Protein AF-A0A3M6QY33-F1 (afdb_monomer_lite)

Secondary structure (DSSP, 8-state):
----PPPPPHHHHHHHHHHTT--HHHHHHHHHHHHHHHHHS-SS-GGG-HHHHHHHHHHHHHHHHTT-S-HHHHHHH-HHHHHHHHHHHHHTT-HHHHHHHHHHHTT-PPPPPEEEE--TTSPPEEEEPPPPGGGEETTEE-HHHHHHHHHHHHHHHHHHHHHHHHSTTT-------------PPPPHHHHHHHHHHHS-EEEEEEE--SS----PPPEEEEEEEEEPPPPPHHHHHHHHHHSGGGGHHHHHHHTT-S-EEEEEBTTB-SEEEPPTTHHHHTGGG---S-TT-TTGGGTTT-EEEEEESSSS-EEEE--SSTTTT-EEETTTTGGGT--SBSSHHHHHHHHHH-THHHHTSSS--EEEETTEEEEEEPPPP-

Structure (mmCIF, N/CA/C/O backbone):
data_AF-A0A3M6QY33-F1
#
_entry.id   AF-A0A3M6QY33-F1
#
loop_
_atom_site.group_PDB
_atom_site.id
_atom_site.type_symbol
_atom_site.label_atom_id
_atom_site.label_alt_id
_atom_site.label_comp_id
_atom_site.label_asym_id
_atom_site.label_entity_id
_atom_site.label_seq_id
_atom_site.pdbx_PDB_ins_code
_atom_site.Cartn_x
_atom_site.Cartn_y
_atom_site.Cartn_z
_atom_site.occupancy
_atom_site.B_iso_or_equiv
_atom_site.auth_seq_id
_atom_site.auth_comp_id
_atom_site.auth_asym_id
_atom_site.auth_atom_id
_atom_site.pdbx_PDB_model_num
ATOM 1 N N . MET A 1 1 ? -10.219 -31.940 -37.589 1.00 41.22 1 MET A N 1
ATOM 2 C CA . MET A 1 1 ? -9.216 -31.179 -36.821 1.00 41.22 1 MET A CA 1
ATOM 3 C C . MET A 1 1 ? -9.987 -30.189 -35.976 1.00 41.22 1 MET A C 1
ATOM 5 O O . MET A 1 1 ? -10.830 -29.520 -36.560 1.00 41.22 1 MET A O 1
ATOM 9 N N . PRO A 1 2 ? -9.842 -30.168 -34.644 1.00 37.25 2 PRO A N 1
ATOM 10 C CA . PRO A 1 2 ? -10.525 -29.161 -33.852 1.00 37.25 2 PRO A CA 1
ATOM 11 C C . PRO A 1 2 ? -9.848 -27.812 -34.112 1.00 37.25 2 PRO A C 1
ATOM 13 O O . PRO A 1 2 ? -8.628 -27.710 -33.986 1.00 37.25 2 PRO A O 1
ATOM 16 N N . ASP A 1 3 ? -10.639 -26.818 -34.517 1.00 40.34 3 ASP A N 1
ATOM 17 C CA . ASP A 1 3 ? -10.241 -25.413 -34.583 1.00 40.34 3 ASP A CA 1
ATOM 18 C C . ASP A 1 3 ? -9.750 -24.980 -33.198 1.00 40.34 3 ASP A C 1
ATOM 20 O O . ASP A 1 3 ? -10.542 -24.713 -32.289 1.00 40.34 3 ASP A O 1
ATOM 24 N N . ALA A 1 4 ? -8.432 -24.947 -33.013 1.00 40.72 4 ALA A N 1
ATOM 25 C CA . ALA A 1 4 ? -7.827 -24.309 -31.860 1.00 40.72 4 ALA A CA 1
ATOM 26 C C . ALA A 1 4 ? -8.057 -22.804 -32.019 1.00 40.72 4 ALA A C 1
ATOM 28 O O . ALA A 1 4 ? -7.342 -22.132 -32.762 1.00 40.72 4 ALA A O 1
ATOM 29 N N . ARG A 1 5 ? -9.102 -22.279 -31.364 1.00 43.44 5 ARG A N 1
ATOM 30 C CA . ARG A 1 5 ? -9.253 -20.831 -31.195 1.00 43.44 5 ARG A CA 1
ATOM 31 C C . ARG A 1 5 ? -7.934 -20.290 -30.631 1.00 43.44 5 ARG A C 1
ATOM 33 O O . ARG A 1 5 ? -7.414 -20.906 -29.695 1.00 43.44 5 ARG A O 1
ATOM 40 N N . PRO A 1 6 ? -7.393 -19.188 -31.178 1.00 51.72 6 PRO A N 1
ATOM 41 C CA . PRO A 1 6 ? -6.215 -18.567 -30.597 1.00 51.72 6 PRO A CA 1
ATOM 42 C C . PRO A 1 6 ? -6.487 -18.275 -29.113 1.00 51.72 6 PRO A C 1
ATOM 44 O O . PRO A 1 6 ? -7.628 -17.938 -28.767 1.00 51.72 6 PRO A O 1
ATOM 47 N N . PRO A 1 7 ? -5.489 -18.461 -28.231 1.00 57.75 7 PRO A N 1
ATOM 48 C CA . PRO A 1 7 ? -5.646 -18.155 -26.817 1.00 57.75 7 PRO A CA 1
ATOM 49 C C . PRO A 1 7 ? -6.123 -16.707 -26.674 1.00 57.75 7 PRO A C 1
ATOM 51 O O . PRO A 1 7 ? -5.618 -15.809 -27.348 1.00 57.75 7 PRO A O 1
ATOM 54 N N . ALA A 1 8 ? -7.148 -16.493 -25.849 1.00 69.00 8 ALA A N 1
ATOM 55 C CA . ALA A 1 8 ? -7.699 -15.163 -25.630 1.00 69.00 8 ALA A CA 1
ATOM 56 C C . ALA A 1 8 ? -6.610 -14.250 -25.046 1.00 69.00 8 ALA A C 1
ATOM 58 O O . ALA A 1 8 ? -5.949 -14.628 -24.078 1.00 69.00 8 ALA A O 1
ATOM 59 N N . ASN A 1 9 ? -6.421 -13.068 -25.639 1.00 83.69 9 ASN A N 1
ATOM 60 C CA . ASN A 1 9 ? -5.497 -12.069 -25.120 1.00 83.69 9 ASN A CA 1
ATOM 61 C C . ASN A 1 9 ? -6.020 -11.578 -23.765 1.00 83.69 9 ASN A C 1
ATOM 63 O O . ASN A 1 9 ? -7.123 -11.037 -23.687 1.00 83.69 9 ASN A O 1
ATOM 67 N N . HIS A 1 10 ? -5.248 -11.751 -22.693 1.00 84.12 10 HIS A N 1
ATOM 68 C CA . HIS A 1 10 ? -5.694 -11.343 -21.361 1.00 84.12 10 HIS A CA 1
ATOM 69 C C . HIS A 1 10 ? -5.912 -9.829 -21.256 1.00 84.12 10 HIS A C 1
ATOM 71 O O . HIS A 1 10 ? -6.718 -9.369 -20.446 1.00 84.12 10 HIS A O 1
ATOM 77 N N . LEU A 1 11 ? -5.249 -9.056 -22.116 1.00 87.50 11 LEU A N 1
ATOM 78 C CA . LEU A 1 11 ? -5.440 -7.617 -22.203 1.00 87.50 11 LEU A CA 1
ATOM 79 C C . LEU A 1 11 ? -6.884 -7.248 -22.587 1.00 87.50 11 LEU A C 1
ATOM 81 O O . LEU A 1 11 ? -7.378 -6.228 -22.120 1.00 87.50 11 LEU A O 1
ATOM 85 N N . ASP A 1 12 ? -7.601 -8.091 -23.343 1.00 88.12 12 ASP A N 1
ATOM 86 C CA . ASP A 1 12 ? -9.023 -7.869 -23.653 1.00 88.12 12 ASP A CA 1
ATOM 87 C C . ASP A 1 12 ? -9.908 -7.987 -22.398 1.00 88.12 12 ASP A C 1
ATOM 89 O O . ASP A 1 12 ? -10.857 -7.217 -22.228 1.00 88.12 12 ASP A O 1
ATOM 93 N N . THR A 1 13 ? -9.574 -8.905 -21.485 1.00 85.81 13 THR A N 1
ATOM 94 C CA . THR A 1 13 ? -10.257 -9.048 -20.189 1.00 85.81 13 THR A CA 1
ATOM 95 C C . THR A 1 13 ? -9.992 -7.839 -19.296 1.00 85.81 13 THR A C 1
ATOM 97 O O . THR A 1 13 ? -10.920 -7.278 -18.714 1.00 85.81 13 THR A O 1
ATOM 100 N N . LEU A 1 14 ? -8.736 -7.390 -19.214 1.00 87.12 14 LEU A N 1
ATOM 101 C CA . LEU A 1 14 ? -8.387 -6.197 -18.440 1.00 87.12 14 LEU A CA 1
ATOM 102 C C . LEU A 1 14 ? -9.048 -4.935 -19.017 1.00 87.12 14 LEU A C 1
ATOM 104 O O . LEU A 1 14 ? -9.539 -4.098 -18.261 1.00 87.12 14 LEU A O 1
ATOM 108 N N . ALA A 1 15 ? -9.142 -4.828 -20.346 1.00 89.06 15 ALA A N 1
ATOM 109 C CA . ALA A 1 15 ? -9.832 -3.735 -21.026 1.00 89.06 15 ALA A CA 1
ATOM 110 C C . ALA A 1 15 ? -11.325 -3.667 -20.673 1.00 89.06 15 ALA A C 1
ATOM 112 O O . ALA A 1 15 ? -11.908 -2.585 -20.636 1.00 89.06 15 ALA A O 1
ATOM 113 N N . GLU A 1 16 ? -11.969 -4.813 -20.450 1.00 86.12 16 GLU A N 1
ATOM 114 C CA . GLU A 1 16 ? -13.366 -4.873 -20.016 1.00 86.12 16 GLU A CA 1
ATOM 115 C C . GLU A 1 16 ? -13.528 -4.344 -18.585 1.00 86.12 16 GLU A C 1
ATOM 117 O O . GLU A 1 16 ? -14.390 -3.506 -18.336 1.00 86.12 16 GLU A O 1
ATOM 122 N N . HIS A 1 17 ? -12.653 -4.741 -17.661 1.00 82.69 17 HIS A N 1
ATOM 123 C CA . HIS A 1 17 ? -12.664 -4.226 -16.288 1.00 82.69 17 HIS A CA 1
ATOM 124 C C . HIS A 1 17 ? -12.339 -2.732 -16.201 1.00 82.69 17 HIS A C 1
ATOM 126 O O . HIS A 1 17 ? -12.960 -2.008 -15.421 1.00 82.69 17 HIS A O 1
ATOM 132 N N . TYR A 1 18 ? -11.417 -2.251 -17.035 1.00 83.25 18 TYR A N 1
ATOM 133 C CA . TYR A 1 18 ? -11.132 -0.825 -17.172 1.00 83.25 18 TYR A CA 1
ATOM 134 C C . TYR A 1 18 ? -12.383 -0.048 -17.617 1.00 83.25 18 TYR A C 1
ATOM 136 O O . TYR A 1 18 ? -12.785 0.916 -16.968 1.00 83.25 18 TYR A O 1
ATOM 144 N N . ARG A 1 19 ? -13.107 -0.551 -18.629 1.00 85.31 19 ARG A N 1
ATOM 145 C CA . ARG A 1 19 ? -14.393 0.025 -19.075 1.00 85.31 19 ARG A CA 1
ATOM 146 C C . ARG A 1 19 ? -15.503 -0.039 -18.018 1.00 85.31 19 ARG A C 1
ATOM 148 O O . ARG A 1 19 ? -16.440 0.751 -18.079 1.00 85.31 19 ARG A O 1
ATOM 155 N N . GLN A 1 20 ? -15.394 -0.938 -17.042 1.00 83.75 20 GLN A N 1
ATOM 156 C CA . GLN A 1 20 ? -16.315 -1.066 -15.905 1.00 83.75 20 GLN A CA 1
ATOM 157 C C . GLN A 1 20 ? -15.963 -0.147 -14.721 1.00 83.75 20 GLN A C 1
ATOM 159 O O . GLN A 1 20 ? -16.593 -0.242 -13.668 1.00 83.75 20 GLN A O 1
ATOM 164 N N . GLY A 1 21 ? -14.994 0.760 -14.884 1.00 76.75 21 GLY A N 1
ATOM 165 C CA . GLY A 1 21 ? -14.678 1.802 -13.904 1.00 76.75 21 GLY A CA 1
ATOM 166 C C . GLY A 1 21 ? -13.438 1.536 -13.050 1.00 76.75 21 GLY A C 1
ATOM 167 O O . GLY A 1 21 ? -13.228 2.243 -12.066 1.00 76.75 21 GLY A O 1
ATOM 168 N N . LYS A 1 22 ? -12.605 0.543 -13.395 1.00 73.88 22 LYS A N 1
ATOM 169 C CA . LYS A 1 22 ? -11.262 0.422 -12.803 1.00 73.88 22 LYS A CA 1
ATOM 170 C C . LYS A 1 22 ? -10.350 1.536 -13.338 1.00 73.88 22 LYS A C 1
ATOM 172 O O . LYS A 1 22 ? -10.513 1.987 -14.466 1.00 73.88 22 LYS A O 1
ATOM 177 N N . SER A 1 23 ? -9.394 1.987 -12.527 1.00 82.50 23 SER A N 1
ATOM 178 C CA . SER A 1 23 ? -8.497 3.092 -12.890 1.00 82.50 23 SER A CA 1
ATOM 179 C C . SER A 1 23 ? -7.443 2.683 -13.927 1.00 82.50 23 SER A C 1
ATOM 181 O O . SER A 1 23 ? -7.157 1.498 -14.119 1.00 82.50 23 SER A O 1
ATOM 183 N N . ALA A 1 24 ? -6.823 3.675 -14.575 1.00 81.31 24 ALA A N 1
ATOM 184 C CA . ALA A 1 24 ? -5.701 3.442 -15.489 1.00 81.31 24 ALA A CA 1
ATOM 185 C C . ALA A 1 24 ? -4.514 2.804 -14.756 1.00 81.31 24 ALA A C 1
ATOM 187 O O . ALA A 1 24 ? -3.924 1.846 -15.248 1.00 81.31 24 ALA A O 1
ATOM 188 N N . PHE A 1 25 ? -4.247 3.259 -13.529 1.00 83.75 25 PHE A N 1
ATOM 189 C CA . PHE A 1 25 ? -3.240 2.668 -12.654 1.00 83.75 25 PHE A CA 1
ATOM 190 C C . PHE A 1 25 ? -3.488 1.171 -12.410 1.00 83.75 25 PHE A C 1
ATOM 192 O O . PHE A 1 25 ? -2.564 0.370 -12.528 1.00 83.75 25 PHE A O 1
ATOM 199 N N . TRP A 1 26 ? -4.739 0.764 -12.147 1.00 86.12 26 TRP A N 1
ATOM 200 C CA . TRP A 1 26 ? -5.094 -0.653 -11.990 1.00 86.12 26 TRP A CA 1
ATOM 201 C C . TRP A 1 26 ? -4.805 -1.466 -13.260 1.00 86.12 26 TRP A C 1
ATOM 203 O O . TRP A 1 26 ? -4.246 -2.556 -13.190 1.00 86.12 26 TRP A O 1
ATOM 213 N N . LEU A 1 27 ? -5.149 -0.942 -14.437 1.00 84.50 27 LEU A N 1
ATOM 214 C CA . LEU A 1 27 ? -4.902 -1.638 -15.700 1.00 84.50 27 LEU A CA 1
ATOM 215 C C . LEU A 1 27 ? -3.396 -1.819 -15.969 1.00 84.50 27 LEU A C 1
ATOM 217 O O . LEU A 1 27 ? -2.953 -2.913 -16.337 1.00 84.50 27 LEU A O 1
ATOM 221 N N . LEU A 1 28 ? -2.611 -0.756 -15.775 1.00 86.62 28 LEU A N 1
ATOM 222 C CA . LEU A 1 28 ? -1.159 -0.783 -15.959 1.00 86.62 28 LEU A CA 1
ATOM 223 C C . LEU A 1 28 ? -0.491 -1.726 -14.950 1.00 86.62 28 LEU A C 1
ATOM 225 O O . LEU A 1 28 ? 0.386 -2.502 -15.332 1.00 86.62 28 LEU A O 1
ATOM 229 N N . SER A 1 29 ? -0.948 -1.740 -13.695 1.00 80.62 29 SER A N 1
ATOM 230 C CA . SER A 1 29 ? -0.392 -2.613 -12.657 1.00 80.62 29 SER A CA 1
ATOM 231 C C . SER A 1 29 ? -0.675 -4.090 -12.927 1.00 80.62 29 SER A C 1
ATOM 233 O O . SER A 1 29 ? 0.252 -4.899 -12.894 1.00 80.62 29 SER A O 1
ATOM 235 N N . GLN A 1 30 ? -1.908 -4.457 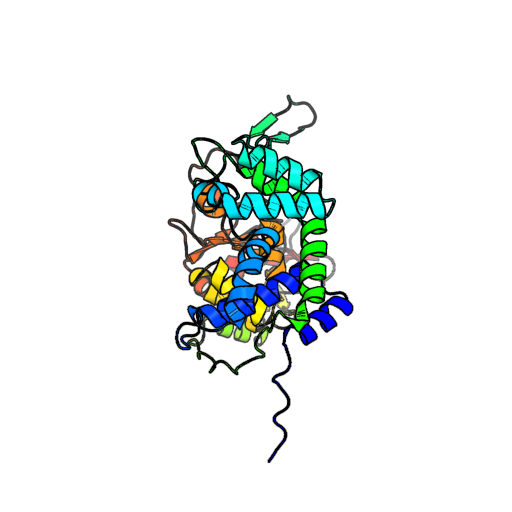-13.296 1.00 82.38 30 GLN A N 1
ATOM 236 C CA . GLN A 1 30 ? -2.240 -5.841 -13.661 1.00 82.38 30 GLN A CA 1
ATOM 237 C C . GLN A 1 30 ? -1.456 -6.314 -14.891 1.00 82.38 30 GLN A C 1
ATOM 239 O O . GLN A 1 30 ? -1.020 -7.465 -14.954 1.00 82.38 30 GLN A O 1
ATOM 244 N N . THR A 1 31 ? -1.234 -5.422 -15.858 1.00 86.56 31 THR A N 1
ATOM 245 C CA . THR A 1 31 ? -0.423 -5.729 -17.040 1.00 86.56 31 THR A CA 1
ATOM 246 C C . THR A 1 31 ? 1.041 -5.959 -16.662 1.00 86.56 31 THR A C 1
ATOM 248 O O . THR A 1 31 ? 1.618 -6.980 -17.041 1.00 86.56 31 THR A O 1
ATOM 251 N N . HIS A 1 32 ? 1.627 -5.066 -15.858 1.00 85.25 32 HIS A N 1
ATOM 252 C CA . HIS A 1 32 ? 3.001 -5.194 -15.370 1.00 85.25 32 HIS A CA 1
ATOM 253 C C . HIS A 1 32 ? 3.215 -6.499 -14.592 1.00 85.25 32 HIS A C 1
ATOM 255 O O . HIS A 1 32 ? 4.159 -7.231 -14.885 1.00 85.25 32 HIS A O 1
ATOM 261 N N . LEU A 1 33 ? 2.312 -6.836 -13.663 1.00 74.44 33 LEU A N 1
ATOM 262 C CA . LEU A 1 33 ? 2.386 -8.067 -12.867 1.00 74.44 33 LEU A CA 1
ATOM 263 C C . LEU A 1 33 ? 2.421 -9.320 -13.737 1.00 74.44 33 LEU A C 1
ATOM 265 O O . LEU A 1 33 ? 3.224 -10.221 -13.505 1.00 74.44 33 LEU A O 1
ATOM 269 N N . ARG A 1 34 ? 1.587 -9.371 -14.776 1.00 77.50 34 ARG A N 1
ATOM 270 C CA . ARG A 1 34 ? 1.548 -10.526 -15.678 1.00 77.50 34 ARG A CA 1
ATOM 271 C C . ARG A 1 34 ? 2.809 -10.656 -16.513 1.00 77.50 34 ARG A C 1
ATOM 273 O O . ARG A 1 34 ? 3.333 -11.760 -16.666 1.00 77.50 34 ARG A O 1
ATOM 280 N N . LEU A 1 35 ? 3.326 -9.539 -17.013 1.00 78.00 35 LEU A N 1
ATOM 281 C CA . LEU A 1 35 ? 4.597 -9.531 -17.728 1.00 78.00 35 LEU A CA 1
ATOM 282 C C . LEU A 1 35 ? 5.739 -9.973 -16.812 1.00 78.00 35 LEU A C 1
ATOM 284 O O . LEU A 1 35 ? 6.522 -10.839 -17.197 1.00 78.00 35 LEU A O 1
ATOM 288 N N . GLN A 1 36 ? 5.781 -9.470 -15.580 1.00 75.06 36 GLN A N 1
ATOM 289 C CA . GLN A 1 36 ? 6.774 -9.857 -14.584 1.00 75.06 36 GLN A CA 1
ATOM 290 C C . GLN A 1 36 ? 6.695 -11.351 -14.236 1.00 75.06 36 GLN A C 1
ATOM 292 O O . GLN A 1 36 ? 7.698 -12.054 -14.334 1.00 75.06 36 GLN A O 1
ATOM 297 N N . ALA A 1 37 ? 5.503 -11.880 -13.950 1.00 68.62 37 ALA A N 1
ATOM 298 C CA . ALA A 1 37 ? 5.308 -13.304 -13.674 1.00 68.62 37 ALA A CA 1
ATOM 299 C C . ALA A 1 37 ? 5.772 -14.191 -14.845 1.00 68.62 37 ALA A C 1
ATOM 301 O O . ALA A 1 37 ? 6.412 -15.224 -14.642 1.00 68.62 37 ALA A O 1
ATOM 302 N N . SER A 1 38 ? 5.517 -13.766 -16.087 1.00 66.69 38 SER A N 1
ATOM 303 C CA . SER A 1 38 ? 5.992 -14.484 -17.277 1.00 66.69 38 SER A CA 1
ATOM 304 C C . SER A 1 38 ? 7.510 -14.381 -17.502 1.00 66.69 38 SER A C 1
ATOM 306 O O . SER A 1 38 ? 8.092 -15.246 -18.159 1.00 66.69 38 SER A O 1
ATOM 308 N N . ARG A 1 39 ? 8.169 -13.365 -16.927 1.00 65.69 39 ARG A N 1
ATOM 309 C CA . ARG A 1 39 ? 9.630 -13.192 -16.934 1.00 65.69 39 ARG A CA 1
ATOM 310 C C . ARG A 1 39 ? 10.320 -14.097 -15.913 1.00 65.69 39 ARG A C 1
ATOM 312 O O . ARG A 1 39 ? 11.350 -14.688 -16.235 1.00 65.69 39 ARG A O 1
ATOM 319 N N . ASP A 1 40 ? 9.740 -14.213 -14.720 1.00 58.47 40 ASP A N 1
ATOM 320 C CA . ASP A 1 40 ? 10.343 -14.898 -13.569 1.00 58.47 40 ASP A CA 1
ATOM 321 C C . ASP A 1 40 ? 9.975 -16.399 -13.500 1.00 58.47 40 ASP A C 1
ATOM 323 O O . ASP A 1 40 ? 10.701 -17.203 -12.914 1.00 58.47 40 ASP A O 1
ATOM 327 N N . GLY A 1 41 ? 8.891 -16.817 -14.167 1.00 50.75 41 GLY A N 1
ATOM 328 C CA . GLY A 1 41 ? 8.276 -18.153 -14.095 1.00 50.75 41 GLY A CA 1
ATOM 329 C C . GLY A 1 41 ? 8.998 -19.345 -14.754 1.00 50.75 41 GLY A C 1
ATOM 330 O O . GLY A 1 41 ? 8.353 -20.349 -15.047 1.00 50.75 41 GLY A O 1
ATOM 331 N N . GLY A 1 42 ? 10.310 -19.304 -15.001 1.00 40.38 42 GLY A N 1
ATOM 332 C CA . GLY A 1 42 ? 11.110 -20.499 -15.347 1.00 40.38 42 GLY A CA 1
ATOM 333 C C . GLY A 1 42 ? 10.824 -21.209 -16.689 1.00 40.38 42 GLY A C 1
ATOM 334 O O . GLY A 1 42 ? 11.503 -22.188 -17.008 1.00 40.38 42 GLY A O 1
ATOM 335 N N . ALA A 1 43 ? 9.884 -20.735 -17.510 1.00 45.12 43 ALA A N 1
ATOM 336 C CA . ALA A 1 43 ? 9.769 -21.154 -18.909 1.00 45.12 43 ALA A CA 1
ATOM 337 C C . ALA A 1 43 ? 11.045 -20.748 -19.688 1.00 45.12 43 ALA A C 1
ATOM 339 O O . ALA A 1 43 ? 11.685 -19.753 -19.331 1.00 45.12 43 ALA A O 1
ATOM 340 N N . PRO A 1 44 ? 11.474 -21.501 -20.725 1.00 40.31 44 PRO A N 1
ATOM 341 C CA . PRO A 1 44 ? 12.727 -21.227 -21.427 1.00 40.31 44 PRO A CA 1
ATOM 342 C C . PRO A 1 44 ? 12.761 -19.772 -21.907 1.00 40.31 44 PRO A C 1
ATOM 344 O O . PRO A 1 44 ? 11.844 -19.338 -22.599 1.00 40.31 44 PRO A O 1
ATOM 347 N N . ARG A 1 45 ? 13.811 -19.045 -21.480 1.00 43.78 45 ARG A N 1
ATOM 348 C CA . ARG A 1 45 ? 14.025 -17.591 -21.633 1.00 43.78 45 ARG A CA 1
ATOM 349 C C . ARG A 1 45 ? 13.205 -16.972 -22.782 1.00 43.78 45 ARG A C 1
ATOM 351 O O . ARG A 1 45 ? 13.531 -17.231 -23.943 1.00 43.78 45 ARG A O 1
ATOM 358 N N . PRO A 1 46 ? 12.242 -16.077 -22.493 1.00 46.59 46 PRO A N 1
ATOM 359 C CA . PRO A 1 46 ? 11.380 -15.476 -23.513 1.00 46.59 46 PRO A CA 1
ATOM 360 C C . PRO A 1 46 ? 12.087 -14.485 -24.446 1.00 46.59 46 PRO A C 1
ATOM 362 O O . PRO A 1 46 ? 11.470 -13.977 -25.373 1.00 46.59 46 PRO A O 1
ATOM 365 N N . LEU A 1 47 ? 13.381 -14.210 -24.246 1.00 41.81 47 LEU A N 1
ATOM 366 C CA . LEU A 1 47 ? 14.161 -13.249 -25.042 1.00 41.81 47 LEU A CA 1
ATOM 367 C C . LEU A 1 47 ? 14.237 -13.591 -26.547 1.00 41.81 47 LEU A C 1
ATOM 369 O O . LEU A 1 47 ? 14.694 -12.766 -27.333 1.00 41.81 47 LEU A O 1
ATOM 373 N N . GLY A 1 48 ? 13.802 -14.791 -26.951 1.00 43.09 48 GLY A N 1
ATOM 374 C CA . GLY A 1 48 ? 13.669 -15.204 -28.351 1.00 43.09 48 GLY A CA 1
ATOM 375 C C . GLY A 1 48 ? 12.233 -15.255 -28.890 1.00 43.09 48 GLY A C 1
ATOM 376 O O . GLY A 1 48 ? 12.062 -15.605 -30.055 1.00 43.09 48 GLY A O 1
ATOM 377 N N . GLN A 1 49 ? 11.206 -14.953 -28.084 1.00 55.09 49 GLN A N 1
ATOM 378 C CA . GLN A 1 49 ? 9.817 -14.940 -28.549 1.00 55.09 49 GLN A CA 1
ATOM 379 C C . GLN A 1 49 ? 9.441 -13.540 -29.065 1.00 55.09 49 GLN A C 1
ATOM 381 O O . GLN A 1 49 ? 9.648 -12.559 -28.349 1.00 55.09 49 GLN A O 1
ATOM 386 N N . PRO A 1 50 ? 8.889 -13.418 -30.288 1.00 57.81 50 PRO A N 1
ATOM 387 C CA . PRO A 1 50 ? 8.567 -12.121 -30.894 1.00 57.81 50 PRO A CA 1
ATOM 388 C C . PRO A 1 50 ? 7.568 -11.297 -30.064 1.00 57.81 50 PRO A C 1
ATOM 390 O O . PRO A 1 50 ? 7.641 -10.075 -30.061 1.00 57.81 50 PRO A O 1
ATOM 393 N N . GLU A 1 51 ? 6.704 -11.955 -29.290 1.00 61.84 51 GLU A N 1
ATOM 394 C CA . GLU A 1 51 ? 5.690 -11.322 -28.433 1.00 61.84 51 GLU A CA 1
ATOM 395 C C . GLU A 1 51 ? 6.298 -10.484 -27.293 1.00 61.84 51 GLU A C 1
ATOM 397 O O . GLU A 1 51 ? 5.741 -9.463 -26.900 1.00 61.84 51 GLU A O 1
ATOM 402 N N . TRP A 1 52 ? 7.482 -10.857 -26.797 1.00 65.50 52 TRP A N 1
ATOM 403 C CA . TRP A 1 52 ? 8.181 -10.114 -25.743 1.00 65.50 52 TRP A CA 1
ATOM 404 C C . TRP A 1 52 ? 8.901 -8.865 -26.253 1.00 65.50 52 TRP A C 1
ATOM 406 O O . TRP A 1 52 ? 9.136 -7.935 -25.483 1.00 65.50 52 TRP A O 1
ATOM 416 N N . GLN A 1 53 ? 9.260 -8.825 -27.539 1.00 67.12 53 GLN A N 1
ATOM 417 C CA . GLN A 1 53 ? 9.979 -7.683 -28.108 1.00 67.12 53 GLN A CA 1
ATOM 418 C C . GLN A 1 53 ? 9.123 -6.418 -28.123 1.00 67.12 53 GLN A C 1
ATOM 420 O O . GLN A 1 53 ? 9.648 -5.330 -27.889 1.00 67.12 53 GLN A O 1
ATOM 425 N N . GLU A 1 54 ? 7.816 -6.561 -28.339 1.00 75.06 54 GLU A N 1
ATOM 426 C CA . GLU A 1 54 ? 6.891 -5.432 -28.265 1.00 75.06 54 GLU A CA 1
ATOM 427 C C . GLU A 1 54 ? 6.698 -4.981 -26.811 1.00 75.06 54 GLU A C 1
ATOM 429 O O . GLU A 1 54 ? 6.828 -3.794 -26.518 1.00 75.06 54 GLU A O 1
ATOM 434 N N . TRP A 1 55 ? 6.538 -5.911 -25.862 1.00 80.50 55 TRP A N 1
ATOM 435 C CA . TRP A 1 55 ? 6.411 -5.569 -24.439 1.00 80.50 55 TRP A CA 1
ATOM 436 C C . TRP A 1 55 ? 7.647 -4.897 -23.835 1.00 80.50 55 TRP A C 1
ATOM 438 O O . TRP A 1 55 ? 7.499 -4.080 -22.932 1.00 80.50 55 TRP A O 1
ATOM 448 N N . LEU A 1 56 ? 8.854 -5.153 -24.351 1.00 72.00 56 LEU A N 1
ATOM 449 C CA . LEU A 1 56 ? 10.061 -4.434 -23.921 1.00 72.00 56 LEU A CA 1
ATOM 450 C C . LEU A 1 56 ? 9.965 -2.919 -24.157 1.00 72.00 56 LEU A C 1
ATOM 452 O O . LEU A 1 56 ? 10.557 -2.153 -23.404 1.00 72.00 56 LEU A O 1
ATOM 456 N N . ARG A 1 57 ? 9.213 -2.472 -25.172 1.00 74.25 57 ARG A N 1
ATOM 457 C CA . ARG A 1 57 ? 8.996 -1.038 -25.435 1.00 74.25 57 ARG A CA 1
ATOM 458 C C . ARG A 1 57 ? 8.031 -0.408 -24.432 1.00 74.25 57 ARG A C 1
ATOM 460 O O . ARG A 1 57 ? 8.173 0.765 -24.105 1.00 74.25 57 ARG A O 1
ATOM 467 N N . TRP A 1 58 ? 7.085 -1.202 -23.941 1.00 84.62 58 TRP A N 1
ATOM 468 C CA . TRP A 1 58 ? 6.079 -0.808 -22.956 1.00 84.62 58 TRP A CA 1
ATOM 469 C C . TRP A 1 58 ? 6.567 -0.941 -21.514 1.00 84.62 58 TRP A C 1
ATOM 471 O O . TRP A 1 58 ? 6.046 -0.274 -20.626 1.00 84.62 58 TRP A O 1
ATOM 481 N N . TRP A 1 59 ? 7.580 -1.772 -21.278 1.00 85.00 59 TRP A N 1
ATOM 482 C CA . TRP A 1 59 ? 8.102 -2.073 -19.950 1.00 85.00 59 TRP A CA 1
ATOM 483 C C . TRP A 1 59 ? 8.532 -0.818 -19.188 1.00 85.00 59 TRP A C 1
ATOM 485 O O . TRP A 1 59 ? 8.118 -0.617 -18.049 1.00 85.00 59 TRP A O 1
ATOM 495 N N . ASP A 1 60 ? 9.292 0.065 -19.836 1.00 86.31 60 ASP A N 1
ATOM 496 C CA . ASP A 1 60 ? 9.777 1.290 -19.199 1.00 86.31 60 ASP A CA 1
ATOM 497 C C . ASP A 1 60 ? 8.618 2.240 -18.857 1.00 86.31 60 ASP A C 1
ATOM 499 O O . ASP A 1 60 ? 8.585 2.811 -17.768 1.00 86.31 60 ASP A O 1
ATOM 503 N N . LEU A 1 61 ? 7.625 2.344 -19.749 1.00 89.12 61 LEU A N 1
ATOM 504 C CA . LEU A 1 61 ? 6.417 3.147 -19.536 1.00 89.12 61 LEU A CA 1
ATOM 505 C C . LEU A 1 61 ? 5.600 2.629 -18.352 1.00 89.12 61 LEU A C 1
ATOM 507 O O . LEU A 1 61 ? 5.151 3.423 -17.528 1.00 89.12 61 LEU A O 1
ATOM 511 N N . LEU A 1 62 ? 5.445 1.307 -18.244 1.00 87.06 62 LEU A N 1
ATOM 512 C CA . LEU A 1 62 ? 4.748 0.668 -17.131 1.00 87.06 62 LEU A CA 1
ATOM 513 C C . LEU A 1 62 ? 5.461 0.949 -15.809 1.00 87.06 62 LEU A C 1
ATOM 515 O O . LEU A 1 62 ? 4.828 1.424 -14.873 1.00 87.06 62 LEU A O 1
ATOM 519 N N . ARG A 1 63 ? 6.779 0.718 -15.732 1.00 87.75 63 ARG A N 1
ATOM 520 C CA . ARG A 1 63 ? 7.539 0.987 -14.500 1.00 87.75 63 ARG A CA 1
ATOM 521 C C . ARG A 1 63 ? 7.485 2.457 -14.093 1.00 87.75 63 ARG A C 1
ATOM 523 O O . ARG A 1 63 ? 7.391 2.742 -12.904 1.00 87.75 63 ARG A O 1
ATOM 530 N N . PHE A 1 64 ? 7.570 3.363 -15.069 1.00 90.25 64 PHE A N 1
ATOM 531 C CA . PHE A 1 64 ? 7.546 4.800 -14.828 1.00 90.25 64 PHE A CA 1
ATOM 532 C C . PHE A 1 64 ? 6.183 5.258 -14.302 1.00 90.25 64 PHE A C 1
ATOM 534 O O . PHE A 1 64 ? 6.121 5.875 -13.246 1.00 90.25 64 PHE A O 1
ATOM 541 N N . CYS A 1 65 ? 5.088 4.893 -14.981 1.00 87.88 65 CYS A N 1
ATOM 542 C CA . CYS A 1 65 ? 3.735 5.283 -14.564 1.00 87.88 65 CYS A CA 1
ATOM 543 C C . CYS A 1 65 ? 3.334 4.691 -13.205 1.00 87.88 65 CYS A C 1
ATOM 545 O O . CYS A 1 65 ? 2.467 5.233 -12.530 1.00 87.88 65 CYS A O 1
ATOM 547 N N . LEU A 1 66 ? 3.930 3.559 -12.825 1.00 82.81 66 LEU A N 1
ATOM 548 C CA . LEU A 1 66 ? 3.684 2.896 -11.546 1.00 82.81 66 LEU A CA 1
ATOM 549 C C . LEU A 1 66 ? 4.611 3.382 -10.420 1.00 82.81 66 LEU A C 1
ATOM 551 O O . LEU A 1 66 ? 4.518 2.858 -9.315 1.00 82.81 66 LEU A O 1
ATOM 555 N N . GLY A 1 67 ? 5.521 4.328 -10.687 1.00 83.62 67 GLY A N 1
ATOM 556 C CA . GLY A 1 67 ? 6.434 4.867 -9.675 1.00 83.62 67 GLY A CA 1
ATOM 557 C C . GLY A 1 67 ? 7.380 3.823 -9.072 1.00 83.62 67 GLY A C 1
ATOM 558 O O . GLY A 1 67 ? 7.799 3.956 -7.929 1.00 83.62 67 GLY A O 1
ATOM 559 N N . LEU A 1 68 ? 7.721 2.757 -9.809 1.00 76.62 68 LEU A N 1
ATOM 560 C CA . LEU A 1 68 ? 8.462 1.617 -9.240 1.00 76.62 68 LEU A CA 1
ATOM 561 C C . LEU A 1 68 ? 9.933 1.924 -8.920 1.00 76.62 68 LEU A C 1
ATOM 563 O O . LEU A 1 68 ? 10.613 1.084 -8.330 1.00 76.62 68 LEU A O 1
ATOM 567 N N . GLN A 1 69 ? 10.458 3.060 -9.386 1.00 80.69 69 GLN A N 1
ATOM 568 C CA . GLN A 1 69 ? 11.853 3.466 -9.214 1.00 80.69 69 GLN A CA 1
ATOM 569 C C . GLN A 1 69 ? 11.970 4.990 -9.187 1.00 80.69 69 GLN A C 1
ATOM 571 O O . GLN A 1 69 ? 11.359 5.658 -10.022 1.00 80.69 69 GLN A O 1
ATOM 576 N N . SER A 1 70 ? 12.831 5.502 -8.303 1.00 88.00 70 SER A N 1
ATOM 577 C CA . SER A 1 70 ? 13.199 6.922 -8.249 1.00 88.00 70 SER A CA 1
ATOM 578 C C . SER A 1 70 ? 13.826 7.400 -9.561 1.00 88.00 70 SER A C 1
ATOM 580 O O . SER A 1 70 ? 14.615 6.692 -10.200 1.00 88.00 70 SER A O 1
ATOM 582 N N . ILE A 1 71 ? 13.550 8.648 -9.927 1.00 91.88 71 ILE A N 1
ATOM 583 C CA . ILE A 1 71 ? 14.148 9.371 -11.048 1.00 91.88 71 ILE A CA 1
ATOM 584 C C . ILE A 1 71 ? 15.679 9.387 -10.978 1.00 91.88 71 ILE A C 1
ATOM 586 O O . ILE A 1 71 ? 16.342 9.347 -12.015 1.00 91.88 71 ILE A O 1
ATOM 590 N N . ALA A 1 72 ? 16.262 9.353 -9.776 1.00 89.69 72 ALA A N 1
ATOM 591 C CA . ALA A 1 72 ? 17.707 9.261 -9.584 1.00 89.69 72 ALA A CA 1
ATOM 592 C C . ALA A 1 72 ? 18.298 7.968 -10.178 1.00 89.69 72 ALA A C 1
ATOM 594 O O . ALA A 1 72 ? 19.425 7.979 -10.682 1.00 89.69 72 ALA A O 1
ATOM 595 N N . ILE A 1 73 ? 17.545 6.863 -10.144 1.00 85.44 73 ILE A N 1
ATOM 596 C CA . ILE A 1 73 ? 17.928 5.576 -10.741 1.00 85.44 73 ILE A CA 1
ATOM 597 C C . ILE A 1 73 ? 17.770 5.646 -12.263 1.00 85.44 73 ILE A C 1
ATOM 599 O O . ILE A 1 73 ? 18.699 5.303 -12.993 1.00 85.44 73 ILE A O 1
ATOM 603 N N . TRP A 1 74 ? 16.652 6.190 -12.753 1.00 90.81 74 TRP A N 1
ATOM 604 C CA . TRP A 1 74 ? 16.429 6.392 -14.189 1.00 90.81 74 TRP A CA 1
ATOM 605 C C . TRP A 1 74 ? 17.521 7.244 -14.842 1.00 90.81 74 TRP A C 1
ATOM 607 O O . TRP A 1 74 ? 18.023 6.892 -15.906 1.00 90.81 74 TRP A O 1
ATOM 617 N N . LEU A 1 75 ? 17.927 8.345 -14.206 1.00 91.75 75 LEU A N 1
ATOM 618 C CA . LEU A 1 75 ? 18.979 9.228 -14.715 1.00 91.75 75 LEU A CA 1
ATOM 619 C C . LEU A 1 75 ? 20.354 8.552 -14.750 1.00 91.75 75 LEU A C 1
ATOM 621 O O . LEU A 1 75 ? 21.151 8.823 -15.650 1.00 91.75 75 LEU A O 1
ATOM 625 N N . ARG A 1 76 ? 20.630 7.680 -13.778 1.00 90.25 76 ARG A N 1
ATOM 626 C CA . ARG A 1 76 ? 21.904 6.973 -13.648 1.00 90.25 76 ARG A CA 1
ATOM 627 C C . ARG A 1 76 ? 22.042 5.844 -14.659 1.00 90.25 76 ARG A C 1
ATOM 629 O O . ARG A 1 76 ? 23.068 5.750 -15.331 1.00 90.25 76 ARG A O 1
ATOM 636 N N . ASP A 1 77 ? 21.017 5.007 -14.744 1.00 85.88 77 ASP A N 1
ATOM 637 C CA . ASP A 1 77 ? 21.113 3.703 -15.395 1.00 85.88 77 ASP A CA 1
ATOM 638 C C . ASP A 1 77 ? 20.369 3.669 -16.741 1.00 85.88 77 ASP A C 1
ATOM 640 O O . ASP A 1 77 ? 20.753 2.923 -17.644 1.00 85.88 77 ASP A O 1
ATOM 644 N N . GLU A 1 78 ? 19.331 4.497 -16.919 1.00 87.06 78 GLU A N 1
ATOM 645 C CA . GLU A 1 78 ? 18.394 4.407 -18.047 1.00 87.06 78 GLU A CA 1
ATOM 646 C C . GLU A 1 78 ? 17.968 5.773 -18.664 1.00 87.06 78 GLU A C 1
ATOM 648 O O . GLU A 1 78 ? 16.798 5.960 -19.025 1.00 87.06 78 GLU A O 1
ATOM 653 N N . PRO A 1 79 ? 18.879 6.744 -18.896 1.00 85.25 79 PRO A N 1
ATOM 654 C CA . PRO A 1 79 ? 18.504 8.100 -19.327 1.00 85.25 79 PRO A CA 1
ATOM 655 C C . PRO A 1 79 ? 17.818 8.146 -20.703 1.00 85.25 79 PRO A C 1
ATOM 657 O O . PRO A 1 79 ? 17.004 9.027 -20.976 1.00 85.25 79 PRO A O 1
ATOM 660 N N . GLN A 1 80 ? 18.101 7.179 -21.582 1.00 83.69 80 GLN A N 1
ATOM 661 C CA . GLN A 1 80 ? 17.441 7.066 -22.890 1.00 83.69 80 GLN A CA 1
ATOM 662 C C . GLN A 1 80 ? 15.973 6.630 -22.774 1.00 83.69 80 GLN A C 1
ATOM 664 O O . GLN A 1 80 ? 15.148 6.993 -23.613 1.00 83.69 80 GLN A O 1
ATOM 669 N N . ALA A 1 81 ? 15.622 5.835 -21.759 1.00 84.31 81 ALA A N 1
ATOM 670 C CA . ALA A 1 81 ? 14.227 5.513 -21.480 1.00 84.31 81 ALA A CA 1
ATOM 671 C C . ALA A 1 81 ? 13.483 6.760 -21.006 1.00 84.31 81 ALA A C 1
ATOM 673 O O . ALA A 1 81 ? 12.420 7.075 -21.537 1.00 84.31 81 ALA A O 1
ATOM 674 N N . LEU A 1 82 ? 14.114 7.536 -20.128 1.00 89.88 82 LEU A N 1
ATOM 675 C CA . LEU A 1 82 ? 13.551 8.778 -19.620 1.00 89.88 82 LEU A CA 1
ATOM 676 C C . LEU A 1 82 ? 13.339 9.838 -20.715 1.00 89.88 82 LEU A C 1
ATOM 678 O O . LEU A 1 82 ? 12.295 10.479 -20.747 1.00 89.88 82 LEU A O 1
ATOM 682 N N . GLN A 1 83 ? 14.259 9.960 -21.679 1.00 86.69 83 GLN A N 1
ATOM 683 C CA . GLN A 1 83 ? 14.080 10.818 -22.864 1.00 86.69 83 GLN A CA 1
ATOM 684 C C . GLN A 1 83 ? 12.869 10.412 -23.714 1.00 86.69 83 GLN A C 1
ATOM 686 O O . GLN A 1 83 ? 12.130 11.267 -24.199 1.00 86.69 83 GLN A O 1
ATOM 691 N N . ARG A 1 84 ? 12.642 9.105 -23.896 1.00 85.81 84 ARG A N 1
ATOM 692 C CA . ARG A 1 84 ? 11.469 8.603 -24.629 1.00 85.81 84 ARG A CA 1
ATOM 693 C C . ARG A 1 84 ? 10.174 8.906 -23.877 1.00 85.81 84 ARG A C 1
ATOM 695 O O . ARG A 1 84 ? 9.212 9.345 -24.499 1.00 85.81 84 ARG A O 1
ATOM 702 N N . ILE A 1 85 ? 10.169 8.707 -22.558 1.00 91.12 85 ILE A N 1
ATOM 703 C CA . ILE A 1 85 ? 9.033 9.027 -21.683 1.00 91.12 85 ILE A CA 1
ATOM 704 C C . ILE A 1 85 ? 8.724 10.527 -21.747 1.00 91.12 85 ILE A C 1
ATOM 706 O O . ILE A 1 85 ? 7.575 10.897 -21.958 1.00 91.12 85 ILE A O 1
ATOM 710 N N . GLN A 1 86 ? 9.743 11.383 -21.656 1.00 93.12 86 GLN A N 1
ATOM 711 C CA . GLN A 1 86 ? 9.610 12.837 -21.755 1.00 93.12 86 GLN A CA 1
ATOM 712 C C . GLN A 1 86 ? 9.008 13.277 -23.096 1.00 93.12 86 GLN A C 1
ATOM 714 O O . GLN A 1 86 ? 8.057 14.059 -23.123 1.00 93.12 86 GLN A O 1
ATOM 719 N N . ALA A 1 87 ? 9.500 12.731 -24.211 1.00 81.00 87 ALA A N 1
ATOM 720 C CA . ALA A 1 87 ? 8.949 13.017 -25.533 1.00 81.00 87 ALA A CA 1
ATOM 721 C C . ALA A 1 87 ? 7.488 12.555 -25.663 1.00 81.00 87 ALA A C 1
ATOM 723 O O . ALA A 1 87 ? 6.663 13.258 -26.247 1.00 81.00 87 ALA A O 1
ATOM 724 N N . LEU A 1 88 ? 7.150 11.391 -25.101 1.00 86.69 88 LEU A N 1
ATOM 725 C CA . LEU A 1 88 ? 5.786 10.874 -25.119 1.00 86.69 88 LEU A CA 1
ATOM 726 C C . LEU A 1 88 ? 4.847 11.693 -24.225 1.00 86.69 88 LEU A C 1
ATOM 728 O O . LEU A 1 88 ? 3.723 11.959 -24.635 1.00 86.69 88 LEU A O 1
ATOM 732 N N . ALA A 1 89 ? 5.306 12.139 -23.052 1.00 88.81 89 ALA A N 1
ATOM 733 C CA . ALA A 1 89 ? 4.559 13.040 -22.176 1.00 88.81 89 ALA A CA 1
ATOM 734 C C . ALA A 1 89 ? 4.222 14.351 -22.900 1.00 88.81 89 ALA A C 1
ATOM 736 O O . ALA A 1 89 ? 3.072 14.787 -22.873 1.00 88.81 89 ALA A O 1
ATOM 737 N N . HIS A 1 90 ? 5.180 14.913 -23.642 1.00 86.44 90 HIS A N 1
ATOM 738 C CA . HIS A 1 90 ? 4.949 16.103 -24.459 1.00 86.44 90 HIS A CA 1
ATOM 739 C C . HIS A 1 90 ? 3.917 15.854 -25.573 1.00 86.44 90 HIS A C 1
ATOM 741 O O . HIS A 1 90 ? 2.968 16.617 -25.733 1.00 86.44 90 HIS A O 1
ATOM 747 N N . LEU A 1 91 ? 4.039 14.745 -26.312 1.00 82.44 91 LEU A N 1
ATOM 748 C CA . LEU A 1 91 ? 3.067 14.373 -27.352 1.00 82.44 91 LEU A CA 1
ATOM 749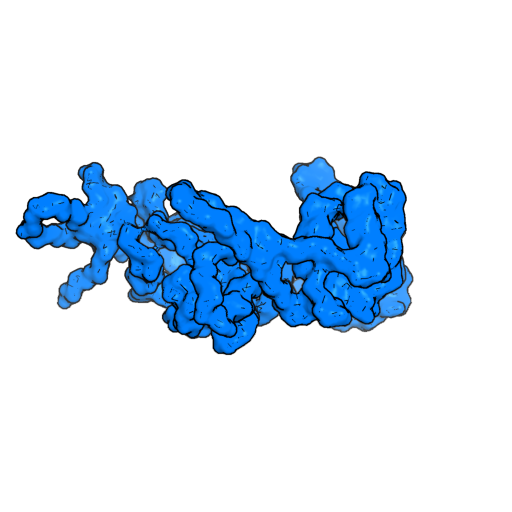 C C . LEU A 1 91 ? 1.661 14.103 -26.790 1.00 82.44 91 LEU A C 1
ATOM 751 O O . LEU A 1 91 ? 0.668 14.337 -27.477 1.00 82.44 91 LEU A O 1
ATOM 755 N N . ALA A 1 92 ? 1.579 13.628 -25.549 1.00 87.00 92 ALA A N 1
ATOM 756 C CA . ALA A 1 92 ? 0.344 13.382 -24.813 1.00 87.00 92 ALA A CA 1
ATOM 757 C C . ALA A 1 92 ? -0.279 14.655 -24.202 1.00 87.00 92 ALA A C 1
ATOM 759 O O . ALA A 1 92 ? -1.299 14.559 -23.515 1.00 87.00 92 ALA A O 1
ATOM 760 N N . GLY A 1 93 ? 0.328 15.832 -24.410 1.00 84.25 93 GLY A N 1
ATOM 761 C CA . GLY A 1 93 ? -0.118 17.101 -23.825 1.00 84.25 93 GLY A CA 1
ATOM 762 C C . GLY A 1 93 ? 0.057 17.174 -22.305 1.00 84.25 93 GLY A C 1
ATOM 763 O O . GLY A 1 93 ? -0.627 17.951 -21.644 1.00 84.25 93 GLY A O 1
ATOM 764 N N . GLN A 1 94 ? 0.938 16.347 -21.735 1.00 92.31 94 GLN A N 1
ATOM 765 C CA . GLN A 1 94 ? 1.298 16.365 -20.316 1.00 92.31 94 GLN A CA 1
ATOM 766 C C . GLN A 1 94 ? 2.491 17.303 -20.109 1.00 92.31 94 GLN A C 1
ATOM 768 O O . GLN A 1 94 ? 3.570 16.873 -19.701 1.00 92.31 94 GLN A O 1
ATOM 773 N N . ASP A 1 95 ? 2.304 18.584 -20.438 1.00 90.75 95 ASP A N 1
ATOM 774 C CA . ASP A 1 95 ? 3.393 19.566 -20.522 1.00 90.75 95 ASP A CA 1
ATOM 775 C C . ASP A 1 95 ? 4.146 19.720 -19.194 1.00 90.75 95 ASP A C 1
ATOM 777 O O . ASP A 1 95 ? 5.370 19.669 -19.184 1.00 90.75 95 ASP A O 1
ATOM 781 N N . ALA A 1 96 ? 3.433 19.776 -18.063 1.00 92.06 96 ALA A N 1
ATOM 782 C CA . ALA A 1 96 ? 4.057 19.872 -16.740 1.00 92.06 96 ALA A CA 1
ATOM 783 C C . ALA A 1 96 ? 4.999 18.689 -16.450 1.00 92.06 96 ALA A C 1
ATOM 785 O O . ALA A 1 96 ? 6.129 18.883 -16.011 1.00 92.06 96 ALA A O 1
ATOM 786 N N . LEU A 1 97 ? 4.562 17.460 -16.749 1.00 94.12 97 LEU A N 1
ATOM 787 C CA . LEU A 1 97 ? 5.396 16.270 -16.592 1.00 94.12 97 LEU A CA 1
ATOM 788 C C . LEU A 1 97 ? 6.582 16.291 -17.568 1.00 94.12 97 LEU A C 1
ATOM 790 O O . LEU A 1 97 ? 7.704 15.969 -17.187 1.00 94.12 97 LEU A O 1
ATOM 794 N N . ALA A 1 98 ? 6.351 16.678 -18.824 1.00 91.31 98 ALA A N 1
ATOM 795 C CA . ALA A 1 98 ? 7.400 16.761 -19.834 1.00 91.31 98 ALA A CA 1
ATOM 796 C C . ALA A 1 98 ? 8.481 17.796 -19.475 1.00 91.31 98 ALA A C 1
ATOM 798 O O . ALA A 1 98 ? 9.664 17.542 -19.713 1.00 91.31 98 ALA A O 1
ATOM 799 N N . ASP A 1 99 ? 8.087 18.920 -18.878 1.00 94.94 99 ASP A N 1
ATOM 800 C CA . ASP A 1 99 ? 8.988 19.969 -18.404 1.00 94.94 99 ASP A CA 1
ATOM 801 C C . ASP A 1 99 ? 9.806 19.487 -17.201 1.00 94.94 99 ASP A C 1
ATOM 803 O O . ASP A 1 99 ? 11.034 19.570 -17.235 1.00 94.94 99 ASP A O 1
ATOM 807 N N . ILE A 1 100 ? 9.163 18.862 -16.204 1.00 96.00 100 ILE A N 1
ATOM 808 C CA . ILE A 1 100 ? 9.853 18.255 -15.051 1.00 96.00 100 ILE A CA 1
ATOM 809 C C . ILE A 1 100 ? 10.908 17.245 -15.520 1.00 96.00 100 ILE A C 1
ATOM 811 O O . ILE A 1 100 ? 12.052 17.263 -15.063 1.00 96.00 100 ILE A O 1
ATOM 815 N N . LEU A 1 101 ? 10.549 16.375 -16.468 1.00 95.38 101 LEU A N 1
ATOM 816 C CA . LEU A 1 101 ? 11.470 15.383 -17.019 1.00 95.38 101 LEU A CA 1
ATOM 817 C C . LEU A 1 101 ? 12.590 16.014 -17.856 1.00 95.38 101 LEU A C 1
ATOM 819 O O . LEU A 1 101 ? 13.720 15.526 -17.835 1.00 95.38 101 LEU A O 1
ATOM 823 N N . SER A 1 102 ? 12.302 17.095 -18.581 1.00 94.88 102 SER A N 1
ATOM 824 C CA . SER A 1 102 ? 13.297 17.859 -19.340 1.00 94.88 102 SER A CA 1
ATOM 825 C C . SER A 1 102 ? 14.334 18.498 -18.414 1.00 94.88 102 SER A C 1
ATOM 827 O O . SER A 1 102 ? 15.535 18.376 -18.660 1.00 94.88 102 SER A O 1
ATOM 829 N N . GLU A 1 103 ? 13.890 19.121 -17.323 1.00 96.12 103 GLU A N 1
ATOM 830 C CA . GLU A 1 103 ? 14.764 19.686 -16.292 1.00 96.12 103 GLU A CA 1
ATOM 831 C C . GLU A 1 103 ? 15.605 18.590 -15.627 1.00 96.12 103 GLU A C 1
ATOM 833 O O . GLU A 1 103 ? 16.832 18.718 -15.525 1.00 96.12 103 GLU A O 1
ATOM 838 N N . ALA A 1 104 ? 14.989 17.451 -15.299 1.00 95.00 104 ALA A N 1
ATOM 839 C CA . ALA A 1 104 ? 15.696 16.317 -14.718 1.00 95.00 104 ALA A CA 1
ATOM 840 C C . ALA A 1 104 ? 16.802 15.774 -15.637 1.00 95.00 104 ALA A C 1
ATOM 842 O O . ALA A 1 104 ? 17.939 15.577 -15.203 1.00 95.00 104 ALA A O 1
ATOM 843 N N . LEU A 1 105 ? 16.517 15.620 -16.933 1.00 92.88 105 LEU A N 1
ATOM 844 C CA . LEU A 1 105 ? 17.492 15.200 -17.947 1.00 92.88 105 LEU A CA 1
ATOM 845 C C . LEU A 1 105 ? 18.633 16.210 -18.152 1.00 92.88 105 LEU A C 1
ATOM 847 O O . LEU A 1 105 ? 19.720 15.828 -18.585 1.00 92.88 105 LEU A O 1
ATOM 851 N N . GLN A 1 106 ? 18.414 17.483 -17.820 1.00 95.44 106 GLN A N 1
ATOM 852 C CA . GLN A 1 106 ? 19.443 18.528 -17.804 1.00 95.44 106 GLN A CA 1
ATOM 853 C C . GLN A 1 106 ? 20.225 18.576 -16.480 1.00 95.44 106 GLN A C 1
ATOM 855 O O . GLN A 1 106 ? 21.092 19.435 -16.298 1.00 95.44 106 GLN A O 1
ATOM 860 N N . GLY A 1 107 ? 19.943 17.661 -15.548 1.00 94.44 107 GLY A N 1
ATOM 861 C CA . GLY A 1 107 ? 20.578 17.604 -14.236 1.00 94.44 107 GLY A CA 1
ATOM 862 C C . GLY A 1 107 ? 20.058 18.666 -13.265 1.00 94.44 107 GLY A C 1
ATOM 863 O O . GLY A 1 107 ? 20.794 19.053 -12.351 1.00 94.44 107 GLY A O 1
ATOM 864 N N . GLN A 1 108 ? 18.839 19.164 -13.472 1.00 95.25 108 GLN A N 1
ATOM 865 C CA . GLN A 1 108 ? 18.190 20.166 -12.631 1.00 95.25 108 GLN A CA 1
ATOM 866 C C . GLN A 1 108 ? 17.066 19.494 -11.829 1.00 95.25 108 GLN A C 1
ATOM 868 O O . GLN A 1 108 ? 15.987 19.267 -12.371 1.00 95.25 108 GLN A O 1
ATOM 873 N N . PRO A 1 109 ? 17.313 19.114 -10.563 1.00 91.94 109 PRO A N 1
ATOM 874 C CA . PRO A 1 109 ? 16.258 18.585 -9.713 1.00 91.94 109 PRO A CA 1
ATOM 875 C C . PRO A 1 109 ? 15.272 19.693 -9.337 1.00 91.94 109 PRO A C 1
ATOM 877 O O . PRO A 1 109 ? 15.660 20.851 -9.147 1.00 91.94 109 PRO A O 1
ATOM 880 N N . GLN A 1 110 ? 14.009 19.313 -9.160 1.00 91.19 110 GLN A N 1
ATOM 881 C CA . GLN A 1 110 ? 13.009 20.162 -8.523 1.00 91.19 110 GLN A CA 1
ATOM 882 C C . GLN A 1 110 ? 13.429 20.511 -7.093 1.00 91.19 110 GLN A C 1
ATOM 884 O O . GLN A 1 110 ? 14.191 19.786 -6.446 1.00 91.19 110 GLN A O 1
ATOM 889 N N . ALA A 1 111 ? 12.915 21.632 -6.588 1.00 83.75 111 ALA A N 1
ATOM 890 C CA . ALA A 1 111 ? 13.177 22.039 -5.217 1.00 83.75 111 ALA A CA 1
ATOM 891 C C . ALA A 1 111 ? 12.730 20.940 -4.240 1.00 83.75 111 ALA A C 1
ATOM 893 O O . ALA A 1 111 ? 11.614 20.428 -4.337 1.00 83.75 111 ALA A O 1
ATOM 894 N N . ALA A 1 112 ? 13.600 20.602 -3.285 1.00 74.94 112 ALA A N 1
ATOM 895 C CA . ALA A 1 112 ? 13.245 19.695 -2.203 1.00 74.94 112 ALA A CA 1
ATOM 896 C C . ALA A 1 112 ? 12.003 20.224 -1.473 1.00 74.94 112 ALA A C 1
ATOM 898 O O . ALA A 1 112 ? 11.868 21.436 -1.254 1.00 74.94 112 ALA A O 1
ATOM 899 N N . GLN A 1 113 ? 11.095 19.325 -1.093 1.00 68.25 113 GLN A N 1
ATOM 900 C CA . GLN A 1 113 ? 9.914 19.739 -0.351 1.00 68.25 113 GLN A CA 1
ATOM 901 C C . GLN A 1 113 ? 10.316 20.369 0.982 1.00 68.25 113 GLN A C 1
ATOM 903 O O . GLN A 1 113 ? 11.116 19.830 1.752 1.00 68.25 113 GLN A O 1
ATOM 908 N N . THR A 1 114 ? 9.730 21.538 1.241 1.00 65.31 114 THR A N 1
ATOM 909 C CA . THR A 1 114 ? 9.849 22.224 2.523 1.00 65.31 114 THR A CA 1
ATOM 910 C C . THR A 1 114 ? 8.502 22.192 3.217 1.00 65.31 114 THR A C 1
ATOM 912 O O . THR A 1 114 ? 7.499 22.653 2.674 1.00 65.31 114 THR A O 1
ATOM 915 N N . VAL A 1 115 ? 8.477 21.636 4.422 1.00 64.75 115 VAL A N 1
ATOM 916 C CA . VAL A 1 115 ? 7.294 21.658 5.277 1.00 64.75 115 VAL A CA 1
ATOM 917 C C . VAL A 1 115 ? 7.376 22.917 6.132 1.00 64.75 115 VAL A C 1
ATOM 919 O O . VAL A 1 115 ? 8.367 23.142 6.835 1.00 64.75 115 VAL A O 1
ATOM 922 N N . GLN A 1 116 ? 6.356 23.770 6.026 1.00 64.12 116 GLN A N 1
ATOM 923 C CA . GLN A 1 116 ? 6.235 24.996 6.813 1.00 64.12 116 GLN A CA 1
ATOM 924 C C . GLN A 1 116 ? 5.230 24.770 7.940 1.00 64.12 116 GLN A C 1
ATOM 926 O O . GLN A 1 116 ? 4.066 24.460 7.685 1.00 64.12 116 GLN A O 1
ATOM 931 N N . PHE A 1 117 ? 5.670 24.944 9.185 1.00 62.00 117 PHE A N 1
ATOM 932 C CA . PHE A 1 117 ? 4.794 24.898 10.349 1.00 62.00 117 PHE A CA 1
ATOM 933 C C . PHE A 1 117 ? 4.453 26.318 10.790 1.00 62.00 117 PHE A C 1
ATOM 935 O O . PHE A 1 117 ? 5.329 27.135 11.090 1.00 62.00 117 PHE A O 1
ATOM 942 N N . HIS A 1 118 ? 3.152 26.597 10.849 1.00 50.31 118 HIS A N 1
ATOM 943 C CA . HIS A 1 118 ? 2.616 27.829 11.408 1.00 50.31 118 HIS A CA 1
ATOM 944 C C . HIS A 1 118 ? 2.017 27.548 12.784 1.00 50.31 118 HIS A C 1
ATOM 946 O O . HIS A 1 118 ? 0.850 27.174 12.905 1.00 50.31 118 HIS A O 1
ATOM 952 N N . THR A 1 119 ? 2.804 27.760 13.834 1.00 57.31 119 THR A N 1
ATOM 953 C CA . THR A 1 119 ? 2.295 27.787 15.208 1.00 57.31 119 THR A CA 1
ATOM 954 C C . THR A 1 119 ? 1.767 29.192 15.510 1.00 57.31 119 THR A C 1
ATOM 956 O O . THR A 1 119 ? 2.471 30.187 15.332 1.00 57.31 119 THR A O 1
ATOM 959 N N . LEU A 1 120 ? 0.507 29.305 15.946 1.00 44.59 120 LEU A N 1
ATOM 960 C CA . LEU A 1 120 ? -0.126 30.585 16.295 1.00 44.59 120 LEU A CA 1
ATOM 961 C C . LEU A 1 120 ? 0.676 31.304 17.398 1.00 44.59 120 LEU A C 1
ATOM 963 O O . LEU A 1 120 ? 0.605 30.928 18.564 1.00 44.59 120 LEU A O 1
ATOM 967 N N . GLY A 1 121 ? 1.405 32.361 17.022 1.00 54.47 121 GLY A N 1
ATOM 968 C CA . GLY A 1 121 ? 2.171 33.214 17.939 1.00 54.47 121 GLY A CA 1
ATOM 969 C C . GLY A 1 121 ? 3.691 33.013 17.925 1.00 54.47 121 GLY A C 1
ATOM 970 O O . GLY A 1 121 ? 4.383 33.774 18.599 1.00 54.47 121 GLY A O 1
ATOM 971 N N . GLU A 1 122 ? 4.217 32.063 17.147 1.00 53.28 122 GLU A N 1
ATOM 972 C CA . GLU A 1 122 ? 5.661 31.822 17.018 1.00 53.28 122 GLU A CA 1
ATOM 973 C C . GLU A 1 122 ? 6.184 32.117 15.606 1.00 53.28 122 GLU A C 1
ATOM 975 O O . GLU A 1 122 ? 5.423 32.285 14.650 1.00 53.28 122 GLU A O 1
ATOM 980 N N . ALA A 1 123 ? 7.509 32.241 15.487 1.00 56.31 123 ALA A N 1
ATOM 981 C CA . ALA A 1 123 ? 8.172 32.420 14.202 1.00 56.31 123 ALA A CA 1
ATOM 982 C C . ALA A 1 123 ? 8.015 31.160 13.334 1.00 56.31 123 ALA A C 1
ATOM 984 O O . ALA A 1 123 ? 8.110 30.041 13.829 1.00 56.31 123 ALA A O 1
ATOM 985 N N . GLU A 1 124 ? 7.797 31.368 12.036 1.00 69.81 124 GLU A N 1
ATOM 986 C CA . GLU A 1 124 ? 7.640 30.316 11.029 1.00 69.81 124 GLU A CA 1
ATOM 987 C C . GLU A 1 124 ? 8.828 29.338 11.054 1.00 69.81 124 GLU A C 1
ATOM 989 O O . GLU A 1 124 ? 9.980 29.748 10.880 1.00 69.81 124 GLU A O 1
ATOM 994 N N . GLN A 1 125 ? 8.550 28.047 11.256 1.00 60.09 125 GLN A N 1
ATOM 995 C CA . GLN A 1 125 ? 9.566 26.995 11.212 1.00 60.09 125 GLN A CA 1
ATOM 996 C C . GLN A 1 125 ? 9.502 26.280 9.862 1.00 60.09 125 GLN A C 1
ATOM 998 O O . GLN A 1 125 ? 8.451 25.781 9.459 1.00 60.09 125 GLN A O 1
ATOM 1003 N N . ARG A 1 126 ? 10.636 26.248 9.153 1.00 62.50 126 ARG A N 1
ATOM 1004 C CA . ARG A 1 126 ? 10.783 25.576 7.855 1.00 62.50 126 ARG A CA 1
ATOM 1005 C C . ARG A 1 126 ? 11.703 24.376 8.005 1.00 62.50 126 ARG A C 1
ATOM 1007 O O . ARG A 1 126 ? 12.850 24.545 8.415 1.00 62.50 126 ARG A O 1
ATOM 1014 N N . TYR A 1 127 ? 11.217 23.202 7.624 1.00 59.62 127 TYR A N 1
ATOM 1015 C CA . TYR A 1 127 ? 11.997 21.969 7.601 1.00 59.62 127 TYR A CA 1
ATOM 1016 C C . TYR A 1 127 ? 12.155 21.498 6.161 1.00 59.62 127 TYR A C 1
ATOM 1018 O O . TYR A 1 127 ? 11.171 21.392 5.431 1.00 59.62 127 TYR A O 1
ATOM 1026 N N . THR A 1 128 ? 13.392 21.223 5.758 1.00 62.44 128 THR A N 1
ATOM 1027 C CA . THR A 1 128 ? 13.698 20.606 4.464 1.00 62.44 128 THR A CA 1
ATOM 1028 C C . THR A 1 128 ? 13.875 19.113 4.683 1.00 62.44 128 THR A C 1
ATOM 1030 O O . THR A 1 128 ? 14.736 18.707 5.466 1.00 62.44 128 THR A O 1
ATOM 1033 N N . LEU A 1 129 ? 13.062 18.304 4.008 1.00 63.41 129 LEU A N 1
ATOM 1034 C CA . LEU A 1 129 ? 13.213 16.851 4.029 1.00 63.41 129 LEU A CA 1
ATOM 1035 C C . LEU A 1 129 ? 14.510 16.481 3.296 1.00 63.41 129 LEU A C 1
ATOM 1037 O O . LEU A 1 129 ? 14.815 17.050 2.250 1.00 63.41 129 LEU A O 1
ATOM 1041 N N . THR A 1 130 ? 15.307 15.584 3.878 1.00 64.56 130 THR A N 1
ATOM 1042 C CA . THR A 1 130 ? 16.542 15.097 3.248 1.00 64.56 130 THR A CA 1
ATOM 1043 C C . THR A 1 130 ? 16.250 13.773 2.564 1.00 64.56 130 THR A C 1
ATOM 1045 O O . THR A 1 130 ? 15.77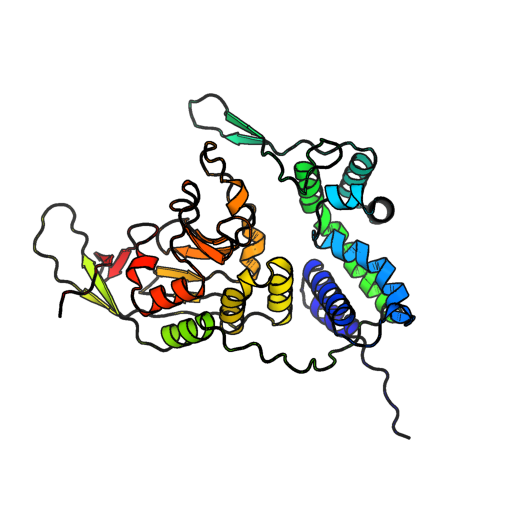9 12.855 3.228 1.00 64.56 130 THR A O 1
ATOM 1048 N N . ALA A 1 131 ? 16.553 13.657 1.272 1.00 65.75 131 ALA A N 1
ATOM 1049 C CA . ALA A 1 131 ? 16.270 12.427 0.546 1.00 65.75 131 ALA A CA 1
ATOM 1050 C C . ALA A 1 131 ? 17.159 11.239 0.950 1.00 65.75 131 ALA A C 1
ATOM 1052 O O . ALA A 1 131 ? 18.372 11.421 1.164 1.00 65.75 131 ALA A O 1
ATOM 1053 N N . PRO A 1 132 ? 16.598 10.015 0.966 1.00 71.38 132 PRO A N 1
ATOM 1054 C CA . PRO A 1 132 ? 17.347 8.781 1.156 1.00 71.38 132 PRO A CA 1
ATOM 1055 C C . PRO A 1 132 ? 18.383 8.560 0.041 1.00 71.38 132 PRO A C 1
ATOM 1057 O O . PRO A 1 132 ? 18.334 9.135 -1.047 1.00 71.38 132 PRO A O 1
ATOM 1060 N N . ALA A 1 133 ? 19.363 7.687 0.295 1.00 73.12 133 ALA A N 1
ATOM 1061 C CA . ALA A 1 133 ? 20.518 7.505 -0.592 1.00 73.12 133 ALA A CA 1
ATOM 1062 C C . ALA A 1 133 ? 20.166 7.059 -2.026 1.00 73.12 133 ALA A C 1
ATOM 1064 O O . ALA A 1 133 ? 20.924 7.339 -2.956 1.00 73.12 133 ALA A O 1
ATOM 1065 N N . HIS A 1 134 ? 19.047 6.358 -2.214 1.00 70.94 134 HIS A N 1
ATOM 1066 C CA . HIS A 1 134 ? 18.614 5.875 -3.526 1.00 70.94 134 HIS A CA 1
ATOM 1067 C C . HIS A 1 134 ? 17.957 6.970 -4.387 1.00 70.94 134 HIS A C 1
ATOM 1069 O O . HIS A 1 134 ? 18.004 6.870 -5.609 1.00 70.94 134 HIS A O 1
ATOM 1075 N N . GLU A 1 135 ? 17.465 8.045 -3.767 1.00 80.06 135 GLU A N 1
ATOM 1076 C CA . GLU A 1 135 ? 16.940 9.260 -4.411 1.00 80.06 135 GLU A CA 1
ATOM 1077 C C . GLU A 1 135 ? 18.035 10.319 -4.633 1.00 80.06 135 GLU A C 1
ATOM 1079 O O . GLU A 1 135 ? 17.783 11.456 -5.032 1.00 80.06 135 GLU A O 1
ATOM 1084 N N . ARG A 1 136 ? 19.298 9.964 -4.374 1.00 85.50 136 ARG A N 1
ATOM 1085 C CA . ARG A 1 136 ? 20.450 10.829 -4.627 1.00 85.50 136 ARG A CA 1
ATOM 1086 C C . ARG A 1 136 ? 21.205 10.385 -5.866 1.00 85.50 136 ARG A C 1
ATOM 1088 O O . ARG A 1 136 ? 21.546 9.214 -6.036 1.00 85.50 136 ARG A O 1
ATOM 1095 N N . PHE A 1 137 ? 21.548 11.339 -6.719 1.00 88.94 137 PHE A N 1
ATOM 1096 C CA . PHE A 1 137 ? 22.385 11.104 -7.892 1.00 88.94 137 PHE A CA 1
ATOM 1097 C C . PHE A 1 137 ? 23.193 12.357 -8.222 1.00 88.94 137 PHE A C 1
ATOM 1099 O O . PHE A 1 137 ? 22.679 13.470 -8.129 1.00 88.94 137 PHE A O 1
ATOM 1106 N N . ASP A 1 138 ? 24.472 12.168 -8.557 1.00 89.00 138 ASP A N 1
ATOM 1107 C CA . ASP A 1 138 ? 25.436 13.248 -8.824 1.00 89.00 138 ASP A CA 1
ATOM 1108 C C . ASP A 1 138 ? 25.535 14.289 -7.686 1.00 89.00 138 ASP A C 1
ATOM 1110 O O . ASP A 1 138 ? 25.605 15.497 -7.898 1.00 89.00 138 ASP A O 1
ATOM 1114 N N . GLY A 1 139 ? 25.467 13.816 -6.435 1.00 86.12 139 GLY A N 1
ATOM 1115 C CA . GLY A 1 139 ? 25.510 14.671 -5.242 1.00 86.12 139 GLY A CA 1
ATOM 1116 C C . GLY A 1 139 ? 24.275 15.557 -5.040 1.00 86.12 139 GLY A C 1
ATOM 1117 O O . GLY A 1 139 ? 24.289 16.408 -4.152 1.00 86.12 139 GLY A O 1
ATOM 1118 N N . LYS A 1 140 ? 23.219 15.360 -5.837 1.00 89.19 140 LYS A N 1
ATOM 1119 C CA . LYS A 1 140 ? 21.958 16.102 -5.771 1.00 89.19 140 LYS A CA 1
ATOM 1120 C C . LYS A 1 140 ? 20.840 15.244 -5.192 1.00 89.19 140 LYS A C 1
ATOM 1122 O O . LYS A 1 140 ? 20.856 14.019 -5.317 1.00 89.19 140 LYS A O 1
ATOM 1127 N N . ASP A 1 141 ? 19.898 15.926 -4.558 1.00 88.94 141 ASP A N 1
ATOM 1128 C CA . ASP A 1 141 ? 18.656 15.379 -4.023 1.00 88.94 141 ASP A CA 1
ATOM 1129 C C . ASP A 1 141 ? 17.579 15.413 -5.117 1.00 88.94 141 ASP A C 1
ATOM 1131 O O . ASP A 1 141 ? 17.344 16.473 -5.699 1.00 88.94 141 ASP A O 1
ATOM 1135 N N . TRP A 1 142 ? 16.970 14.263 -5.415 1.00 89.88 142 TRP A N 1
ATOM 1136 C CA . TRP A 1 142 ? 15.930 14.130 -6.435 1.00 89.88 142 TRP A CA 1
ATOM 1137 C C . TRP A 1 142 ? 14.527 13.870 -5.874 1.00 89.88 142 TRP A C 1
ATOM 1139 O O . TRP A 1 142 ? 13.585 13.817 -6.662 1.00 89.88 142 TRP A O 1
ATOM 1149 N N . SER A 1 143 ? 14.353 13.809 -4.550 1.00 85.00 143 SER A N 1
ATOM 1150 C CA . SER A 1 143 ? 13.061 13.530 -3.893 1.00 85.00 143 SER A CA 1
ATOM 1151 C C . SER A 1 143 ? 11.947 14.473 -4.350 1.00 85.00 143 SER A C 1
ATOM 1153 O O . SER A 1 143 ? 10.857 14.051 -4.725 1.00 85.00 143 SER A O 1
ATOM 1155 N N . GLY A 1 144 ? 12.239 15.776 -4.410 1.00 86.75 144 GLY A N 1
ATOM 1156 C CA . GLY A 1 144 ? 11.288 16.782 -4.883 1.00 86.75 144 GLY A CA 1
ATOM 1157 C C . GLY A 1 144 ? 10.862 16.556 -6.336 1.00 86.75 144 GLY A C 1
ATOM 1158 O O . GLY A 1 144 ? 9.743 16.897 -6.711 1.00 86.75 144 GLY A O 1
ATOM 1159 N N . THR A 1 145 ? 11.732 15.949 -7.148 1.00 90.88 145 THR A N 1
ATOM 1160 C CA . THR A 1 145 ? 11.432 15.614 -8.546 1.00 90.88 145 THR A CA 1
ATOM 1161 C C . THR A 1 145 ? 10.538 14.384 -8.628 1.00 90.88 145 THR A C 1
ATOM 1163 O O . THR A 1 145 ? 9.584 14.405 -9.396 1.00 90.88 145 THR A O 1
ATOM 1166 N N . ASP A 1 146 ? 10.796 13.353 -7.820 1.00 86.88 146 ASP A N 1
ATOM 1167 C CA . ASP A 1 146 ? 9.937 12.165 -7.736 1.00 86.88 146 ASP A CA 1
ATOM 1168 C C . ASP A 1 146 ? 8.510 12.535 -7.313 1.00 86.88 146 ASP A C 1
ATOM 1170 O O . ASP A 1 146 ? 7.545 12.130 -7.962 1.00 86.88 146 ASP A O 1
ATOM 1174 N N . ILE A 1 147 ? 8.369 13.409 -6.314 1.00 84.31 147 ILE A N 1
ATOM 1175 C CA . ILE A 1 147 ? 7.053 13.881 -5.869 1.00 84.31 147 ILE A CA 1
ATOM 1176 C C . ILE A 1 147 ? 6.365 14.728 -6.947 1.00 84.31 147 ILE A C 1
ATOM 1178 O O . ILE A 1 147 ? 5.164 14.588 -7.182 1.00 84.31 147 ILE A O 1
ATOM 1182 N N . ALA A 1 148 ? 7.106 15.608 -7.628 1.00 87.94 148 ALA A N 1
ATOM 1183 C CA . ALA A 1 148 ? 6.548 16.389 -8.728 1.00 87.94 148 ALA A CA 1
ATOM 1184 C C . ALA A 1 148 ? 6.079 15.479 -9.879 1.00 87.94 148 ALA A C 1
ATOM 1186 O O . ALA A 1 148 ? 5.016 15.709 -10.452 1.00 87.94 148 ALA A O 1
ATOM 1187 N N . ILE A 1 149 ? 6.829 14.417 -10.191 1.00 89.81 149 ILE A N 1
ATOM 1188 C CA . ILE A 1 149 ? 6.416 13.408 -11.170 1.00 89.81 149 ILE A CA 1
ATOM 1189 C C . ILE A 1 149 ? 5.122 12.736 -10.713 1.00 89.81 149 ILE A C 1
ATOM 1191 O O . ILE A 1 149 ? 4.179 12.702 -11.496 1.00 89.81 149 ILE A O 1
ATOM 1195 N N . GLU A 1 150 ? 5.043 12.260 -9.468 1.00 85.75 150 GLU A N 1
ATOM 1196 C CA . GLU A 1 150 ? 3.853 11.600 -8.914 1.00 85.75 150 GLU A CA 1
ATOM 1197 C C . GLU A 1 150 ? 2.600 12.482 -9.042 1.00 85.75 150 GLU A C 1
ATOM 1199 O O . GLU A 1 150 ? 1.588 12.051 -9.593 1.00 85.75 150 GLU A O 1
ATOM 1204 N N . GLN A 1 151 ? 2.698 13.758 -8.652 1.00 86.44 151 GLN A N 1
ATOM 1205 C CA . GLN A 1 151 ? 1.598 14.731 -8.730 1.00 86.44 151 GLN A CA 1
ATOM 1206 C C . GLN A 1 151 ? 1.102 14.996 -10.159 1.00 86.44 151 GLN A C 1
ATOM 1208 O O . GLN A 1 151 ? -0.039 15.422 -10.354 1.00 86.44 151 GLN A O 1
ATOM 1213 N N . HIS A 1 152 ? 1.951 14.765 -11.161 1.00 89.69 152 HIS A N 1
ATOM 1214 C CA . HIS A 1 152 ? 1.657 15.031 -12.566 1.00 89.69 152 HIS A CA 1
ATOM 1215 C C . HIS A 1 152 ? 1.569 13.756 -13.424 1.00 89.69 152 HIS A C 1
ATOM 1217 O O . HIS A 1 152 ? 1.401 13.855 -14.642 1.00 89.69 152 HIS A O 1
ATOM 1223 N N . CYS A 1 153 ? 1.639 12.561 -12.824 1.00 88.88 153 CYS A N 1
ATOM 1224 C CA . CYS A 1 153 ? 1.670 11.299 -13.567 1.00 88.88 153 CYS A CA 1
ATOM 1225 C C . CYS A 1 153 ? 0.277 10.767 -13.931 1.00 88.88 153 CYS A C 1
ATOM 1227 O O . CYS A 1 153 ? 0.138 10.082 -14.942 1.00 88.88 153 CYS A O 1
ATOM 1229 N N . ASP A 1 154 ? -0.769 11.095 -13.168 1.00 85.00 154 ASP A N 1
ATOM 1230 C CA . ASP A 1 154 ? -2.108 10.505 -13.338 1.00 85.00 154 ASP A CA 1
ATOM 1231 C C . ASP A 1 154 ? -2.665 10.655 -14.762 1.00 85.00 154 ASP A C 1
ATOM 1233 O O . ASP A 1 154 ? -3.128 9.688 -15.374 1.00 85.00 154 ASP A O 1
ATOM 1237 N N . GLY A 1 155 ? -2.584 11.867 -15.321 1.00 84.56 155 GLY A N 1
ATOM 1238 C CA . GLY A 1 155 ? -3.029 12.146 -16.688 1.00 84.56 155 GLY A CA 1
ATOM 1239 C C . GLY A 1 155 ? -2.217 11.375 -17.729 1.00 84.56 155 GLY A C 1
ATOM 1240 O O . GLY A 1 155 ? -2.772 10.844 -18.693 1.00 84.56 155 GLY A O 1
ATOM 1241 N N . PHE A 1 156 ? -0.911 11.241 -17.500 1.00 90.88 156 PHE A N 1
ATOM 1242 C CA . PHE A 1 156 ? -0.027 10.459 -18.354 1.00 90.88 156 PHE A CA 1
ATOM 1243 C C . PHE A 1 156 ? -0.352 8.963 -18.293 1.00 90.88 156 PHE A C 1
ATOM 1245 O O . PHE A 1 156 ? -0.492 8.333 -19.339 1.00 90.88 156 PHE A O 1
ATOM 1252 N N . ALA A 1 157 ? -0.576 8.406 -17.101 1.00 89.44 157 ALA A N 1
ATOM 1253 C CA . ALA A 1 157 ? -0.953 7.008 -16.909 1.00 89.44 157 ALA A CA 1
ATOM 1254 C C . ALA A 1 157 ? -2.257 6.655 -17.646 1.00 89.44 157 ALA A C 1
ATOM 1256 O O . ALA A 1 157 ? -2.353 5.586 -18.249 1.00 89.44 157 ALA A O 1
ATOM 1257 N N . VAL A 1 158 ? -3.240 7.563 -17.670 1.00 89.94 158 VAL A N 1
ATOM 1258 C CA . VAL A 1 158 ? -4.462 7.396 -18.477 1.00 89.94 158 VAL A CA 1
ATOM 1259 C C . VAL A 1 158 ? -4.138 7.318 -19.968 1.00 89.94 158 VAL A C 1
ATOM 1261 O O . VAL A 1 158 ? -4.616 6.410 -20.646 1.00 89.94 158 VAL A O 1
ATOM 1264 N N . VAL A 1 159 ? -3.294 8.213 -20.485 1.00 90.12 159 VAL A N 1
ATOM 1265 C CA . VAL A 1 159 ? -2.899 8.184 -21.902 1.00 90.12 159 VAL A CA 1
ATOM 1266 C C . VAL A 1 159 ? -2.148 6.896 -22.246 1.00 90.12 159 VAL A C 1
ATOM 1268 O O . VAL A 1 159 ? -2.450 6.271 -23.261 1.00 90.12 159 VAL A O 1
ATOM 1271 N N . ILE A 1 160 ? -1.213 6.454 -21.402 1.00 92.75 160 ILE A N 1
ATOM 1272 C CA . ILE A 1 160 ? -0.472 5.202 -21.611 1.00 92.75 160 ILE A CA 1
ATOM 1273 C C . ILE A 1 160 ? -1.408 3.991 -21.584 1.00 92.75 160 ILE A C 1
ATOM 1275 O O . ILE A 1 160 ? -1.292 3.118 -22.443 1.00 92.75 160 ILE A O 1
ATOM 1279 N N . ALA A 1 161 ? -2.361 3.950 -20.651 1.00 90.44 161 ALA A N 1
ATOM 1280 C CA . ALA A 1 161 ? -3.381 2.909 -20.591 1.00 90.44 161 ALA A CA 1
ATOM 1281 C C . ALA A 1 161 ? -4.211 2.844 -21.883 1.00 90.44 161 ALA A C 1
ATOM 1283 O O . ALA A 1 161 ? -4.366 1.768 -22.460 1.00 90.44 161 ALA A O 1
ATOM 1284 N N . GLU A 1 162 ? -4.691 3.984 -22.378 1.00 90.25 162 GLU A N 1
ATOM 1285 C CA . GLU A 1 162 ? -5.472 4.058 -23.618 1.00 90.25 162 GLU A CA 1
ATOM 1286 C C . GLU A 1 162 ? -4.652 3.663 -24.853 1.00 90.25 162 GLU A C 1
ATOM 1288 O O . GLU A 1 162 ? -5.119 2.882 -25.684 1.00 90.25 162 GLU A O 1
ATOM 1293 N N . LEU A 1 163 ? -3.403 4.131 -24.964 1.00 90.06 163 LEU A N 1
ATOM 1294 C CA . LEU A 1 163 ? -2.505 3.746 -26.057 1.00 90.06 163 LEU A CA 1
ATOM 1295 C C . LEU A 1 163 ? -2.215 2.239 -26.038 1.00 90.06 163 LEU A C 1
ATOM 1297 O O . LEU A 1 163 ? -2.283 1.583 -27.077 1.00 90.06 163 LEU A O 1
ATOM 1301 N N . MET A 1 164 ? -1.973 1.666 -24.857 1.00 93.38 164 MET A N 1
ATOM 1302 C CA . MET A 1 164 ? -1.769 0.226 -24.690 1.00 93.38 164 MET A CA 1
ATOM 1303 C C . MET A 1 164 ? -3.009 -0.565 -25.130 1.00 93.38 164 MET A C 1
ATOM 1305 O O . MET A 1 164 ? -2.899 -1.566 -25.841 1.00 93.38 164 MET A O 1
ATOM 1309 N N . LEU A 1 165 ? -4.209 -0.110 -24.759 1.00 91.38 165 LEU A N 1
ATOM 1310 C CA . LEU A 1 165 ? -5.457 -0.741 -25.189 1.00 91.38 165 LEU A CA 1
ATOM 1311 C C . LEU A 1 165 ? -5.740 -0.561 -26.683 1.00 91.38 165 LEU A C 1
ATOM 1313 O O . LEU A 1 165 ? -6.378 -1.436 -27.280 1.00 91.38 165 LEU A O 1
ATOM 1317 N N . ALA A 1 166 ? -5.291 0.532 -27.299 1.00 89.12 166 ALA A N 1
ATOM 1318 C CA . ALA A 1 166 ? -5.378 0.739 -28.741 1.00 89.12 166 ALA A CA 1
ATOM 1319 C C . ALA A 1 166 ? -4.455 -0.227 -29.504 1.00 89.12 166 ALA A C 1
ATOM 1321 O O . ALA A 1 166 ? -4.839 -0.760 -30.547 1.00 89.12 166 ALA A O 1
ATOM 1322 N N . GLU A 1 167 ? -3.280 -0.529 -28.948 1.00 89.25 167 GLU A N 1
ATOM 1323 C CA . GLU A 1 167 ? -2.310 -1.466 -29.522 1.00 89.25 167 GLU A CA 1
ATOM 1324 C C . GLU A 1 167 ? -2.532 -2.932 -29.118 1.00 89.25 167 GLU A C 1
ATOM 1326 O O . GLU A 1 167 ? -1.778 -3.814 -29.532 1.00 89.25 167 GLU A O 1
ATOM 1331 N N . ARG A 1 168 ? -3.609 -3.249 -28.389 1.00 87.12 168 ARG A N 1
ATOM 1332 C CA . ARG A 1 168 ? -3.871 -4.605 -27.866 1.00 87.12 168 ARG A CA 1
ATOM 1333 C C . ARG A 1 168 ? -3.922 -5.725 -28.910 1.00 87.12 168 ARG A C 1
ATOM 1335 O O . ARG A 1 168 ? -3.744 -6.887 -28.569 1.00 87.12 168 ARG A O 1
ATOM 1342 N N . ALA A 1 169 ? -4.164 -5.402 -30.182 1.00 82.38 169 ALA A N 1
ATOM 1343 C CA . ALA A 1 169 ? -4.102 -6.380 -31.272 1.00 82.38 169 ALA A CA 1
ATOM 1344 C C . ALA A 1 169 ? -2.667 -6.877 -31.549 1.00 82.38 169 ALA A C 1
ATOM 1346 O O . ALA A 1 169 ? -2.490 -7.966 -32.090 1.00 82.38 169 ALA A O 1
ATOM 1347 N N . GLN A 1 170 ? -1.663 -6.075 -31.191 1.00 82.38 170 GLN A N 1
ATOM 1348 C CA . GLN A 1 170 ? -0.233 -6.356 -31.337 1.00 82.38 170 GLN A CA 1
ATOM 1349 C C . GLN A 1 170 ? 0.393 -6.782 -29.999 1.00 82.38 170 GLN A C 1
ATOM 1351 O O . GLN A 1 170 ? 1.356 -7.544 -29.977 1.00 82.38 170 GLN A O 1
ATOM 1356 N N . LEU A 1 171 ? -0.189 -6.337 -28.881 1.00 82.94 171 LEU A N 1
ATOM 1357 C CA . LEU A 1 171 ? 0.245 -6.667 -27.526 1.00 82.94 171 LEU A CA 1
ATOM 1358 C C . LEU A 1 171 ? -0.483 -7.904 -27.003 1.00 82.94 171 LEU A C 1
ATOM 1360 O O . LEU A 1 171 ? -1.515 -7.803 -26.336 1.00 82.94 171 LEU A O 1
ATOM 1364 N N . HIS A 1 172 ? 0.055 -9.086 -27.300 1.00 81.69 172 HIS A N 1
ATOM 1365 C CA . HIS A 1 172 ? -0.468 -10.319 -26.724 1.00 81.69 172 HIS A CA 1
ATOM 1366 C C . HIS A 1 172 ? -0.013 -10.447 -25.267 1.00 81.69 172 HIS A C 1
ATOM 1368 O O . HIS A 1 172 ? 1.175 -10.620 -24.991 1.00 81.69 172 HIS A O 1
ATOM 1374 N N . LEU A 1 173 ? -0.952 -10.339 -24.326 1.00 78.50 173 LEU A N 1
ATOM 1375 C CA . LEU A 1 173 ? -0.716 -10.644 -22.921 1.00 78.50 173 LEU A CA 1
ATOM 1376 C C . LEU A 1 173 ? -1.174 -12.087 -22.668 1.00 78.50 173 LEU A C 1
ATOM 1378 O O . LEU A 1 173 ? -2.376 -12.360 -22.797 1.00 78.50 173 LEU A O 1
ATOM 1382 N N . PRO A 1 174 ? -0.262 -13.019 -22.333 1.00 68.38 174 PRO A N 1
ATOM 1383 C CA . PRO A 1 174 ? -0.636 -14.408 -22.120 1.00 68.38 174 PRO A CA 1
ATOM 1384 C C . PRO A 1 174 ? -1.698 -14.516 -21.017 1.00 68.38 174 PRO A C 1
ATOM 1386 O O . PRO A 1 174 ? -1.575 -13.923 -19.942 1.00 68.38 174 PRO A O 1
ATOM 1389 N N . GLY A 1 175 ? -2.763 -15.268 -21.309 1.00 62.28 175 GLY A N 1
ATOM 1390 C CA . GLY A 1 175 ? -3.766 -15.662 -20.318 1.00 62.28 175 GLY A CA 1
ATOM 1391 C C . GLY A 1 175 ? -3.159 -16.518 -19.212 1.00 62.28 175 GLY A C 1
ATOM 1392 O O . GLY A 1 175 ? -2.049 -17.028 -19.362 1.00 62.28 175 GLY A O 1
ATOM 1393 N N . ASP A 1 176 ? -3.895 -16.689 -18.111 1.00 52.56 176 ASP A N 1
ATOM 1394 C CA . ASP A 1 176 ? -3.487 -17.558 -17.006 1.00 52.56 176 ASP A CA 1
ATOM 1395 C C . ASP A 1 176 ? -3.055 -18.933 -17.539 1.00 52.56 176 ASP A C 1
ATOM 1397 O O . ASP A 1 176 ? -3.883 -19.781 -17.878 1.00 52.56 176 ASP A O 1
ATOM 1401 N N . GLN A 1 177 ? -1.745 -19.189 -17.574 1.00 42.19 177 GLN A N 1
ATOM 1402 C CA . GLN A 1 177 ? -1.302 -20.543 -17.310 1.00 42.19 177 GLN A CA 1
ATOM 1403 C C . GLN A 1 177 ? -1.599 -20.764 -15.832 1.00 42.19 177 GLN A C 1
ATOM 1405 O O . GLN A 1 177 ? -1.191 -19.928 -15.024 1.00 42.19 177 GLN A O 1
ATOM 1410 N N . PRO A 1 178 ? -2.319 -21.832 -15.451 1.00 33.78 178 PRO A N 1
ATOM 1411 C CA . PRO A 1 178 ? -2.439 -22.188 -14.053 1.00 33.78 178 PRO A CA 1
ATOM 1412 C C . PRO A 1 178 ? -1.024 -22.466 -13.553 1.00 33.78 178 PRO A C 1
ATOM 1414 O O . PRO A 1 178 ? -0.489 -23.560 -13.739 1.00 33.78 178 PRO A O 1
ATOM 1417 N N . ALA A 1 179 ? -0.398 -21.447 -12.964 1.00 37.41 179 ALA A N 1
ATOM 1418 C CA . ALA A 1 179 ? 0.804 -21.609 -12.186 1.00 37.41 179 ALA A CA 1
ATOM 1419 C C . ALA A 1 179 ? 0.458 -22.692 -11.171 1.00 37.41 179 ALA A C 1
ATOM 1421 O O . ALA A 1 179 ? -0.529 -22.579 -10.434 1.00 37.41 179 ALA A O 1
ATOM 1422 N N . ALA A 1 180 ? 1.205 -23.796 -11.203 1.00 29.81 180 ALA A N 1
ATOM 1423 C CA . ALA A 1 180 ? 1.138 -24.777 -10.142 1.00 29.81 180 ALA A CA 1
ATOM 1424 C C . ALA A 1 180 ? 1.318 -23.984 -8.851 1.00 29.81 180 ALA A C 1
ATOM 1426 O O . ALA A 1 180 ? 2.387 -23.407 -8.662 1.00 29.81 180 ALA A O 1
ATOM 1427 N N . ARG A 1 181 ? 0.245 -23.878 -8.047 1.00 29.84 181 ARG A N 1
ATOM 1428 C CA . ARG A 1 181 ? 0.253 -23.164 -6.770 1.00 29.84 181 ARG A CA 1
ATOM 1429 C C . ARG A 1 181 ? 1.555 -23.539 -6.075 1.00 29.84 181 ARG A C 1
ATOM 1431 O O . ARG A 1 181 ? 1.688 -24.714 -5.716 1.00 29.84 181 ARG A O 1
ATOM 1438 N N . PRO A 1 182 ? 2.506 -22.612 -5.883 1.00 34.25 182 PRO A N 1
ATOM 1439 C CA . PRO A 1 182 ? 3.509 -22.853 -4.880 1.00 34.25 182 PRO A CA 1
ATOM 1440 C C . PRO A 1 182 ? 2.703 -22.958 -3.590 1.00 34.25 182 PRO A C 1
ATOM 1442 O O . PRO A 1 182 ? 2.099 -21.990 -3.132 1.00 34.25 182 PRO A O 1
ATOM 1445 N N . THR A 1 183 ? 2.576 -24.173 -3.061 1.00 33.41 183 THR A N 1
ATOM 1446 C CA . THR A 1 183 ? 2.122 -24.386 -1.694 1.00 33.41 183 THR A C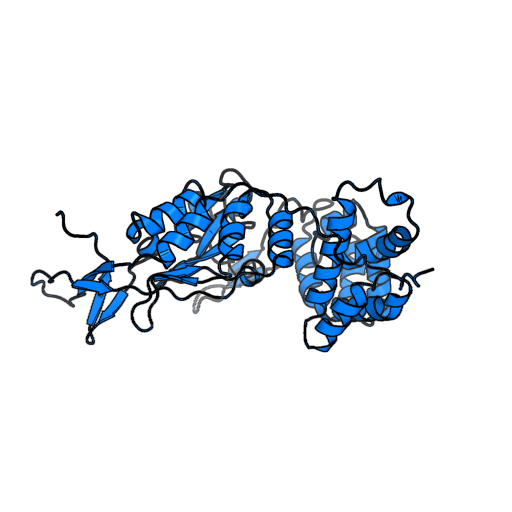A 1
ATOM 1447 C C . THR A 1 183 ? 3.187 -23.760 -0.816 1.00 33.41 183 THR A C 1
ATOM 1449 O O . THR A 1 183 ? 4.138 -24.426 -0.408 1.00 33.41 183 THR A O 1
ATOM 1452 N N . ALA A 1 184 ? 3.073 -22.448 -0.609 1.00 44.72 184 ALA A N 1
ATOM 1453 C CA . ALA A 1 184 ? 3.781 -21.769 0.448 1.00 44.72 184 ALA A CA 1
ATOM 1454 C C . ALA A 1 184 ? 3.440 -22.510 1.750 1.00 44.72 184 ALA A C 1
ATOM 1456 O O . ALA A 1 184 ? 2.285 -22.923 1.930 1.00 44.72 184 ALA A O 1
ATOM 1457 N N . PRO A 1 185 ? 4.425 -22.758 2.626 1.00 48.75 185 PRO A N 1
ATOM 1458 C CA . PRO A 1 185 ? 4.143 -23.346 3.925 1.00 48.75 185 PRO A CA 1
ATOM 1459 C C . PRO A 1 185 ? 3.079 -22.502 4.650 1.00 48.75 185 PRO A C 1
ATOM 1461 O O . PRO A 1 185 ? 3.046 -21.282 4.457 1.00 48.75 185 PRO A O 1
ATOM 1464 N N . PRO A 1 186 ? 2.195 -23.127 5.449 1.00 56.66 186 PRO A N 1
ATOM 1465 C CA . PRO A 1 186 ? 1.210 -22.396 6.236 1.00 56.66 186 PRO A CA 1
ATOM 1466 C C . PRO A 1 186 ? 1.913 -21.327 7.074 1.00 56.66 186 PRO A C 1
ATOM 1468 O O . PRO A 1 186 ? 2.864 -21.618 7.801 1.00 56.66 186 PRO A O 1
ATOM 1471 N N . GLN A 1 187 ? 1.471 -20.081 6.921 1.00 75.31 187 GLN A N 1
ATOM 1472 C CA . GLN A 1 187 ? 2.018 -18.947 7.657 1.00 75.31 187 GLN A CA 1
ATOM 1473 C C . GLN A 1 187 ? 1.318 -18.861 9.028 1.00 75.31 187 GLN A C 1
ATOM 1475 O O . GLN A 1 187 ? 0.084 -18.758 9.058 1.00 75.31 187 GLN A O 1
ATOM 1480 N N . PRO A 1 188 ? 2.054 -18.892 10.156 1.00 87.12 188 PRO A N 1
ATOM 1481 C CA . PRO A 1 188 ? 1.469 -18.935 11.501 1.00 87.12 188 PRO A CA 1
ATOM 1482 C C . PRO A 1 188 ? 0.542 -17.752 11.818 1.00 87.12 188 PRO A C 1
ATOM 1484 O O . PRO A 1 188 ? -0.496 -17.937 12.461 1.00 87.12 188 PRO A O 1
ATOM 1487 N N . ALA A 1 189 ? 0.869 -16.545 11.344 1.00 86.88 189 ALA A N 1
ATOM 1488 C CA . ALA A 1 189 ? 0.037 -15.354 11.509 1.00 86.88 189 ALA A CA 1
ATOM 1489 C C . ALA A 1 189 ? -1.380 -15.528 10.932 1.00 86.88 189 ALA A C 1
ATOM 1491 O O . ALA A 1 189 ? -2.365 -15.194 11.594 1.00 86.88 189 ALA A O 1
ATOM 1492 N N . ALA A 1 190 ? -1.502 -16.099 9.729 1.00 89.38 190 ALA A N 1
ATOM 1493 C CA . ALA A 1 190 ? -2.784 -16.307 9.054 1.00 89.38 190 ALA A CA 1
ATOM 1494 C C . ALA A 1 190 ? -3.673 -17.303 9.812 1.00 89.38 190 ALA A C 1
ATOM 1496 O O . ALA A 1 190 ? -4.856 -17.048 10.047 1.00 89.38 190 ALA A O 1
ATOM 1497 N N . GLU A 1 191 ? -3.091 -18.412 10.271 1.00 91.25 191 GLU A N 1
ATOM 1498 C CA . GLU A 1 191 ? -3.799 -19.393 11.097 1.00 91.25 191 GLU A CA 1
ATOM 1499 C C . GLU A 1 191 ? -4.232 -18.800 12.442 1.00 91.25 191 GLU A C 1
ATOM 1501 O O . GLU A 1 191 ? -5.341 -19.062 12.924 1.00 91.25 191 GLU A O 1
ATOM 1506 N N . THR A 1 192 ? -3.378 -17.967 13.037 1.00 91.38 192 THR A N 1
ATOM 1507 C CA . THR A 1 192 ? -3.645 -17.313 14.318 1.00 91.38 192 THR A CA 1
ATOM 1508 C C . THR A 1 192 ? -4.771 -16.294 14.203 1.00 91.38 192 THR A C 1
ATOM 1510 O O . THR A 1 192 ? -5.693 -16.337 15.020 1.00 91.38 192 THR A O 1
ATOM 1513 N N . LEU A 1 193 ? -4.783 -15.464 13.156 1.00 91.81 193 LEU A N 1
ATOM 1514 C CA . LEU A 1 193 ? -5.903 -14.567 12.870 1.00 91.81 193 LEU A CA 1
ATOM 1515 C C . LEU A 1 193 ? -7.197 -15.357 12.622 1.00 91.81 193 LEU A C 1
ATOM 1517 O O . LEU A 1 193 ? -8.221 -15.066 13.235 1.00 91.81 193 LEU A O 1
ATOM 1521 N N . ALA A 1 194 ? -7.159 -16.415 11.806 1.00 90.81 194 ALA A N 1
ATOM 1522 C CA . ALA A 1 194 ? -8.330 -17.262 11.565 1.00 90.81 194 ALA A CA 1
ATOM 1523 C C . ALA A 1 194 ? -8.872 -17.914 12.853 1.00 90.81 194 ALA A C 1
ATOM 1525 O O . ALA A 1 194 ? -10.072 -18.162 12.990 1.00 90.81 194 ALA A O 1
ATOM 1526 N N . ARG A 1 195 ? -7.998 -18.239 13.811 1.00 91.62 195 ARG A N 1
ATOM 1527 C CA . ARG A 1 195 ? -8.380 -18.747 15.136 1.00 91.62 195 ARG A CA 1
ATOM 1528 C C . ARG A 1 195 ? -8.978 -17.647 16.010 1.00 91.62 195 ARG A C 1
ATOM 1530 O O . ARG A 1 195 ? -10.034 -17.884 16.593 1.00 91.62 195 ARG A O 1
ATOM 1537 N N . LEU A 1 196 ? -8.373 -16.461 16.053 1.00 91.12 196 LEU A N 1
ATOM 1538 C CA . LEU A 1 196 ? -8.907 -15.297 16.765 1.00 91.12 196 LEU A CA 1
ATOM 1539 C C . LEU A 1 196 ? -10.329 -14.960 16.297 1.00 91.12 196 LEU A C 1
ATOM 1541 O O . LEU A 1 196 ? -11.235 -14.857 17.116 1.00 91.12 196 LEU A O 1
ATOM 1545 N N . LEU A 1 197 ? -10.546 -14.895 14.982 1.00 90.50 197 LEU A N 1
ATOM 1546 C CA . LEU A 1 197 ? -11.842 -14.564 14.380 1.00 90.50 197 LEU A CA 1
ATOM 1547 C C . LEU A 1 197 ? -12.945 -15.596 14.668 1.00 90.50 197 LEU A C 1
ATOM 1549 O O . LEU A 1 197 ? -14.124 -15.253 14.656 1.00 90.50 197 LEU A O 1
ATOM 1553 N N . ARG A 1 198 ? -12.579 -16.857 14.929 1.00 88.31 198 ARG A N 1
ATOM 1554 C CA . ARG A 1 198 ? -13.522 -17.933 15.290 1.00 88.31 198 ARG A CA 1
ATOM 1555 C C . ARG A 1 198 ? -13.761 -18.055 16.794 1.00 88.31 198 ARG A C 1
ATOM 1557 O O . ARG A 1 198 ? -14.670 -18.776 17.197 1.00 88.31 198 ARG A O 1
ATOM 1564 N N . THR A 1 199 ? -12.938 -17.409 17.616 1.00 85.62 199 THR A N 1
ATOM 1565 C CA . THR A 1 199 ? -12.988 -17.540 19.073 1.00 85.62 199 THR A CA 1
ATOM 1566 C C . THR A 1 199 ? -13.835 -16.418 19.654 1.00 85.62 199 THR A C 1
ATOM 1568 O O . THR A 1 199 ? -13.581 -15.243 19.387 1.00 85.62 199 THR A O 1
ATOM 1571 N N . GLU A 1 200 ? -14.815 -16.764 20.493 1.00 84.25 200 GLU A N 1
ATOM 1572 C CA . GLU A 1 200 ? -15.525 -15.769 21.298 1.00 84.25 200 GLU A CA 1
ATOM 1573 C C . GLU A 1 200 ? -14.519 -15.037 22.185 1.00 84.25 200 GLU A C 1
ATOM 1575 O O . GLU A 1 200 ? -13.973 -15.592 23.138 1.00 84.25 200 GLU A O 1
ATOM 1580 N N . SER A 1 201 ? -14.244 -13.786 21.837 1.00 85.62 201 SER A N 1
ATOM 1581 C CA . SER A 1 201 ? -13.272 -12.973 22.548 1.00 85.62 201 SER A CA 1
ATOM 1582 C C . SER A 1 201 ? -13.986 -12.232 23.671 1.00 85.62 201 SER A C 1
ATOM 1584 O O . SER A 1 201 ? -15.040 -11.628 23.464 1.00 85.62 201 SER A O 1
ATOM 1586 N N . ARG A 1 202 ? -13.426 -12.292 24.877 1.00 86.38 202 ARG A N 1
ATOM 1587 C CA . ARG A 1 202 ? -13.972 -11.618 26.055 1.00 86.38 202 ARG A CA 1
ATOM 1588 C C . ARG A 1 202 ? -12.851 -10.877 26.755 1.00 86.38 202 ARG A C 1
ATOM 1590 O O . ARG A 1 202 ? -11.799 -11.457 27.012 1.00 86.38 202 ARG A O 1
ATOM 1597 N N . LEU A 1 203 ? -13.062 -9.593 27.015 1.00 85.62 203 LEU A N 1
ATOM 1598 C CA . LEU A 1 203 ? -12.086 -8.750 27.702 1.00 85.62 203 LEU A CA 1
ATOM 1599 C C . LEU A 1 203 ? -12.693 -8.192 28.981 1.00 85.62 203 LEU A C 1
ATOM 1601 O O . LEU A 1 203 ? -13.898 -7.971 29.063 1.00 85.62 203 LEU A O 1
ATOM 1605 N N . PHE A 1 204 ? -11.851 -7.950 29.976 1.00 84.38 204 PHE A N 1
ATOM 1606 C CA . PHE A 1 204 ? -12.275 -7.366 31.239 1.00 84.38 204 PHE A CA 1
ATOM 1607 C C . PHE A 1 204 ? -12.045 -5.860 31.224 1.00 84.38 204 PHE A C 1
ATOM 1609 O O . PHE A 1 204 ? -11.031 -5.379 30.720 1.00 84.38 204 PHE A O 1
ATOM 1616 N N . ALA A 1 205 ? -12.991 -5.108 31.775 1.00 84.00 205 ALA A N 1
ATOM 1617 C CA . ALA A 1 205 ? -12.925 -3.660 31.834 1.00 84.00 205 ALA A CA 1
ATOM 1618 C C . ALA A 1 205 ? -13.458 -3.122 33.166 1.00 84.00 205 ALA A C 1
ATOM 1620 O O . ALA A 1 205 ? -14.291 -3.741 33.831 1.00 84.00 205 ALA A O 1
ATOM 1621 N N . THR A 1 206 ? -12.978 -1.947 33.557 1.00 82.50 206 THR A N 1
ATOM 1622 C CA . THR A 1 206 ? -13.416 -1.233 34.762 1.00 82.50 206 THR A CA 1
ATOM 1623 C C . THR A 1 206 ? -13.929 0.146 34.400 1.00 82.50 206 THR A C 1
ATOM 1625 O O . THR A 1 206 ? -13.378 0.800 33.521 1.00 82.50 206 THR A O 1
ATOM 1628 N N . GLU A 1 207 ? -14.960 0.603 35.099 1.00 79.88 207 GLU A N 1
ATOM 1629 C CA . GLU A 1 207 ? -15.522 1.938 34.903 1.00 79.88 207 GLU A CA 1
ATOM 1630 C C . GLU A 1 207 ? -14.537 3.050 35.277 1.00 79.88 207 GLU A C 1
ATOM 1632 O O . GLU A 1 207 ? -13.808 2.955 36.264 1.00 79.88 207 GLU A O 1
ATOM 1637 N N . ILE A 1 208 ? -14.527 4.123 34.490 1.00 74.00 208 ILE A N 1
ATOM 1638 C CA . ILE A 1 208 ? -13.735 5.316 34.785 1.00 74.00 208 ILE A CA 1
ATOM 1639 C C . ILE A 1 208 ? -14.590 6.250 35.647 1.00 74.00 208 ILE A C 1
ATOM 1641 O O . ILE A 1 208 ? -15.484 6.928 35.143 1.00 74.00 208 ILE A O 1
ATOM 1645 N N . PHE A 1 209 ? -14.324 6.297 36.955 1.00 59.91 209 PHE A N 1
ATOM 1646 C CA . PHE A 1 209 ? -14.977 7.255 37.851 1.00 59.91 209 PHE A CA 1
ATOM 1647 C C . PHE A 1 209 ? -14.219 8.584 37.896 1.00 59.91 209 PHE A C 1
ATOM 1649 O O . PHE A 1 209 ? -13.039 8.635 38.248 1.00 59.91 209 PHE A O 1
ATOM 1656 N N . GLY A 1 210 ? -14.927 9.683 37.633 1.00 47.25 210 GLY A N 1
ATOM 1657 C CA . GLY A 1 210 ? -14.490 11.011 38.049 1.00 47.25 210 GLY A CA 1
ATOM 1658 C C . GLY A 1 210 ? -14.539 11.119 39.576 1.00 47.25 210 GLY A C 1
ATOM 1659 O O . GLY A 1 210 ? -15.615 11.219 40.147 1.00 47.25 210 GLY A O 1
ATOM 1660 N N . VAL A 1 211 ? -13.372 11.077 40.223 1.00 39.66 211 VAL A N 1
ATOM 1661 C CA . VAL A 1 211 ? -13.116 11.514 41.612 1.00 39.66 211 VAL A CA 1
ATOM 1662 C C . VAL A 1 211 ? -14.065 10.936 42.689 1.00 39.66 211 VAL A C 1
ATOM 1664 O O . VAL A 1 211 ? -14.852 11.669 43.275 1.00 39.66 211 VAL A O 1
ATOM 1667 N N . ALA A 1 212 ? -13.963 9.630 42.979 1.00 38.56 212 ALA A N 1
ATOM 1668 C CA . ALA A 1 212 ? -14.095 8.997 44.314 1.00 38.56 212 ALA A CA 1
ATOM 1669 C C . ALA A 1 212 ? -14.237 7.470 44.154 1.00 38.56 212 ALA A C 1
ATOM 1671 O O . ALA A 1 212 ? -15.266 6.969 43.706 1.00 38.56 212 ALA A O 1
ATOM 1672 N N . ALA A 1 213 ? -13.193 6.717 44.505 1.00 41.81 213 ALA A N 1
ATOM 1673 C CA . ALA A 1 213 ? -13.136 5.271 44.309 1.00 41.81 213 ALA A CA 1
ATOM 1674 C C . ALA A 1 213 ? -14.001 4.510 45.332 1.00 41.81 213 ALA A C 1
ATOM 1676 O O . ALA A 1 213 ? -13.652 4.406 46.506 1.00 41.81 213 ALA A O 1
ATOM 1677 N N . SER A 1 214 ? -15.098 3.915 44.864 1.00 43.44 214 SER A N 1
ATOM 1678 C CA . SER A 1 214 ? -15.512 2.591 45.342 1.00 43.44 214 SER A CA 1
ATOM 1679 C C . SER A 1 214 ? -14.822 1.545 44.455 1.00 43.44 214 SER A C 1
ATOM 1681 O O . SER A 1 214 ? -14.584 1.849 43.283 1.00 43.44 214 SER A O 1
ATOM 1683 N N . PRO A 1 215 ? -14.468 0.348 44.961 1.00 49.97 215 PRO A N 1
ATOM 1684 C CA . PRO A 1 215 ? -13.815 -0.681 44.157 1.00 49.97 215 PRO A CA 1
ATOM 1685 C C . PRO A 1 215 ? -14.710 -1.021 42.962 1.00 49.97 215 PRO A C 1
ATOM 1687 O O . PRO A 1 215 ? -15.812 -1.548 43.112 1.00 49.97 215 PRO A O 1
ATOM 1690 N N . THR A 1 216 ? -14.261 -0.634 41.773 1.00 59.09 216 THR A N 1
ATOM 1691 C CA . THR A 1 216 ? -14.972 -0.804 40.511 1.00 59.09 216 THR A CA 1
ATOM 1692 C C . THR A 1 216 ? -15.179 -2.285 40.241 1.00 59.09 216 THR A C 1
ATOM 1694 O O . THR A 1 216 ? -14.216 -3.027 40.061 1.00 59.09 216 THR A O 1
ATOM 1697 N N . ALA A 1 217 ? -16.439 -2.728 40.207 1.00 70.81 217 ALA A N 1
ATOM 1698 C CA . ALA A 1 217 ? -16.773 -4.077 39.770 1.00 70.81 217 ALA A CA 1
ATOM 1699 C C . ALA A 1 217 ? -16.248 -4.274 38.341 1.00 70.81 217 ALA A C 1
ATOM 1701 O O . ALA A 1 217 ? -16.638 -3.549 37.422 1.00 70.81 217 ALA A O 1
ATOM 1702 N N . MET A 1 218 ? -15.332 -5.226 38.176 1.00 80.75 218 MET A N 1
ATOM 1703 C CA . MET A 1 218 ? -14.804 -5.600 36.873 1.00 80.75 218 MET A CA 1
ATOM 1704 C C . MET A 1 218 ? -15.935 -6.192 36.033 1.00 80.75 218 MET A C 1
ATOM 1706 O O . MET A 1 218 ? -16.683 -7.047 36.507 1.00 80.75 218 MET A O 1
ATOM 1710 N N . ARG A 1 219 ? -16.080 -5.713 34.800 1.00 84.69 219 ARG A N 1
ATOM 1711 C CA . ARG A 1 219 ? -17.095 -6.178 33.856 1.00 84.69 219 ARG A CA 1
ATOM 1712 C C . ARG A 1 219 ? -16.432 -6.939 32.726 1.00 84.69 219 ARG A C 1
ATOM 1714 O O . ARG A 1 219 ? -15.406 -6.513 32.208 1.00 84.69 219 ARG A O 1
ATOM 1721 N N . GLU A 1 220 ? -17.043 -8.045 32.340 1.00 88.56 220 GLU A N 1
ATOM 1722 C CA . GLU A 1 220 ? -16.667 -8.783 31.143 1.00 88.56 220 GLU A CA 1
ATOM 1723 C C . GLU A 1 220 ? -17.406 -8.185 29.941 1.00 88.56 220 GLU A C 1
ATOM 1725 O O . GLU A 1 220 ? -18.623 -7.990 29.974 1.00 88.56 220 GLU A O 1
ATOM 1730 N N . LEU A 1 221 ? -16.660 -7.862 28.892 1.00 88.38 221 LEU A N 1
ATOM 1731 C CA . LEU A 1 221 ? -17.164 -7.309 27.648 1.00 88.38 221 LEU A CA 1
ATOM 1732 C C . LEU A 1 221 ? -17.064 -8.374 26.553 1.00 88.38 221 LEU A C 1
ATOM 1734 O O . LEU A 1 221 ? -15.947 -8.780 26.211 1.00 88.38 221 LEU A O 1
ATOM 1738 N N . PRO A 1 222 ? -18.198 -8.831 25.989 1.00 90.81 222 PRO A N 1
ATOM 1739 C CA . PRO A 1 222 ? -18.170 -9.674 24.808 1.00 90.81 222 PRO A CA 1
ATOM 1740 C C . PRO A 1 222 ? -17.696 -8.838 23.622 1.00 90.81 222 PRO A C 1
ATOM 1742 O O . PRO A 1 222 ? -18.216 -7.745 23.367 1.00 90.81 222 PRO A O 1
ATOM 1745 N N . MET A 1 223 ? -16.710 -9.370 22.910 1.00 91.81 223 MET A N 1
ATOM 1746 C CA . MET A 1 223 ? -16.082 -8.721 21.772 1.00 91.81 223 MET A CA 1
ATOM 1747 C C . MET A 1 223 ? -16.478 -9.418 20.477 1.00 91.81 223 MET A C 1
ATOM 1749 O O . MET A 1 223 ? -16.530 -10.646 20.400 1.00 91.81 223 MET A O 1
ATOM 1753 N N . GLN A 1 224 ? -16.737 -8.617 19.451 1.00 92.81 224 GLN A N 1
ATOM 1754 C CA . GLN A 1 224 ? -17.013 -9.077 18.095 1.00 92.81 224 GLN A CA 1
ATOM 1755 C C . GLN A 1 224 ? -15.854 -8.719 17.167 1.00 92.81 224 GLN A C 1
ATOM 1757 O O . GLN A 1 224 ? -15.068 -7.822 17.454 1.00 92.81 224 GLN A O 1
ATOM 1762 N N . HIS A 1 225 ? -15.771 -9.392 16.026 1.00 93.44 225 HIS A N 1
ATOM 1763 C CA . HIS A 1 225 ? -14.798 -9.075 14.986 1.00 93.44 225 HIS A CA 1
ATOM 1764 C C . HIS A 1 225 ? -15.534 -8.878 13.666 1.00 93.44 225 HIS A C 1
ATOM 1766 O O . HIS A 1 225 ? -16.443 -9.642 13.339 1.00 93.44 225 HIS A O 1
ATOM 1772 N N . GLN A 1 226 ? -15.160 -7.845 12.923 1.00 93.12 226 GLN A N 1
ATOM 1773 C CA . GLN A 1 226 ? -15.718 -7.527 11.613 1.00 93.12 226 GLN A CA 1
ATOM 1774 C C . GLN A 1 226 ? -14.602 -7.660 10.587 1.00 93.12 226 GLN A C 1
ATOM 1776 O O . GLN A 1 226 ? -13.523 -7.108 10.778 1.00 93.12 226 GLN A O 1
ATOM 1781 N N . THR A 1 227 ? -14.841 -8.398 9.511 1.00 92.12 227 THR A N 1
ATOM 1782 C CA . THR A 1 227 ? -13.829 -8.661 8.484 1.00 92.12 227 THR A CA 1
ATOM 1783 C C . THR A 1 227 ? -14.295 -8.172 7.129 1.00 92.12 227 THR A C 1
ATOM 1785 O O . THR A 1 227 ? -15.496 -8.065 6.867 1.00 92.12 227 THR A O 1
ATOM 1788 N N . THR A 1 228 ? -13.332 -7.889 6.264 1.00 89.06 228 THR A N 1
ATOM 1789 C CA . THR A 1 228 ? -13.566 -7.652 4.844 1.00 89.06 228 THR A CA 1
ATOM 1790 C C . THR A 1 228 ? -13.251 -8.924 4.041 1.00 89.06 228 THR A C 1
ATOM 1792 O O . THR A 1 228 ? -12.640 -9.873 4.560 1.00 89.06 228 THR A O 1
ATOM 1795 N N . PRO A 1 229 ? -13.703 -9.000 2.777 1.00 88.38 229 PRO A N 1
ATOM 1796 C CA . PRO A 1 229 ? -13.291 -10.060 1.863 1.00 88.38 229 PRO A CA 1
ATOM 1797 C C . PRO A 1 229 ? -11.766 -10.123 1.698 1.00 88.38 229 PRO A C 1
ATOM 1799 O O . PRO A 1 229 ? -11.075 -9.123 1.871 1.00 88.38 229 PRO A O 1
ATOM 1802 N N . ALA A 1 230 ? -11.249 -11.302 1.354 1.00 89.00 230 ALA A N 1
ATOM 1803 C CA . ALA A 1 230 ? -9.834 -11.503 1.047 1.00 89.00 230 ALA A CA 1
ATOM 1804 C C . ALA A 1 230 ? -9.341 -10.571 -0.071 1.00 89.00 230 ALA A C 1
ATOM 1806 O O . ALA A 1 230 ? -10.100 -10.229 -0.983 1.00 89.00 230 ALA A O 1
ATOM 1807 N N . ALA A 1 231 ? -8.058 -10.212 -0.016 1.00 80.88 231 ALA A N 1
ATOM 1808 C CA . ALA A 1 231 ? -7.427 -9.398 -1.046 1.00 80.88 231 ALA A CA 1
ATOM 1809 C C . ALA A 1 231 ? -7.291 -10.195 -2.349 1.00 80.88 231 ALA A C 1
ATOM 1811 O O . ALA A 1 231 ? -7.156 -11.424 -2.344 1.00 80.88 231 ALA A O 1
ATOM 1812 N N . GLU A 1 232 ? -7.301 -9.491 -3.480 1.00 79.25 232 GLU A N 1
ATOM 1813 C CA . GLU A 1 232 ? -7.038 -10.106 -4.778 1.00 79.25 232 GLU A CA 1
ATOM 1814 C C . GLU A 1 232 ? -5.620 -10.708 -4.791 1.00 79.25 232 GLU A C 1
ATOM 1816 O O . GLU A 1 232 ? -4.654 -10.073 -4.368 1.00 79.25 232 GLU A O 1
ATOM 1821 N N . ALA A 1 233 ? -5.476 -11.939 -5.291 1.00 75.44 233 ALA A N 1
ATOM 1822 C CA . ALA A 1 233 ? -4.190 -12.644 -5.278 1.00 75.44 233 ALA A CA 1
ATOM 1823 C C . ALA A 1 233 ? -3.081 -11.872 -6.015 1.00 75.44 233 ALA A C 1
ATOM 1825 O O . ALA A 1 233 ? -1.944 -11.852 -5.554 1.00 75.44 233 ALA A O 1
ATOM 1826 N N . SER A 1 234 ? -3.422 -11.179 -7.106 1.00 67.06 234 SER A N 1
ATOM 1827 C CA . SER A 1 234 ? -2.477 -10.346 -7.858 1.00 67.06 234 SER A CA 1
ATOM 1828 C C . SER A 1 234 ? -1.979 -9.146 -7.048 1.00 67.06 234 SER A C 1
ATOM 1830 O O . SER A 1 234 ? -0.812 -8.772 -7.148 1.00 67.06 234 SER A O 1
ATOM 1832 N N . LEU A 1 235 ? -2.830 -8.568 -6.198 1.00 73.12 235 LEU A N 1
ATOM 1833 C CA . LEU A 1 235 ? -2.448 -7.480 -5.302 1.00 73.12 235 LEU A CA 1
ATOM 1834 C C . LEU A 1 235 ? -1.491 -7.973 -4.210 1.00 73.12 235 LEU A C 1
ATOM 1836 O O . LEU A 1 235 ? -0.494 -7.323 -3.910 1.00 73.12 235 LEU A O 1
ATOM 1840 N N . LEU A 1 236 ? -1.738 -9.162 -3.662 1.00 78.38 236 LEU A N 1
ATOM 1841 C CA . LEU A 1 236 ? -0.832 -9.781 -2.693 1.00 78.38 236 LEU A CA 1
ATOM 1842 C C . LEU A 1 236 ? 0.525 -10.122 -3.313 1.00 78.38 236 LEU A C 1
ATOM 1844 O O . LEU A 1 236 ? 1.558 -9.888 -2.690 1.00 78.38 236 LEU A O 1
ATOM 1848 N N . GLU A 1 237 ? 0.538 -10.630 -4.547 1.00 72.44 237 GLU A N 1
ATOM 1849 C CA . GLU A 1 237 ? 1.772 -10.881 -5.295 1.00 72.44 237 GLU A CA 1
ATOM 1850 C C . GLU A 1 237 ? 2.570 -9.593 -5.534 1.00 72.44 237 GLU A C 1
ATOM 1852 O O . GLU A 1 237 ? 3.794 -9.612 -5.388 1.00 72.44 237 GLU A O 1
ATOM 1857 N N . PHE A 1 238 ? 1.906 -8.472 -5.834 1.00 67.69 238 PHE A N 1
ATOM 1858 C CA . PHE A 1 238 ? 2.553 -7.163 -5.955 1.00 67.69 238 PHE A CA 1
ATOM 1859 C C . PHE A 1 238 ? 3.279 -6.767 -4.666 1.00 67.69 238 PHE A C 1
ATOM 1861 O O . PHE A 1 238 ? 4.492 -6.551 -4.679 1.00 67.69 238 PHE A O 1
ATOM 1868 N N . PHE A 1 239 ? 2.567 -6.734 -3.538 1.00 75.75 239 PHE A N 1
ATOM 1869 C CA . PHE A 1 239 ? 3.161 -6.332 -2.261 1.00 75.75 239 PHE A CA 1
ATOM 1870 C C . PHE A 1 239 ? 4.227 -7.323 -1.772 1.00 75.75 239 PHE A C 1
ATOM 1872 O O . PHE A 1 239 ? 5.189 -6.921 -1.114 1.00 75.75 239 PHE A O 1
ATOM 1879 N N . GLN A 1 240 ? 4.115 -8.602 -2.143 1.00 80.50 240 GLN A N 1
ATOM 1880 C CA . GLN A 1 240 ? 5.136 -9.615 -1.869 1.00 80.50 240 GLN A CA 1
ATOM 1881 C C . GLN A 1 240 ? 6.445 -9.329 -2.615 1.00 80.50 240 GLN A C 1
ATOM 1883 O O . GLN A 1 240 ? 7.520 -9.592 -2.071 1.00 80.50 240 GLN A O 1
ATOM 1888 N N . HIS A 1 241 ? 6.369 -8.804 -3.841 1.00 69.94 241 HIS A N 1
ATOM 1889 C CA . HIS A 1 241 ? 7.543 -8.376 -4.602 1.00 69.94 241 HIS A CA 1
ATOM 1890 C C . HIS A 1 241 ? 8.096 -7.045 -4.094 1.00 69.94 241 HIS A C 1
ATOM 1892 O O . HIS A 1 241 ? 9.312 -6.911 -3.986 1.00 69.94 241 HIS A O 1
ATOM 1898 N N . LEU A 1 242 ? 7.222 -6.095 -3.749 1.00 71.88 242 LEU A N 1
ATOM 1899 C CA . LEU A 1 242 ? 7.619 -4.760 -3.298 1.00 71.88 242 LEU A CA 1
ATOM 1900 C C . LEU A 1 242 ? 8.380 -4.797 -1.965 1.00 71.88 242 LEU A C 1
ATOM 1902 O O . LEU A 1 242 ? 9.436 -4.188 -1.840 1.00 71.88 242 LEU A O 1
ATOM 1906 N N . HIS A 1 243 ? 7.881 -5.552 -0.983 1.00 75.38 243 HIS A N 1
ATOM 1907 C CA . HIS A 1 243 ? 8.449 -5.577 0.375 1.00 75.38 243 HIS A CA 1
ATOM 1908 C C . HIS A 1 243 ? 9.238 -6.854 0.690 1.00 75.38 243 HIS A C 1
ATOM 1910 O O . HIS A 1 243 ? 9.744 -7.036 1.801 1.00 75.38 243 HIS A O 1
ATOM 1916 N N . GLY A 1 244 ? 9.345 -7.761 -0.282 1.00 78.25 244 GLY A N 1
ATOM 1917 C CA . GLY A 1 244 ? 10.093 -9.001 -0.145 1.00 78.25 244 GLY A CA 1
ATOM 1918 C C . GLY A 1 244 ? 9.542 -9.943 0.940 1.00 78.25 244 GLY A C 1
ATOM 1919 O O . GLY A 1 244 ? 8.387 -9.841 1.367 1.00 78.25 244 GLY A O 1
ATOM 1920 N N . PRO A 1 245 ? 10.350 -10.913 1.406 1.00 84.00 245 PRO A N 1
ATOM 1921 C CA . PRO A 1 245 ? 9.884 -11.995 2.279 1.00 84.00 245 PRO A CA 1
ATOM 1922 C C . PRO A 1 245 ? 9.420 -11.522 3.663 1.00 84.00 245 PRO A C 1
ATOM 1924 O O . PRO A 1 245 ? 8.672 -12.234 4.327 1.00 84.00 245 PRO A O 1
ATOM 1927 N N . VAL A 1 246 ? 9.831 -10.326 4.092 1.00 83.81 246 VAL A N 1
ATOM 1928 C CA . VAL A 1 246 ? 9.467 -9.748 5.393 1.00 83.81 246 VAL A CA 1
ATOM 1929 C C . VAL A 1 246 ? 7.959 -9.502 5.506 1.00 83.81 246 VAL A C 1
ATOM 1931 O O . VAL A 1 246 ? 7.385 -9.732 6.568 1.00 83.81 246 VAL A O 1
ATOM 1934 N N . ALA A 1 247 ? 7.296 -9.108 4.415 1.00 87.75 247 ALA A N 1
ATOM 1935 C CA . ALA A 1 247 ? 5.854 -8.865 4.405 1.00 87.75 247 ALA A CA 1
ATOM 1936 C C . ALA A 1 247 ? 5.007 -10.144 4.280 1.00 87.75 247 ALA A C 1
ATOM 1938 O O . ALA A 1 247 ? 3.792 -10.091 4.481 1.00 87.75 247 ALA A O 1
ATOM 1939 N N . ALA A 1 248 ? 5.616 -11.299 3.983 1.00 89.94 248 ALA A N 1
ATOM 1940 C CA . ALA A 1 248 ? 4.890 -12.536 3.684 1.00 89.94 248 ALA A CA 1
ATOM 1941 C C . ALA A 1 248 ? 3.880 -12.957 4.774 1.00 89.94 248 ALA A C 1
ATOM 1943 O O . ALA A 1 248 ? 2.759 -13.333 4.418 1.00 89.94 248 ALA A O 1
ATOM 1944 N N . PRO A 1 249 ? 4.188 -12.857 6.086 1.00 92.00 249 PRO A N 1
ATOM 1945 C CA . PRO A 1 249 ? 3.215 -13.199 7.121 1.00 92.00 249 PRO A CA 1
ATOM 1946 C C . PRO A 1 249 ? 2.000 -12.260 7.141 1.00 92.00 249 PRO A C 1
ATOM 1948 O O . PRO A 1 249 ? 0.884 -12.735 7.340 1.00 92.00 249 PRO A O 1
ATOM 1951 N N . LEU A 1 250 ? 2.179 -10.953 6.892 1.00 93.38 250 LEU A N 1
ATOM 1952 C CA . LEU A 1 250 ? 1.056 -10.011 6.772 1.00 93.38 250 LEU A CA 1
ATOM 1953 C C . LEU A 1 250 ? 0.246 -10.283 5.506 1.00 93.38 250 LEU A C 1
ATOM 1955 O O . LEU A 1 250 ? -0.977 -10.315 5.547 1.00 93.38 250 LEU A O 1
ATOM 1959 N N . LEU A 1 251 ? 0.893 -10.530 4.373 1.00 91.94 251 LEU A N 1
ATOM 1960 C CA . LEU A 1 251 ? 0.173 -10.815 3.130 1.00 91.94 251 LEU A CA 1
ATOM 1961 C C . LEU A 1 251 ? -0.645 -12.105 3.230 1.00 91.94 251 LEU A C 1
ATOM 1963 O O . LEU A 1 251 ? -1.751 -12.185 2.699 1.00 91.94 251 LEU A O 1
ATOM 1967 N N . ALA A 1 252 ? -0.164 -13.089 3.990 1.00 92.56 252 ALA A N 1
ATOM 1968 C CA . ALA A 1 252 ? -0.925 -14.294 4.281 1.00 92.56 252 ALA A CA 1
ATOM 1969 C C . ALA A 1 252 ? -2.177 -14.030 5.136 1.00 92.56 252 ALA A C 1
ATOM 1971 O O . ALA A 1 252 ? -3.183 -14.714 4.946 1.00 92.56 252 ALA A O 1
ATOM 1972 N N . THR A 1 253 ? -2.166 -13.042 6.041 1.00 93.25 253 THR A N 1
ATOM 1973 C CA . THR A 1 253 ? -3.399 -12.636 6.740 1.00 93.25 253 THR A CA 1
ATOM 1974 C C . THR A 1 253 ? -4.376 -11.945 5.786 1.00 93.25 253 THR A C 1
ATOM 1976 O O . THR A 1 253 ? -5.575 -12.223 5.839 1.00 93.25 253 THR A O 1
ATOM 1979 N N . HIS A 1 254 ? -3.867 -11.150 4.842 1.00 93.44 254 HIS A N 1
ATOM 1980 C CA . HIS A 1 254 ? -4.673 -10.426 3.850 1.00 93.44 254 HIS A CA 1
ATOM 1981 C C . HIS A 1 254 ? -5.257 -11.338 2.760 1.00 93.44 254 HIS A C 1
ATOM 1983 O O . HIS A 1 254 ? -6.333 -11.066 2.225 1.00 93.44 254 HIS A O 1
ATOM 1989 N N . ALA A 1 255 ? -4.624 -12.488 2.513 1.00 90.94 255 ALA A N 1
ATOM 1990 C CA . ALA A 1 255 ? -5.183 -13.581 1.716 1.00 90.94 255 ALA A CA 1
ATOM 1991 C C . ALA A 1 255 ? -6.444 -14.208 2.331 1.00 90.94 255 ALA A C 1
ATOM 1993 O O . ALA A 1 255 ? -7.201 -14.875 1.626 1.00 90.94 255 ALA A O 1
ATOM 1994 N N . LEU A 1 256 ? -6.671 -14.021 3.635 1.00 91.69 256 LEU A N 1
ATOM 1995 C CA . LEU A 1 256 ? -7.896 -14.446 4.310 1.00 91.69 256 LEU A CA 1
ATOM 1996 C C . LEU A 1 256 ? -8.905 -13.299 4.392 1.00 91.69 256 LEU A C 1
ATOM 1998 O O . LEU A 1 256 ? -10.071 -13.490 4.048 1.00 91.69 256 LEU A O 1
ATOM 2002 N N . HIS A 1 257 ? -8.451 -12.121 4.827 1.00 91.94 257 HIS A N 1
ATOM 2003 C CA . HIS A 1 257 ? -9.275 -10.928 5.028 1.00 91.94 257 HIS A CA 1
ATOM 2004 C C . HIS A 1 257 ? -8.457 -9.668 4.739 1.00 91.94 257 HIS A C 1
ATOM 2006 O O . HIS A 1 257 ? -7.464 -9.429 5.425 1.00 91.94 257 HIS A O 1
ATOM 2012 N N . ASN A 1 258 ? -8.864 -8.854 3.761 1.00 91.12 258 ASN A N 1
ATOM 2013 C CA . ASN A 1 258 ? -8.158 -7.626 3.387 1.00 91.12 258 ASN A CA 1
ATOM 2014 C C . ASN A 1 258 ? -8.481 -6.460 4.336 1.00 91.12 258 ASN A C 1
ATOM 2016 O O . ASN A 1 258 ? -9.150 -5.492 3.964 1.00 91.12 258 ASN A O 1
ATOM 2020 N N . GLY A 1 259 ? -8.098 -6.619 5.597 1.00 92.12 259 GLY A N 1
ATOM 2021 C CA . GLY A 1 259 ? -8.471 -5.734 6.693 1.00 92.12 259 GLY A CA 1
ATOM 2022 C C . GLY A 1 259 ? -9.555 -6.312 7.609 1.00 92.12 259 GLY A C 1
ATOM 2023 O O . GLY A 1 259 ? -10.301 -7.242 7.281 1.00 92.12 259 GLY A O 1
ATOM 2024 N N . ALA A 1 260 ? -9.612 -5.781 8.827 1.00 94.56 260 ALA A N 1
ATOM 2025 C CA . ALA A 1 260 ? -10.550 -6.221 9.854 1.00 94.56 260 ALA A CA 1
ATOM 2026 C C . ALA A 1 260 ? -10.638 -5.208 10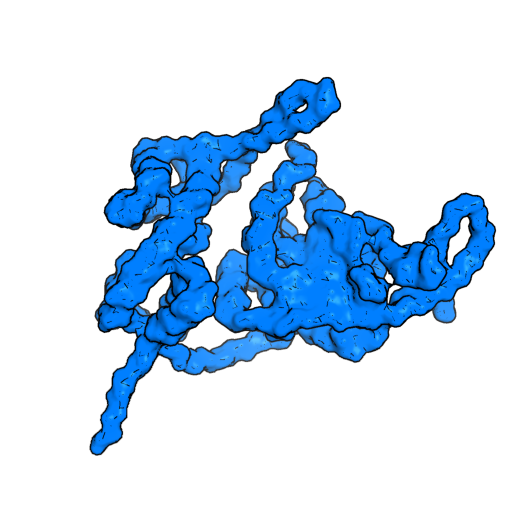.995 1.00 94.56 260 ALA A C 1
ATOM 2028 O O . ALA A 1 260 ? -9.633 -4.636 11.400 1.00 94.56 260 ALA A O 1
ATOM 2029 N N . ARG A 1 261 ? -11.816 -5.070 11.601 1.00 94.69 261 ARG A N 1
ATOM 2030 C CA . ARG A 1 261 ? -11.980 -4.414 12.902 1.00 94.69 261 ARG A CA 1
ATOM 2031 C C . ARG A 1 261 ? -12.099 -5.477 13.976 1.00 94.69 261 ARG A C 1
ATOM 2033 O O . ARG A 1 261 ? -13.068 -6.239 14.013 1.00 94.69 261 ARG A O 1
ATOM 2040 N N . LEU A 1 262 ? -11.095 -5.542 14.834 1.00 94.50 262 LEU A N 1
ATOM 2041 C CA . LEU A 1 262 ? -10.987 -6.517 15.904 1.00 94.50 262 LEU A CA 1
ATOM 2042 C C . LEU A 1 262 ? -11.391 -5.895 17.240 1.00 94.50 262 LEU A C 1
ATOM 2044 O O . LEU A 1 262 ? -11.208 -4.700 17.482 1.00 94.50 262 LEU A O 1
ATOM 2048 N N . PHE A 1 263 ? -11.921 -6.738 18.123 1.00 94.19 263 PHE A N 1
ATOM 2049 C CA . PHE A 1 263 ? -12.381 -6.352 19.458 1.00 94.19 263 PHE A CA 1
ATOM 2050 C C . PHE A 1 263 ? -13.439 -5.241 19.422 1.00 94.19 263 PHE A C 1
ATOM 2052 O O . PHE A 1 263 ? -13.347 -4.228 20.102 1.00 94.19 263 PHE A O 1
ATOM 2059 N N . CYS A 1 264 ? -14.452 -5.417 18.581 1.00 92.50 264 CYS A N 1
ATOM 2060 C CA . CYS A 1 264 ? -15.580 -4.509 18.471 1.00 92.50 264 CYS A CA 1
ATOM 2061 C C . CYS A 1 264 ? -16.545 -4.677 19.652 1.00 92.50 264 CYS A C 1
ATOM 2063 O O . CYS A 1 264 ? -16.995 -5.790 19.940 1.00 92.50 264 CYS A O 1
ATOM 2065 N N . HIS A 1 265 ? -16.938 -3.563 20.265 1.00 90.50 265 HIS A N 1
ATOM 2066 C CA . HIS A 1 265 ? -18.042 -3.487 21.215 1.00 90.50 265 HIS A CA 1
ATOM 2067 C C . HIS A 1 265 ? -18.818 -2.180 21.004 1.00 90.50 265 HIS A C 1
ATOM 2069 O O . HIS A 1 265 ? -18.312 -1.077 21.228 1.00 90.50 265 HIS A O 1
ATOM 2075 N N . GLY A 1 266 ? -20.066 -2.303 20.544 1.00 87.00 266 GLY A N 1
ATOM 2076 C CA . GLY A 1 266 ? -20.846 -1.157 20.080 1.00 87.00 266 GLY A CA 1
ATOM 2077 C C . GLY A 1 266 ? -20.235 -0.543 18.816 1.00 87.00 266 GLY A C 1
ATOM 2078 O O . GLY A 1 266 ? -19.939 -1.257 17.862 1.00 87.00 266 GLY A O 1
ATOM 2079 N N . ALA A 1 267 ? -20.056 0.779 18.809 1.00 85.94 267 ALA A N 1
ATOM 2080 C CA . ALA A 1 267 ? -19.410 1.500 17.707 1.00 85.94 267 ALA A CA 1
ATOM 2081 C C . ALA A 1 267 ? -17.870 1.474 17.777 1.00 85.94 267 ALA A C 1
ATOM 2083 O O . ALA A 1 267 ? -17.203 1.848 16.812 1.00 85.94 267 ALA A O 1
ATOM 2084 N N . GLN A 1 268 ? -17.313 1.027 18.905 1.00 89.88 268 GLN A N 1
ATOM 2085 C CA . GLN A 1 268 ? -15.884 1.104 19.187 1.00 89.88 268 GLN A CA 1
ATOM 2086 C C . GLN A 1 268 ? -15.213 -0.212 18.823 1.00 89.88 268 GLN A C 1
ATOM 2088 O O . GLN A 1 268 ? -15.779 -1.284 19.031 1.00 89.88 268 GLN A O 1
ATOM 2093 N N . HIS A 1 269 ? -14.002 -0.124 18.290 1.00 91.38 269 HIS A N 1
ATOM 2094 C CA . HIS A 1 269 ? -13.137 -1.258 17.989 1.00 91.38 269 HIS A CA 1
ATOM 2095 C C . HIS A 1 269 ? -11.791 -1.030 18.662 1.00 91.38 269 HIS A C 1
ATOM 2097 O O . HIS A 1 269 ? -11.408 0.114 18.895 1.00 91.38 269 HIS A O 1
ATOM 2103 N N . GLY A 1 270 ? -11.090 -2.106 19.001 1.00 91.38 270 GLY A N 1
ATOM 2104 C CA . GLY A 1 270 ? -9.791 -1.997 19.656 1.00 91.38 270 GLY A CA 1
ATOM 2105 C C . GLY A 1 270 ? -8.622 -1.920 18.687 1.00 91.38 270 GLY A C 1
ATOM 2106 O O . GLY A 1 270 ? -7.635 -1.249 18.979 1.00 91.38 270 GLY A O 1
ATOM 2107 N N . LEU A 1 271 ? -8.738 -2.591 17.543 1.00 94.31 271 LEU A N 1
ATOM 2108 C CA . LEU A 1 271 ? -7.711 -2.603 16.510 1.00 94.31 271 LEU A CA 1
ATOM 2109 C C . LEU A 1 271 ? -8.365 -2.649 15.131 1.00 94.31 271 LEU A C 1
ATOM 2111 O O . LEU A 1 271 ? -9.281 -3.438 14.908 1.00 94.31 271 LEU A O 1
ATOM 2115 N N . GLU A 1 272 ? -7.867 -1.847 14.204 1.00 94.50 272 GLU A N 1
ATOM 2116 C CA . GLU A 1 272 ? -8.223 -1.905 12.789 1.00 94.50 272 GLU A CA 1
ATOM 2117 C C . GLU A 1 272 ? -7.008 -2.393 11.997 1.00 94.50 272 GLU A C 1
ATOM 2119 O O . GLU A 1 272 ? -6.002 -1.697 11.927 1.00 94.50 272 GLU A O 1
ATOM 2124 N N . LEU A 1 273 ? -7.078 -3.601 11.432 1.00 95.06 273 LEU A N 1
ATOM 2125 C CA . LEU A 1 273 ? -6.153 -4.048 10.392 1.00 95.06 273 LEU A CA 1
ATOM 2126 C C . LEU A 1 273 ? -6.526 -3.324 9.100 1.00 95.06 273 LEU A C 1
ATOM 2128 O O . LEU A 1 273 ? -7.677 -3.409 8.658 1.00 95.06 273 LEU A O 1
ATOM 2132 N N . LEU A 1 274 ? -5.559 -2.622 8.524 1.00 92.94 274 LEU A N 1
ATOM 2133 C CA . LEU A 1 274 ? -5.753 -1.799 7.340 1.00 92.94 274 LEU A CA 1
ATOM 2134 C C . LEU A 1 274 ? -5.739 -2.672 6.079 1.00 92.94 274 LEU A C 1
ATOM 2136 O O . LEU A 1 274 ? -4.875 -3.546 5.982 1.00 92.94 274 LEU A O 1
ATOM 2140 N N . PRO A 1 275 ? -6.645 -2.433 5.115 1.00 91.19 275 PRO A N 1
ATOM 2141 C CA . PRO A 1 275 ? -6.565 -3.037 3.791 1.00 91.19 275 PRO A CA 1
ATOM 2142 C C . PRO A 1 275 ? -5.203 -2.793 3.140 1.00 91.19 275 PRO A C 1
ATOM 2144 O O . PRO A 1 275 ? -4.565 -1.762 3.357 1.00 91.19 275 PRO A O 1
ATOM 2147 N N . VAL A 1 276 ? -4.763 -3.737 2.314 1.00 87.00 276 VAL A N 1
ATOM 2148 C CA . VAL A 1 276 ? -3.442 -3.699 1.681 1.00 87.00 276 VAL A CA 1
ATOM 2149 C C . VAL A 1 276 ? -3.294 -2.511 0.715 1.00 87.00 276 VAL A C 1
ATOM 2151 O O . VAL A 1 276 ? -2.199 -1.995 0.528 1.00 87.00 276 VAL A O 1
ATOM 2154 N N . GLU A 1 277 ? -4.395 -2.014 0.147 1.00 83.94 277 GLU A N 1
ATOM 2155 C CA . GLU A 1 277 ? -4.435 -0.812 -0.694 1.00 83.94 277 GLU A CA 1
ATOM 2156 C C . GLU A 1 277 ? -4.029 0.453 0.077 1.00 83.94 277 GLU A C 1
ATOM 2158 O O . GLU A 1 277 ? -3.413 1.358 -0.490 1.00 83.94 277 GLU A O 1
ATOM 2163 N N . ASP A 1 278 ? -4.324 0.499 1.377 1.00 82.19 278 ASP A N 1
ATOM 2164 C CA . ASP A 1 278 ? -4.053 1.660 2.225 1.00 82.19 278 ASP A CA 1
ATOM 2165 C C . ASP A 1 278 ? -2.588 1.716 2.683 1.00 82.19 278 ASP A C 1
ATOM 2167 O O . ASP A 1 278 ? -2.132 2.747 3.183 1.00 82.19 278 ASP A O 1
ATOM 2171 N N . TRP A 1 279 ? -1.819 0.640 2.479 1.00 77.88 279 TRP A N 1
ATOM 2172 C CA . TRP A 1 279 ? -0.405 0.585 2.858 1.00 77.88 279 TRP A CA 1
ATOM 2173 C C . TRP A 1 279 ? 0.445 1.573 2.047 1.00 77.88 279 TRP A C 1
ATOM 2175 O O . TRP A 1 279 ? 1.365 2.178 2.594 1.00 77.88 279 TRP A O 1
ATOM 2185 N N . ALA A 1 280 ? 0.118 1.762 0.762 1.00 57.12 280 ALA A N 1
ATOM 2186 C CA . ALA A 1 280 ? 0.834 2.662 -0.147 1.00 57.12 280 ALA A CA 1
ATOM 2187 C C . ALA A 1 280 ? 0.387 4.127 -0.001 1.00 57.12 280 ALA A C 1
ATOM 2189 O O . ALA A 1 280 ? 1.210 5.038 -0.015 1.00 57.12 280 ALA A O 1
ATOM 2190 N N . LEU A 1 281 ? -0.915 4.358 0.207 1.00 50.34 281 LEU A N 1
ATOM 2191 C CA . LEU A 1 281 ? -1.508 5.701 0.270 1.00 50.34 281 LEU A CA 1
ATOM 2192 C C . LEU A 1 281 ? -1.068 6.515 1.498 1.00 50.34 281 LEU A C 1
ATOM 2194 O O . LEU A 1 281 ? -1.232 7.732 1.519 1.00 50.34 281 LEU A O 1
ATOM 2198 N N . GLN A 1 282 ? -0.516 5.873 2.532 1.00 52.69 282 GLN A N 1
ATOM 2199 C CA . GLN A 1 282 ? -0.216 6.539 3.802 1.00 52.69 282 GLN A CA 1
ATOM 2200 C C . GLN A 1 282 ? 1.265 6.770 4.098 1.00 52.69 282 GLN A C 1
ATOM 2202 O O . GLN A 1 282 ? 1.570 7.450 5.085 1.00 52.69 282 GLN A O 1
ATOM 2207 N N . GLN A 1 283 ? 2.186 6.332 3.235 1.00 49.69 283 GLN A N 1
ATOM 2208 C CA . GLN A 1 283 ? 3.585 6.777 3.330 1.00 49.69 283 GLN A CA 1
ATOM 2209 C C . GLN A 1 283 ? 3.726 8.304 3.151 1.00 49.69 283 GLN A C 1
ATOM 2211 O O . GLN A 1 283 ? 4.682 8.899 3.633 1.00 49.69 283 GLN A O 1
ATOM 2216 N N . GLN A 1 284 ? 2.693 8.963 2.614 1.00 39.69 284 GLN A N 1
ATOM 2217 C CA . GLN A 1 284 ? 2.578 10.419 2.485 1.00 39.69 284 GLN A CA 1
ATOM 2218 C C . GLN A 1 284 ? 2.228 11.159 3.804 1.00 39.69 284 GLN A C 1
ATOM 2220 O O . GLN A 1 284 ? 2.222 12.387 3.835 1.00 39.69 284 GLN A O 1
ATOM 2225 N N . GLY A 1 285 ? 1.916 10.447 4.902 1.00 39.06 285 GLY A N 1
ATOM 2226 C CA . GLY A 1 285 ? 1.288 11.037 6.100 1.00 39.06 285 GLY A CA 1
ATOM 2227 C C . GLY A 1 285 ? 2.135 11.204 7.374 1.00 39.06 285 GLY A C 1
ATOM 2228 O O . GLY A 1 285 ? 1.626 11.782 8.328 1.00 39.06 285 GLY A O 1
ATOM 2229 N N . SER A 1 286 ? 3.386 10.725 7.453 1.00 39.66 286 SER A N 1
ATOM 2230 C CA . SER A 1 286 ? 4.214 10.868 8.680 1.00 39.66 286 SER A CA 1
ATOM 2231 C C . SER A 1 286 ? 5.362 11.860 8.509 1.00 39.66 286 SER A C 1
ATOM 2233 O O . SER A 1 286 ? 6.528 11.482 8.450 1.00 39.66 286 SER A O 1
ATOM 2235 N N . GLY A 1 287 ? 5.035 13.146 8.460 1.00 36.31 287 GLY A N 1
ATOM 2236 C CA . GLY A 1 287 ? 6.008 14.235 8.605 1.00 36.31 287 GLY A CA 1
ATOM 2237 C C . GLY A 1 287 ? 6.079 14.807 10.027 1.00 36.31 287 GLY A C 1
ATOM 2238 O O . GLY A 1 287 ? 6.398 15.982 10.178 1.00 36.31 287 GLY A O 1
ATOM 2239 N N . GLY A 1 288 ? 5.690 14.041 11.056 1.00 30.81 288 GLY A N 1
ATOM 2240 C CA . GLY A 1 288 ? 5.377 14.568 12.395 1.00 30.81 288 GLY A CA 1
ATOM 2241 C C . GLY A 1 288 ? 6.311 14.189 13.551 1.00 30.81 288 GLY A C 1
ATOM 2242 O O . GLY A 1 288 ? 6.016 14.566 14.681 1.00 30.81 288 GLY A O 1
ATOM 2243 N N . GLY A 1 289 ? 7.411 13.465 13.318 1.00 33.84 289 GLY A N 1
ATOM 2244 C CA . GLY A 1 289 ? 8.339 13.068 14.387 1.00 33.84 289 GLY A CA 1
ATOM 2245 C C . GLY A 1 289 ? 9.422 14.125 14.671 1.00 33.84 289 GLY A C 1
ATOM 2246 O O . GLY A 1 289 ? 9.963 14.699 13.723 1.00 33.84 289 GLY A O 1
ATOM 2247 N N . PRO A 1 290 ? 9.786 14.400 15.943 1.00 30.64 290 PRO A N 1
ATOM 2248 C CA . PRO A 1 290 ? 10.849 15.345 16.280 1.00 30.64 290 PRO A CA 1
ATOM 2249 C C . PRO A 1 290 ? 12.214 14.897 15.726 1.00 30.64 290 PRO A C 1
ATOM 2251 O O . PRO A 1 290 ? 12.627 13.748 15.867 1.00 30.64 290 PRO A O 1
ATOM 2254 N N . ALA A 1 291 ? 12.915 15.853 15.115 1.00 32.88 291 ALA A N 1
ATOM 2255 C CA . ALA A 1 291 ? 14.070 15.694 14.229 1.00 32.88 291 ALA A CA 1
ATOM 2256 C C . ALA A 1 291 ? 15.415 15.301 14.887 1.00 32.88 291 ALA A C 1
ATOM 2258 O O . ALA A 1 291 ? 16.463 15.659 14.358 1.00 32.88 291 ALA A O 1
ATOM 2259 N N . ASP A 1 292 ? 15.420 14.565 16.003 1.00 31.62 292 ASP A N 1
ATOM 2260 C CA . ASP A 1 292 ? 16.661 14.249 16.741 1.00 31.62 292 ASP A CA 1
ATOM 2261 C C . ASP A 1 292 ? 17.016 12.753 16.836 1.00 31.62 292 ASP A C 1
ATOM 2263 O O . ASP A 1 292 ? 17.967 12.382 17.525 1.00 31.62 292 ASP A O 1
ATOM 2267 N N . ALA A 1 293 ? 16.329 11.868 16.110 1.00 34.38 293 ALA A N 1
ATOM 2268 C CA . ALA A 1 293 ? 16.712 10.458 16.043 1.00 34.38 293 ALA A CA 1
ATOM 2269 C C . ALA A 1 293 ? 17.437 10.159 14.724 1.00 34.38 293 ALA A C 1
ATOM 2271 O O . ALA A 1 293 ? 16.827 10.138 13.658 1.00 34.38 293 ALA A O 1
ATOM 2272 N N . ALA A 1 294 ? 18.728 9.830 14.805 1.00 35.19 294 ALA A N 1
ATOM 2273 C CA . ALA A 1 294 ? 19.537 9.292 13.704 1.00 35.19 294 ALA A CA 1
ATOM 2274 C C . ALA A 1 294 ? 19.012 7.951 13.118 1.00 35.19 294 ALA A C 1
ATOM 2276 O O . ALA A 1 294 ? 19.671 7.361 12.268 1.00 35.19 294 ALA A O 1
ATOM 2277 N N . ASP A 1 295 ? 17.829 7.498 13.550 1.00 40.03 295 ASP A N 1
ATOM 2278 C CA . ASP A 1 295 ? 17.154 6.255 13.169 1.00 40.03 295 ASP A CA 1
ATOM 2279 C C . ASP A 1 295 ? 15.830 6.481 12.400 1.00 40.03 295 ASP A C 1
ATOM 2281 O O . ASP A 1 295 ? 15.157 5.508 12.045 1.00 40.03 295 ASP A O 1
ATOM 2285 N N . ALA A 1 296 ? 15.459 7.735 12.092 1.00 44.16 296 ALA A N 1
ATOM 2286 C CA . ALA A 1 296 ? 14.251 8.073 11.321 1.00 44.16 296 ALA A CA 1
ATOM 2287 C C . ALA A 1 296 ? 14.229 7.450 9.905 1.00 44.16 296 ALA A C 1
ATOM 2289 O O . ALA A 1 296 ? 13.158 7.115 9.399 1.00 44.16 296 ALA A O 1
ATOM 2290 N N . ASP A 1 297 ? 15.401 7.191 9.312 1.00 45.56 297 ASP A N 1
ATOM 2291 C CA . ASP A 1 297 ? 15.535 6.508 8.014 1.00 45.56 297 ASP A CA 1
ATOM 2292 C C . ASP A 1 297 ? 15.012 5.058 8.041 1.00 45.56 297 ASP A C 1
ATOM 2294 O O . ASP A 1 297 ? 14.617 4.522 7.009 1.00 45.56 297 ASP A O 1
ATOM 2298 N N . SER A 1 298 ? 14.979 4.396 9.206 1.00 48.19 298 SER A N 1
ATOM 2299 C CA . SER A 1 298 ? 14.589 2.977 9.301 1.00 48.19 298 SER A CA 1
ATOM 2300 C C . SER A 1 298 ? 13.078 2.728 9.201 1.00 48.19 298 SER A C 1
ATOM 2302 O O . SER A 1 298 ? 12.655 1.593 8.970 1.00 48.19 298 SER A O 1
ATOM 2304 N N . LEU A 1 299 ? 12.264 3.777 9.358 1.00 58.22 299 LEU A N 1
ATOM 2305 C CA . LEU A 1 299 ? 10.801 3.709 9.322 1.00 58.22 299 LEU A CA 1
ATOM 2306 C C . LEU A 1 299 ? 10.179 4.310 8.061 1.00 58.22 299 LEU A C 1
ATOM 2308 O O . LEU A 1 299 ? 8.981 4.120 7.856 1.00 58.22 299 LEU A O 1
ATOM 2312 N N . ALA A 1 300 ? 10.970 4.980 7.218 1.00 59.62 300 ALA A N 1
ATOM 2313 C CA . ALA A 1 300 ? 10.500 5.540 5.951 1.00 59.62 300 ALA A CA 1
ATOM 2314 C C . ALA A 1 300 ? 9.868 4.458 5.054 1.00 59.62 300 ALA A C 1
ATOM 2316 O O . ALA A 1 300 ? 8.787 4.656 4.512 1.00 59.62 300 ALA A O 1
ATOM 2317 N N . ASP A 1 301 ? 10.471 3.265 5.025 1.00 68.62 301 ASP A N 1
ATOM 2318 C CA . ASP A 1 301 ? 9.999 2.129 4.224 1.00 68.62 301 ASP A CA 1
ATOM 2319 C C . ASP A 1 301 ? 9.051 1.183 4.990 1.00 68.62 301 ASP A C 1
ATOM 2321 O O . ASP A 1 301 ? 8.695 0.104 4.500 1.00 68.62 301 ASP A O 1
ATOM 2325 N N . ALA A 1 302 ? 8.655 1.526 6.220 1.00 81.94 302 ALA A N 1
ATOM 2326 C CA . ALA A 1 302 ? 7.844 0.644 7.049 1.00 81.94 302 ALA A CA 1
ATOM 2327 C C . ALA A 1 302 ? 6.388 0.558 6.563 1.00 81.94 302 ALA A C 1
ATOM 2329 O O . ALA A 1 302 ? 5.778 1.521 6.096 1.00 81.94 302 ALA A O 1
ATOM 2330 N N . LEU A 1 303 ? 5.805 -0.628 6.719 1.00 87.81 303 LEU A N 1
ATOM 2331 C CA . LEU A 1 303 ? 4.427 -0.921 6.346 1.00 87.81 303 LEU A CA 1
ATOM 2332 C C . LEU A 1 303 ? 3.482 -0.627 7.506 1.00 87.81 303 LEU A C 1
ATOM 2334 O O . LEU A 1 303 ? 3.491 -1.354 8.499 1.00 87.81 303 LEU A O 1
ATOM 2338 N N . ARG A 1 304 ? 2.628 0.389 7.369 1.00 90.44 304 ARG A N 1
ATOM 2339 C CA . ARG A 1 304 ? 1.510 0.629 8.294 1.00 90.44 304 ARG A CA 1
ATOM 2340 C C . ARG A 1 304 ? 0.396 -0.357 7.995 1.00 90.44 304 ARG A C 1
ATOM 2342 O O . ARG A 1 304 ? -0.294 -0.220 6.993 1.00 90.44 304 ARG A O 1
ATOM 2349 N N . PHE A 1 305 ? 0.224 -1.346 8.863 1.00 92.81 305 PHE A N 1
ATOM 2350 C CA . PHE A 1 305 ? -0.720 -2.438 8.615 1.00 92.81 305 PHE A CA 1
ATOM 2351 C C . PHE A 1 305 ? -1.882 -2.476 9.609 1.00 92.81 305 PHE A C 1
ATOM 2353 O O . PHE A 1 305 ? -2.866 -3.175 9.365 1.00 92.81 305 PHE A O 1
ATOM 2360 N N . ALA A 1 306 ? -1.798 -1.760 10.733 1.00 93.75 306 ALA A N 1
ATOM 2361 C CA . ALA A 1 306 ? -2.913 -1.646 11.664 1.00 93.75 306 ALA A CA 1
ATOM 2362 C C . ALA A 1 306 ? -2.919 -0.306 12.405 1.00 93.75 306 ALA A C 1
ATOM 2364 O O . ALA A 1 306 ? -1.896 0.366 12.496 1.00 93.75 306 ALA A O 1
ATOM 2365 N N . ARG A 1 307 ? -4.068 0.057 12.974 1.00 91.31 307 ARG A N 1
ATOM 2366 C CA . ARG A 1 307 ? -4.265 1.249 13.807 1.00 91.31 307 ARG A CA 1
ATOM 2367 C C . ARG A 1 307 ? -4.974 0.884 15.109 1.00 91.31 307 ARG A C 1
ATOM 2369 O O . ARG A 1 307 ? -5.849 0.012 15.121 1.00 91.31 307 ARG A O 1
ATOM 2376 N N . GLY A 1 308 ? -4.575 1.529 16.204 1.00 87.81 308 GLY A N 1
ATOM 2377 C CA . GLY A 1 308 ? -5.261 1.414 17.492 1.00 87.81 308 GLY A CA 1
ATOM 2378 C C . GLY A 1 308 ? -6.657 2.048 17.473 1.00 87.81 308 GLY A C 1
ATOM 2379 O O . GLY A 1 308 ? -6.962 2.906 16.653 1.00 87.81 308 GLY A O 1
ATOM 2380 N N . GLY A 1 309 ? -7.530 1.626 18.385 1.00 78.44 309 GLY A N 1
ATOM 2381 C CA . GLY A 1 309 ? -8.905 2.133 18.469 1.00 78.44 309 GLY A CA 1
ATOM 2382 C C . GLY A 1 309 ? -9.080 3.504 19.135 1.00 78.44 309 GLY A C 1
ATOM 2383 O O . GLY A 1 309 ? -10.188 4.043 19.120 1.00 78.44 309 GLY A O 1
ATOM 2384 N N . CYS A 1 310 ? -8.040 4.046 19.778 1.00 75.19 310 CYS A N 1
ATOM 2385 C CA . CYS A 1 310 ? -8.128 5.278 20.573 1.00 75.19 310 CYS A CA 1
ATOM 2386 C C . CYS A 1 310 ? -7.187 6.408 20.149 1.00 75.19 310 CYS A C 1
ATOM 2388 O O . CYS A 1 310 ? -7.492 7.554 20.473 1.00 75.19 310 CYS A O 1
ATOM 2390 N N . ASP A 1 311 ? -6.112 6.112 19.420 1.00 71.56 311 ASP A N 1
ATOM 2391 C CA . ASP A 1 311 ? -5.092 7.089 19.032 1.00 71.56 311 ASP A CA 1
ATOM 2392 C C . ASP A 1 311 ? -4.835 7.016 17.525 1.00 71.56 311 ASP A C 1
ATOM 2394 O O . ASP A 1 311 ? -5.060 5.980 16.896 1.00 71.56 311 ASP A O 1
ATOM 2398 N N . ASP A 1 312 ? -4.296 8.096 16.960 1.00 74.56 312 ASP A N 1
ATOM 2399 C CA . ASP A 1 312 ? -3.860 8.160 15.557 1.00 74.56 312 ASP A CA 1
ATOM 2400 C C . ASP A 1 312 ? -2.502 7.457 15.326 1.00 74.56 312 ASP A C 1
ATOM 2402 O O . ASP A 1 312 ? -1.778 7.762 14.379 1.00 74.56 312 ASP A O 1
ATOM 2406 N N . GLU A 1 313 ? -2.146 6.506 16.195 1.00 83.88 313 GLU A N 1
ATOM 2407 C CA . GLU A 1 313 ? -0.895 5.756 16.136 1.00 83.88 313 GLU A CA 1
ATOM 2408 C C . GLU A 1 313 ? -1.053 4.445 15.353 1.00 83.88 313 GLU A C 1
ATOM 2410 O O . GLU A 1 313 ? -2.026 3.693 15.514 1.00 83.88 313 GLU A O 1
ATOM 2415 N N . TYR A 1 314 ? -0.056 4.150 14.518 1.00 89.38 314 TYR A N 1
ATOM 2416 C CA . TYR A 1 314 ? -0.053 2.985 13.645 1.00 89.38 314 TYR A CA 1
ATOM 2417 C C . TYR A 1 314 ? 0.880 1.896 14.156 1.00 89.38 314 TYR A C 1
ATOM 2419 O O . TYR A 1 314 ? 1.996 2.146 14.608 1.00 89.38 314 TYR A O 1
ATOM 2427 N N . TRP A 1 315 ? 0.448 0.655 13.979 1.00 92.06 315 TRP A N 1
ATOM 2428 C CA . TRP A 1 315 ? 1.329 -0.498 13.995 1.00 92.06 315 TRP A CA 1
ATOM 2429 C C . TRP A 1 315 ? 2.044 -0.605 12.658 1.00 92.06 315 TRP A C 1
ATOM 2431 O O . TRP A 1 315 ? 1.414 -0.661 11.595 1.00 92.06 315 TRP A O 1
ATOM 2441 N N . VAL A 1 316 ? 3.368 -0.655 12.733 1.00 92.06 316 VAL A N 1
ATOM 2442 C CA . VAL A 1 316 ? 4.254 -0.677 11.577 1.00 92.06 316 VAL A CA 1
ATOM 2443 C C . VAL A 1 316 ? 5.102 -1.938 11.557 1.00 92.06 316 VAL A C 1
ATOM 2445 O O . VAL A 1 316 ? 5.587 -2.390 12.593 1.00 92.06 316 VAL A O 1
ATOM 2448 N N . LEU A 1 317 ? 5.287 -2.507 10.370 1.00 92.62 317 LEU A N 1
ATOM 2449 C CA . LEU A 1 317 ? 6.280 -3.538 10.096 1.00 92.62 317 LEU A CA 1
ATOM 2450 C C . LEU A 1 317 ? 7.490 -2.875 9.443 1.00 92.62 317 LEU A C 1
ATOM 2452 O O . LEU A 1 317 ? 7.390 -2.363 8.329 1.00 92.62 317 LEU A O 1
ATOM 2456 N N . ALA A 1 318 ? 8.637 -2.916 10.112 1.00 87.25 318 ALA A N 1
ATOM 2457 C CA . ALA A 1 318 ? 9.887 -2.482 9.504 1.00 87.25 318 ALA A CA 1
ATOM 2458 C C . ALA A 1 318 ? 10.271 -3.459 8.382 1.00 87.25 318 ALA A C 1
ATOM 2460 O O . ALA A 1 318 ? 10.410 -4.662 8.611 1.00 87.25 318 ALA A O 1
ATOM 2461 N N . THR A 1 319 ? 10.425 -2.957 7.159 1.00 83.44 319 THR A N 1
ATOM 2462 C CA . THR A 1 319 ? 10.742 -3.773 5.972 1.00 83.44 319 THR A CA 1
ATOM 2463 C C . THR A 1 319 ? 12.241 -3.808 5.670 1.00 83.44 319 THR A C 1
ATOM 2465 O O . THR A 1 319 ? 12.720 -4.755 5.046 1.00 83.44 319 THR A O 1
ATOM 2468 N N . ALA A 1 320 ? 12.991 -2.823 6.170 1.00 75.06 320 ALA A N 1
ATOM 2469 C CA . ALA A 1 320 ? 14.415 -2.641 5.932 1.00 75.06 320 ALA A CA 1
ATOM 2470 C C . ALA A 1 320 ? 15.170 -2.251 7.219 1.00 75.06 320 ALA A C 1
ATOM 2472 O O . ALA A 1 320 ? 14.585 -1.978 8.267 1.00 75.06 320 ALA A O 1
ATOM 2473 N N . GLY A 1 321 ? 16.502 -2.258 7.140 1.00 77.31 321 GLY A N 1
ATOM 2474 C CA . GLY A 1 321 ? 17.378 -1.841 8.236 1.00 77.31 321 GLY A CA 1
ATOM 2475 C C . GLY A 1 321 ? 17.505 -2.847 9.395 1.00 77.31 321 GLY A C 1
ATOM 2476 O O . GLY A 1 321 ? 17.097 -4.005 9.280 1.00 77.31 321 GLY A O 1
ATOM 2477 N N . PRO A 1 322 ? 18.099 -2.428 10.531 1.00 76.50 322 PRO A N 1
ATOM 2478 C CA . PRO A 1 322 ? 18.375 -3.300 11.682 1.00 76.50 322 PRO A CA 1
ATOM 2479 C C . PRO A 1 322 ? 17.128 -3.895 12.348 1.00 76.50 322 PRO A C 1
ATOM 2481 O O . PRO A 1 322 ? 17.224 -4.885 13.073 1.00 76.50 322 PRO A O 1
ATOM 2484 N N . LEU A 1 323 ? 15.970 -3.276 12.113 1.00 80.31 323 LEU A N 1
ATOM 2485 C CA . LEU A 1 323 ? 14.678 -3.683 12.653 1.00 80.31 323 LEU A CA 1
ATOM 2486 C C . LEU A 1 323 ? 13.839 -4.479 11.646 1.00 80.31 323 LEU A C 1
ATOM 2488 O O . LEU A 1 323 ? 12.718 -4.843 11.984 1.00 80.31 323 LEU A O 1
ATOM 2492 N N . ALA A 1 324 ? 14.353 -4.773 10.445 1.00 84.12 324 ALA A N 1
ATOM 2493 C CA . ALA A 1 324 ? 13.614 -5.494 9.412 1.00 84.12 324 ALA A CA 1
ATOM 2494 C C . ALA A 1 324 ? 12.961 -6.779 9.958 1.00 84.12 324 ALA A C 1
ATOM 2496 O O . ALA A 1 324 ? 13.616 -7.620 10.577 1.00 84.12 324 ALA A O 1
ATOM 2497 N N . GLY A 1 325 ? 11.657 -6.925 9.726 1.00 84.56 325 GLY A N 1
ATOM 2498 C CA . GLY A 1 325 ? 10.837 -8.019 10.246 1.00 84.56 325 GLY A CA 1
ATOM 2499 C C . GLY A 1 325 ? 10.160 -7.740 11.584 1.00 84.56 325 GLY A C 1
ATOM 2500 O O . GLY A 1 325 ? 9.206 -8.440 11.916 1.00 84.56 325 GLY A O 1
ATOM 2501 N N . ALA A 1 326 ? 10.595 -6.730 12.338 1.00 89.38 326 ALA A N 1
ATOM 2502 C CA . ALA A 1 326 ? 9.998 -6.378 13.620 1.00 89.38 326 ALA A CA 1
ATOM 2503 C C . ALA A 1 326 ? 8.724 -5.538 13.459 1.00 89.38 326 ALA A C 1
ATOM 2505 O O . ALA A 1 326 ? 8.567 -4.780 12.501 1.00 89.38 326 ALA A O 1
ATOM 2506 N N . VAL A 1 327 ? 7.841 -5.648 14.452 1.00 92.19 327 VAL A N 1
ATOM 2507 C CA . VAL A 1 327 ? 6.630 -4.831 14.567 1.00 92.19 327 VAL A CA 1
ATOM 2508 C C . VAL A 1 327 ? 6.799 -3.821 15.698 1.00 92.19 327 VAL A C 1
ATOM 2510 O O . VAL A 1 327 ? 7.229 -4.175 16.804 1.00 92.19 327 VAL A O 1
ATOM 2513 N N . LEU A 1 328 ? 6.451 -2.571 15.407 1.00 91.12 328 LEU A N 1
ATOM 2514 C CA . LEU A 1 328 ? 6.608 -1.412 16.283 1.00 91.12 328 LEU A CA 1
ATOM 2515 C C . LEU A 1 328 ? 5.339 -0.552 16.254 1.00 91.12 328 LEU A C 1
ATOM 2517 O O . LEU A 1 328 ? 4.517 -0.679 15.346 1.00 91.12 328 LEU A O 1
ATOM 2521 N N . LEU A 1 329 ? 5.202 0.341 17.226 1.00 88.25 329 LEU A N 1
ATOM 2522 C CA . LEU A 1 329 ? 4.312 1.494 17.145 1.00 88.25 329 LEU A CA 1
ATOM 2523 C C . LEU A 1 329 ? 5.021 2.698 16.513 1.00 88.25 329 LEU A C 1
ATOM 2525 O O . LEU A 1 329 ? 6.163 3.002 16.862 1.00 88.25 329 LEU A O 1
ATOM 2529 N N . SER A 1 330 ? 4.342 3.393 15.602 1.00 84.56 330 SER A N 1
ATOM 2530 C CA . SER A 1 330 ? 4.944 4.459 14.796 1.00 84.56 330 SER A CA 1
ATOM 2531 C C . SER A 1 330 ? 5.507 5.615 15.628 1.00 84.56 330 SER A C 1
ATOM 2533 O O . SER A 1 330 ? 6.618 6.057 15.348 1.00 84.56 330 SER A O 1
ATOM 2535 N N . GLU A 1 331 ? 4.795 6.069 16.664 1.00 81.00 331 GLU A N 1
ATOM 2536 C CA . GLU A 1 331 ? 5.164 7.264 17.442 1.00 81.00 331 GLU A CA 1
ATOM 2537 C C . GLU A 1 331 ? 5.870 6.919 18.763 1.00 81.00 331 GLU A C 1
ATOM 2539 O O . GLU A 1 331 ? 6.781 7.619 19.201 1.00 81.00 331 GLU A O 1
ATOM 2544 N N . THR A 1 332 ? 5.477 5.823 19.410 1.00 81.75 332 THR A N 1
ATOM 2545 C CA . THR A 1 332 ? 5.965 5.420 20.735 1.00 81.75 332 THR A CA 1
ATOM 2546 C C . THR A 1 332 ? 7.291 4.680 20.642 1.00 81.75 332 THR A C 1
ATOM 2548 O O . THR A 1 332 ? 8.229 4.960 21.392 1.00 81.75 332 THR A O 1
ATOM 2551 N N . ASP A 1 333 ? 7.362 3.710 19.733 1.00 81.75 333 ASP A N 1
ATOM 2552 C CA . ASP A 1 333 ? 8.500 2.806 19.609 1.00 81.75 333 ASP A CA 1
ATOM 2553 C C . ASP A 1 333 ? 9.480 3.276 18.530 1.00 81.75 333 ASP A C 1
ATOM 2555 O O . ASP A 1 333 ? 10.692 3.075 18.653 1.00 81.75 333 ASP A O 1
ATOM 2559 N N . GLY A 1 334 ? 8.954 3.912 17.482 1.00 74.62 334 GLY A N 1
ATOM 2560 C CA . GLY A 1 334 ? 9.712 4.300 16.305 1.00 74.62 334 GLY A CA 1
ATOM 2561 C C . GLY A 1 334 ? 10.880 5.250 16.576 1.00 74.62 334 GLY A C 1
ATOM 2562 O O . GLY A 1 334 ? 12.011 4.896 16.237 1.00 74.62 334 GLY A O 1
ATOM 2563 N N . PRO A 1 335 ? 10.676 6.386 17.274 1.00 73.25 335 PRO A N 1
ATOM 2564 C CA . PRO A 1 335 ? 11.757 7.315 17.618 1.00 73.25 335 PRO A CA 1
ATOM 2565 C C . PRO A 1 335 ? 12.860 6.707 18.496 1.00 73.25 335 PRO A C 1
ATOM 2567 O O . PRO A 1 335 ? 13.952 7.260 18.584 1.00 73.25 335 PRO A O 1
ATOM 2570 N N . GLN A 1 336 ? 12.578 5.586 19.169 1.00 74.75 336 GLN A N 1
ATOM 2571 C CA . GLN A 1 336 ? 13.514 4.888 20.056 1.00 74.75 336 GLN A CA 1
ATOM 2572 C C . GLN A 1 336 ? 14.103 3.619 19.423 1.00 74.75 336 GLN A C 1
ATOM 2574 O O . GLN A 1 336 ? 14.797 2.870 20.115 1.00 74.75 336 GLN A O 1
ATOM 2579 N N . ALA A 1 337 ? 13.792 3.338 18.149 1.00 72.50 337 ALA A N 1
ATOM 2580 C CA . ALA A 1 337 ? 14.157 2.100 17.460 1.00 72.50 337 ALA A CA 1
ATOM 2581 C C . ALA A 1 337 ? 13.795 0.833 18.275 1.00 72.50 337 ALA A C 1
ATOM 2583 O O . ALA A 1 337 ? 14.503 -0.181 18.262 1.00 72.50 337 ALA A O 1
ATOM 2584 N N . HIS A 1 338 ? 12.699 0.889 19.039 1.00 79.19 338 HIS A N 1
ATOM 2585 C CA . HIS A 1 338 ? 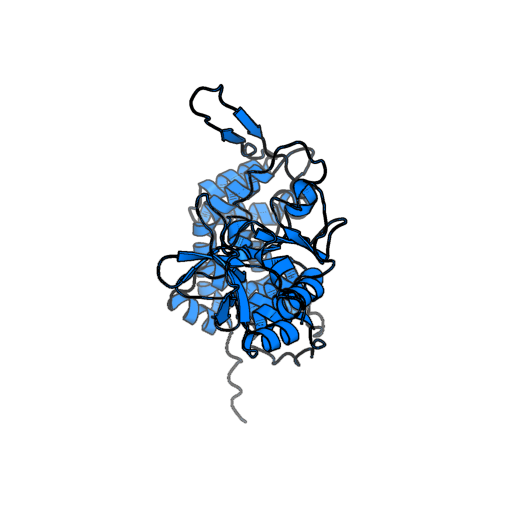12.350 -0.144 20.006 1.00 79.19 338 HIS A CA 1
ATOM 2586 C C . HIS A 1 338 ? 11.436 -1.202 19.388 1.00 79.19 338 HIS A C 1
ATOM 2588 O O . HIS A 1 338 ? 10.246 -0.991 19.205 1.00 79.19 338 HIS A O 1
ATOM 2594 N N . ARG A 1 339 ? 11.943 -2.406 19.115 1.00 86.31 339 ARG A N 1
ATOM 2595 C CA . ARG A 1 339 ? 11.056 -3.500 18.684 1.00 86.31 339 ARG A CA 1
ATOM 2596 C C . ARG A 1 339 ? 10.069 -3.877 19.798 1.00 86.31 339 ARG A C 1
ATOM 2598 O O . ARG A 1 339 ? 10.493 -4.297 20.876 1.00 86.31 339 ARG A O 1
ATOM 2605 N N . ARG A 1 340 ? 8.767 -3.823 19.515 1.00 88.56 340 ARG A N 1
ATOM 2606 C CA . ARG A 1 340 ? 7.732 -4.304 20.444 1.00 88.56 340 ARG A CA 1
ATOM 2607 C C . ARG A 1 340 ? 7.453 -5.784 20.259 1.00 88.56 340 ARG A C 1
ATOM 2609 O O . ARG A 1 340 ? 7.390 -6.531 21.233 1.00 88.56 340 ARG A O 1
ATOM 2616 N N . PHE A 1 341 ? 7.382 -6.225 19.005 1.00 90.81 341 PHE A N 1
ATOM 2617 C CA . PHE A 1 341 ? 7.349 -7.641 18.660 1.00 90.81 341 PHE A CA 1
ATOM 2618 C C . PHE A 1 341 ? 8.462 -7.975 17.673 1.00 90.81 341 PHE A C 1
ATOM 2620 O O . PHE A 1 341 ? 8.795 -7.196 16.781 1.00 90.81 341 PHE A O 1
ATOM 2627 N N . ALA A 1 342 ? 9.048 -9.160 17.837 1.00 88.25 342 ALA A N 1
ATOM 2628 C CA . ALA A 1 342 ? 10.145 -9.622 16.992 1.00 88.25 342 ALA A CA 1
ATOM 2629 C C . ALA A 1 342 ? 9.698 -9.998 15.568 1.00 88.25 342 ALA A C 1
ATOM 2631 O O . ALA A 1 342 ? 10.541 -10.080 14.681 1.00 88.25 342 ALA A O 1
ATOM 2632 N N . SER A 1 343 ? 8.403 -10.257 15.367 1.00 91.75 343 SER A N 1
ATOM 2633 C CA . SER A 1 343 ? 7.817 -10.602 14.074 1.00 91.75 343 SER A CA 1
ATOM 2634 C C . SER A 1 343 ? 6.315 -10.321 14.038 1.00 91.75 343 SER A C 1
ATOM 2636 O O . SER A 1 343 ? 5.669 -10.158 15.077 1.00 91.75 343 SER A O 1
ATOM 2638 N N . VAL A 1 344 ? 5.751 -10.338 12.831 1.00 95.06 344 VAL A N 1
ATOM 2639 C CA . VAL A 1 344 ? 4.299 -10.324 12.592 1.00 95.06 344 VAL A CA 1
ATOM 2640 C C . VAL A 1 344 ? 3.614 -11.513 13.271 1.00 95.06 344 VAL A C 1
ATOM 2642 O O . VAL A 1 344 ? 2.559 -11.347 13.878 1.00 95.06 344 VAL A O 1
ATOM 2645 N N . ASP A 1 345 ? 4.223 -12.702 13.237 1.00 93.00 345 ASP A N 1
ATOM 2646 C CA . ASP A 1 345 ? 3.675 -13.874 13.928 1.00 93.00 345 ASP A CA 1
ATOM 2647 C C . ASP A 1 345 ? 3.560 -13.627 15.437 1.00 93.00 345 ASP A C 1
ATOM 2649 O O . ASP A 1 345 ? 2.521 -13.913 16.025 1.00 93.00 345 ASP A O 1
ATOM 2653 N N . ALA A 1 346 ? 4.587 -13.033 16.058 1.00 88.25 346 ALA A N 1
ATOM 2654 C CA . ALA A 1 346 ? 4.571 -12.707 17.484 1.00 88.25 346 ALA A CA 1
ATOM 2655 C C . ALA A 1 346 ? 3.505 -11.654 17.833 1.00 88.25 346 ALA A C 1
ATOM 2657 O O . ALA A 1 346 ? 2.895 -11.728 18.899 1.00 88.25 346 ALA A O 1
ATOM 2658 N N . PHE A 1 347 ? 3.247 -10.704 16.932 1.00 95.31 347 PHE A N 1
ATOM 2659 C CA . PHE A 1 347 ? 2.157 -9.741 17.079 1.00 95.31 347 PHE A CA 1
ATOM 2660 C C . PHE A 1 347 ? 0.780 -10.429 17.068 1.00 95.31 347 PHE A C 1
ATOM 2662 O O . PHE A 1 347 ? -0.031 -10.204 17.968 1.00 95.31 347 PHE A O 1
ATOM 2669 N N . PHE A 1 348 ? 0.509 -11.307 16.094 1.00 94.94 348 PHE A N 1
ATOM 2670 C CA . PHE A 1 348 ? -0.772 -12.027 16.035 1.00 94.94 348 PHE A CA 1
ATOM 2671 C C . PHE A 1 348 ? -0.936 -13.040 17.174 1.00 94.94 348 PHE A C 1
ATOM 2673 O O . PHE A 1 348 ? -2.045 -13.211 17.683 1.00 94.94 348 PHE A O 1
ATOM 2680 N N . ASP A 1 349 ? 0.149 -13.676 17.616 1.00 90.75 349 ASP A N 1
ATOM 2681 C CA . ASP A 1 349 ? 0.143 -14.553 18.789 1.00 90.75 349 ASP A CA 1
ATOM 2682 C C . ASP A 1 349 ? -0.220 -13.774 20.064 1.00 90.75 349 ASP A C 1
ATOM 2684 O O . ASP A 1 349 ? -1.091 -14.193 20.833 1.00 90.75 349 ASP A O 1
ATOM 2688 N N . ALA A 1 350 ? 0.344 -12.572 20.232 1.00 89.62 350 ALA A N 1
ATOM 2689 C CA . ALA A 1 350 ? -0.014 -11.668 21.318 1.00 89.62 350 ALA A CA 1
ATOM 2690 C C . ALA A 1 350 ? -1.481 -11.216 21.244 1.00 89.62 350 ALA A C 1
ATOM 2692 O O . ALA A 1 350 ? -2.153 -11.200 22.273 1.00 89.62 350 ALA A O 1
ATOM 2693 N N . LEU A 1 351 ? -2.019 -10.923 20.055 1.00 92.25 351 LEU A N 1
ATOM 2694 C CA . LEU A 1 351 ? -3.444 -10.607 19.892 1.00 92.25 351 LEU A CA 1
ATOM 2695 C C . LEU A 1 351 ? -4.361 -11.738 20.369 1.00 92.25 351 LEU A C 1
ATOM 2697 O O . LEU A 1 351 ? -5.429 -11.470 20.918 1.00 92.25 351 LEU A O 1
ATOM 2701 N N . LEU A 1 352 ? -3.960 -12.993 20.172 1.00 90.75 352 LEU A N 1
ATOM 2702 C CA . LEU A 1 352 ? -4.758 -14.138 20.590 1.00 90.75 352 LEU A CA 1
ATOM 2703 C C . LEU A 1 352 ? -4.616 -14.454 22.085 1.00 90.75 352 LEU A C 1
ATOM 2705 O O . LEU A 1 352 ? -5.607 -14.781 22.737 1.00 90.75 352 LEU A O 1
ATOM 2709 N N . HIS A 1 353 ? -3.398 -14.398 22.623 1.00 86.94 353 HIS A N 1
ATOM 2710 C CA . HIS A 1 353 ? -3.093 -14.910 23.963 1.00 86.94 353 HIS A CA 1
ATOM 2711 C C . HIS A 1 353 ? -2.942 -13.826 25.034 1.00 86.94 353 HIS A C 1
ATOM 2713 O O . HIS A 1 353 ? -3.178 -14.092 26.212 1.00 86.94 353 HIS A O 1
ATOM 2719 N N . ALA A 1 354 ? -2.577 -12.606 24.647 1.00 87.06 354 ALA A N 1
ATOM 2720 C CA . ALA A 1 354 ? -2.358 -11.477 25.544 1.00 87.06 354 ALA A CA 1
ATOM 2721 C C . ALA A 1 354 ? -2.847 -10.149 24.925 1.00 87.06 354 ALA A C 1
ATOM 2723 O O . ALA A 1 354 ? -2.080 -9.189 24.875 1.00 87.06 354 ALA A O 1
ATOM 2724 N N . PRO A 1 355 ? -4.118 -10.043 24.487 1.00 89.00 355 PRO A N 1
ATOM 2725 C CA . PRO A 1 355 ? -4.602 -8.930 23.661 1.00 89.00 355 PRO A CA 1
ATOM 2726 C C . PRO A 1 355 ? -4.355 -7.543 24.263 1.00 89.00 355 PRO A C 1
ATOM 2728 O O . PRO A 1 355 ? -4.137 -6.585 23.531 1.00 89.00 355 PRO A O 1
ATOM 2731 N N . LEU A 1 356 ? -4.329 -7.412 25.594 1.00 85.88 356 LEU A N 1
ATOM 2732 C CA . LEU A 1 356 ? -4.071 -6.132 26.262 1.00 85.88 356 LEU A CA 1
ATOM 2733 C C . LEU A 1 356 ? -2.681 -5.549 25.982 1.00 85.88 356 LEU A C 1
ATOM 2735 O O . LEU A 1 356 ? -2.537 -4.332 26.042 1.00 85.88 356 LEU A O 1
ATOM 2739 N N . SER A 1 357 ? -1.676 -6.376 25.669 1.00 85.12 357 SER A N 1
ATOM 2740 C CA . SER A 1 357 ? -0.338 -5.885 25.307 1.00 85.12 357 SER A CA 1
ATOM 2741 C C . SER A 1 357 ? -0.325 -5.155 23.963 1.00 85.12 357 SER A C 1
ATOM 2743 O O . SER A 1 357 ? 0.571 -4.351 23.717 1.00 85.12 357 SER A O 1
ATOM 2745 N N . VAL A 1 358 ? -1.328 -5.422 23.121 1.00 89.69 358 VAL A N 1
ATOM 2746 C CA . VAL A 1 358 ? -1.542 -4.769 21.830 1.00 89.69 358 VAL A CA 1
ATOM 2747 C C . VAL A 1 358 ? -2.574 -3.648 21.970 1.00 89.69 358 VAL A C 1
ATOM 2749 O O . VAL A 1 358 ? -2.332 -2.521 21.561 1.00 89.69 358 VAL A O 1
ATOM 2752 N N . LEU A 1 359 ? -3.717 -3.914 22.605 1.00 88.50 359 LEU A N 1
ATOM 2753 C CA . LEU A 1 359 ? -4.834 -2.964 22.662 1.00 88.50 359 LEU A CA 1
ATOM 2754 C C . LEU A 1 359 ? -4.566 -1.725 23.529 1.00 88.50 359 LEU A C 1
ATOM 2756 O O . LEU A 1 359 ? -5.094 -0.663 23.225 1.00 88.50 359 LEU A O 1
ATOM 2760 N N . ASN A 1 360 ? -3.756 -1.847 24.585 1.00 83.75 360 ASN A N 1
ATOM 2761 C CA . ASN A 1 360 ? -3.384 -0.716 25.447 1.00 83.75 360 ASN A CA 1
ATOM 2762 C C . ASN A 1 360 ? -2.006 -0.135 25.085 1.00 83.75 360 ASN A C 1
ATOM 2764 O O . ASN A 1 360 ? -1.411 0.589 25.882 1.00 83.75 360 ASN A O 1
ATOM 2768 N N . ALA A 1 361 ? -1.449 -0.516 23.934 1.00 81.12 361 ALA A N 1
ATOM 2769 C CA . ALA A 1 361 ? -0.081 -0.173 23.576 1.00 81.12 361 ALA A CA 1
ATOM 2770 C C . ALA A 1 361 ? 0.082 1.309 23.205 1.00 81.12 361 ALA A C 1
ATOM 2772 O O . ALA A 1 361 ? 1.106 1.881 23.573 1.00 81.12 361 ALA A O 1
ATOM 2773 N N . SER A 1 362 ? -0.916 1.892 22.527 1.00 66.31 362 SER A N 1
ATOM 2774 C CA . SER A 1 362 ? -0.911 3.285 22.053 1.00 66.31 362 SER A CA 1
ATOM 2775 C C . SER A 1 362 ? -1.555 4.276 23.028 1.00 66.31 362 SER A C 1
ATOM 2777 O O . SER A 1 362 ? -1.294 5.472 22.966 1.00 66.31 362 SER A O 1
ATOM 2779 N N . GLY A 1 363 ? -2.374 3.791 23.969 1.00 73.81 363 GLY A N 1
ATOM 2780 C CA . GLY A 1 363 ? -3.148 4.657 24.850 1.00 73.81 363 GLY A CA 1
ATOM 2781 C C . GLY A 1 363 ? -4.227 3.930 25.647 1.00 73.81 363 GLY A C 1
ATOM 2782 O O . GLY A 1 363 ? -4.250 2.703 25.769 1.00 73.81 363 GLY A O 1
ATOM 2783 N N . GLN A 1 364 ? -5.125 4.714 26.249 1.00 76.62 364 GLN A N 1
ATOM 2784 C CA . GLN A 1 364 ? -6.230 4.193 27.057 1.00 76.62 364 GLN A CA 1
ATOM 2785 C C . GLN A 1 364 ? -7.464 3.958 26.188 1.00 76.62 364 GLN A C 1
ATOM 2787 O O . GLN A 1 364 ? -8.323 4.834 26.062 1.00 76.62 364 GLN A O 1
ATOM 2792 N N . LEU A 1 365 ? -7.580 2.751 25.639 1.00 84.38 365 LEU A N 1
ATOM 2793 C CA . LEU A 1 365 ? -8.761 2.316 24.905 1.00 84.38 365 LEU A CA 1
ATOM 2794 C C . LEU A 1 365 ? -9.992 2.237 25.822 1.00 84.38 365 LEU A C 1
ATOM 2796 O O . LEU A 1 365 ? -9.964 1.613 26.889 1.00 84.38 365 LEU A O 1
ATOM 2800 N N . ARG A 1 366 ? -11.094 2.865 25.391 1.00 87.38 366 ARG A N 1
ATOM 2801 C CA . ARG A 1 366 ? -12.335 2.969 26.170 1.00 87.38 366 ARG A CA 1
ATOM 2802 C C . ARG A 1 366 ? -13.536 2.458 25.394 1.00 87.38 366 ARG A C 1
ATOM 2804 O O . ARG A 1 366 ? -13.751 2.843 24.248 1.00 87.38 366 ARG A O 1
ATOM 2811 N N . TYR A 1 367 ? -14.366 1.669 26.065 1.00 87.69 367 TYR A N 1
ATOM 2812 C CA . TYR A 1 367 ? -15.610 1.144 25.512 1.00 87.69 367 TYR A CA 1
ATOM 2813 C C . TYR A 1 367 ? -16.826 1.744 26.217 1.00 87.69 367 TYR A C 1
ATOM 2815 O O . TYR A 1 367 ? -16.832 1.833 27.450 1.00 87.69 367 TYR A O 1
ATOM 2823 N N . PRO A 1 368 ? -17.865 2.145 25.467 1.00 86.56 368 PRO A N 1
ATOM 2824 C CA . PRO A 1 368 ? -19.112 2.595 26.056 1.00 86.56 368 PRO A CA 1
ATOM 2825 C C . PRO A 1 368 ? -19.974 1.389 26.459 1.00 86.56 368 PRO A C 1
ATOM 2827 O O . PRO A 1 368 ? -20.219 0.500 25.647 1.00 86.56 368 PRO A O 1
ATOM 2830 N N . LEU A 1 369 ? -20.480 1.380 27.692 1.00 84.75 369 LEU A N 1
ATOM 2831 C CA . LEU A 1 369 ? -21.469 0.409 28.169 1.00 84.75 369 LEU A CA 1
ATOM 2832 C C . LEU A 1 369 ? -22.451 1.097 29.122 1.00 84.75 369 LEU A C 1
ATOM 2834 O O . LEU A 1 369 ? -22.031 1.739 30.081 1.00 84.75 369 LEU A O 1
ATOM 2838 N N . ASP A 1 370 ? -23.757 0.965 28.875 1.00 84.25 370 ASP A N 1
ATOM 2839 C CA . ASP A 1 370 ? -24.825 1.521 29.726 1.00 84.25 370 ASP A CA 1
ATOM 2840 C C . ASP A 1 370 ? -24.650 3.022 30.063 1.00 84.25 370 ASP A C 1
ATOM 2842 O O . ASP A 1 370 ? -24.918 3.467 31.180 1.00 84.25 370 ASP A O 1
ATOM 2846 N N . GLY A 1 371 ? -24.152 3.817 29.106 1.00 80.19 371 GLY A N 1
ATOM 2847 C CA . GLY A 1 371 ? -23.888 5.252 29.293 1.00 80.19 371 GLY A CA 1
ATOM 2848 C C . GLY A 1 371 ? -22.622 5.584 30.098 1.00 80.19 371 GLY A C 1
ATOM 2849 O O . GLY A 1 371 ? -22.429 6.738 30.473 1.00 80.19 371 GLY A O 1
ATOM 2850 N N . ARG A 1 372 ? -21.760 4.596 30.365 1.00 84.00 372 ARG A N 1
ATOM 2851 C CA . ARG A 1 372 ? -20.483 4.735 31.083 1.00 84.00 372 ARG A CA 1
ATOM 2852 C C . ARG A 1 372 ? -19.314 4.360 30.181 1.00 84.00 372 ARG A C 1
ATOM 2854 O O . ARG A 1 372 ? -19.466 3.554 29.268 1.00 84.00 372 ARG A O 1
ATOM 2861 N N . TRP A 1 373 ? -18.141 4.916 30.473 1.00 84.81 373 TRP A N 1
ATOM 2862 C CA . TRP A 1 373 ? -16.894 4.549 29.804 1.00 84.81 373 TRP A CA 1
ATOM 2863 C C . TRP A 1 373 ? -16.115 3.549 30.648 1.00 84.81 373 TRP A C 1
ATOM 2865 O O . TRP A 1 373 ? -15.872 3.777 31.837 1.00 84.81 373 TRP A O 1
ATOM 2875 N N . LEU A 1 374 ? -15.728 2.446 30.019 1.00 86.25 374 LEU A N 1
ATOM 2876 C CA . LEU A 1 374 ? -14.948 1.380 30.626 1.00 86.25 374 LEU A CA 1
ATOM 2877 C C . LEU A 1 374 ? -13.558 1.332 29.994 1.00 86.25 374 LEU A C 1
ATOM 2879 O O . LEU A 1 374 ? -13.439 1.400 28.775 1.00 86.25 374 LEU A O 1
ATOM 2883 N N . GLU A 1 375 ? -12.525 1.178 30.813 1.00 87.00 375 GLU A N 1
ATOM 2884 C CA . GLU A 1 375 ? -11.140 0.978 30.379 1.00 87.00 375 GLU A CA 1
ATOM 2885 C C . GLU A 1 375 ? -10.753 -0.490 30.554 1.00 87.00 375 GLU A C 1
ATOM 2887 O O . GLU A 1 375 ? -11.081 -1.098 31.580 1.00 87.00 375 GLU A O 1
ATOM 2892 N N . LEU A 1 376 ? -10.054 -1.061 29.573 1.00 85.31 376 LEU A N 1
ATOM 2893 C CA . LEU A 1 376 ? -9.621 -2.454 29.630 1.00 85.31 376 LEU A CA 1
ATOM 2894 C C . LEU A 1 376 ? -8.617 -2.699 30.769 1.00 85.31 376 LEU A C 1
ATOM 2896 O O . LEU A 1 376 ? -7.687 -1.921 30.995 1.00 85.31 376 LEU A O 1
ATOM 2900 N N . ARG A 1 377 ? -8.777 -3.824 31.469 1.00 82.75 377 ARG A N 1
ATOM 2901 C CA . ARG A 1 377 ? -7.905 -4.269 32.562 1.00 82.75 377 ARG A CA 1
ATOM 2902 C C . ARG A 1 377 ? -7.527 -5.739 32.392 1.00 82.75 377 ARG A C 1
ATOM 2904 O O . ARG A 1 377 ? -8.306 -6.499 31.815 1.00 82.75 377 ARG A O 1
ATOM 2911 N N . PRO A 1 378 ? -6.360 -6.159 32.916 1.00 79.44 378 PRO A N 1
ATOM 2912 C CA . PRO A 1 378 ? -6.036 -7.574 33.037 1.00 79.44 378 PRO A CA 1
ATOM 2913 C C . PRO A 1 378 ? -7.162 -8.331 33.736 1.00 79.44 378 PRO A C 1
ATOM 2915 O O . PRO A 1 378 ? -7.778 -7.808 34.668 1.00 79.44 378 PRO A O 1
ATOM 2918 N N . ALA A 1 379 ? -7.404 -9.563 33.285 1.00 73.94 379 ALA A N 1
ATOM 2919 C CA . ALA A 1 379 ? -8.311 -10.468 33.973 1.00 73.94 379 ALA A CA 1
ATOM 2920 C C . ALA A 1 379 ? -7.890 -10.595 35.450 1.00 73.94 379 ALA A C 1
ATOM 2922 O O . ALA A 1 379 ? -6.688 -10.563 35.749 1.00 73.94 379 ALA A O 1
ATOM 2923 N N . PRO A 1 380 ? -8.846 -10.733 36.381 1.00 68.50 380 PRO A N 1
ATOM 2924 C CA . PRO A 1 380 ? -8.495 -10.963 37.767 1.00 68.50 380 PRO A CA 1
ATOM 2925 C C . PRO A 1 380 ? -7.783 -12.323 37.871 1.00 68.50 380 PRO A C 1
ATOM 2927 O O . PRO A 1 380 ? -8.102 -13.233 37.099 1.00 68.50 380 PRO A O 1
ATOM 2930 N N . PRO A 1 381 ? -6.808 -12.479 38.784 1.00 63.41 381 PRO A N 1
ATOM 2931 C CA . PRO A 1 381 ? -6.208 -13.785 39.027 1.00 63.41 381 PRO A CA 1
ATOM 2932 C C . PRO A 1 381 ? -7.311 -14.786 39.399 1.00 63.41 381 PRO A C 1
ATOM 2934 O O . PRO A 1 381 ? -8.200 -14.453 40.187 1.00 63.41 381 PRO A O 1
ATOM 2937 N N . ALA A 1 382 ? -7.263 -15.960 38.764 1.00 53.84 382 ALA A N 1
ATOM 2938 C CA . ALA A 1 382 ? -8.242 -17.035 38.923 1.00 53.84 382 ALA A CA 1
ATOM 2939 C C . ALA A 1 382 ? -8.258 -17.629 40.337 1.00 53.84 382 ALA A C 1
ATOM 2941 O O . ALA A 1 382 ? -7.174 -17.686 40.968 1.00 53.84 382 ALA A O 1
#

Foldseek 3Di:
DDPPDPADFVLVVLVVVVVVPDALLVSLLLLLLLLVCVCVVPDDHCPPPPLVVVVVLCNLVSCLLNLVAALQCCLVPPLVSLVVLLVVCVVLVLVQLNVLSVCVNVVHADDADWDWDDDVPDDIDIDGDADDPRCDHPNDGRPNSSVSNNVSSRSVSVVSSVVCSVCSVSNRRGDDPPDPPPCDDDQLLQVLVVVLQVDFDKFWWFFDDDDDDDPTDIDIATFHKFFAAADDPSLLVVVCVSLPPLCVNVSSNSRHTQWMFTRDDPPFGFKIFHGSVVQVVCLVPPPDADDPAPQLVQCSPWGFGMDGRPDPKTWTARSDDPLHQAIDICHPCRSVVHGLGSHSSRVSVCCNPPVCSVRPVPHFDWDDDPNTTITTDPDDDD

pLDDT: mean 77.56, std 17.0, range [29.81, 96.12]

Organism: NCBI:txid1550736

Radius of gyration: 24.86 Å; chains: 1; bounding box: 50×64×82 Å

Sequence (382 aa):
MPDARPPANHLDTLAEHYRQGKSAFWLLSQTHLRLQASRDGGAPRPLGQPEWQEWLRWWDLLRFCLGLQSIAIWLRDEPQALQRIQALAHLAGQDALADILSEALQGQPQAAQTVQFHTLGEAEQRYTLTAPAHERFDGKDWSGTDIAIEQHCDGFAVVIAELMLAERAQLHLPGDQPAARPTAPPQPAAETLARLLRTESRLFATEIFGVAASPTAMRELPMQHQTTPAAEASLLEFFQHLHGPVAAPLLATHALHNGARLFCHGAQHGLELLPVEDWALQQQGSGGGPADAADADSLADALRFARGGCDDEYWVLATAGPLAGAVLLSETDGPQAHRRFASVDAFFDALLHAPLSVLNASGQLRYPLDGRWLELRPAPPA